Protein AF-0000000084954024 (afdb_homodimer)

Nearest PDB structures (foldseek):
  4m0h-assembly2_B  TM=8.464E-01  e=1.254E-21  Parabacteroides distasonis ATCC 8503
  4m0n-assembly1_A  TM=8.601E-01  e=7.388E-21  Parabacteroides distasonis ATCC 8503
  6ovm-assembly1_R  TM=8.857E-01  e=1.370E-15  Pseudomonas capeferrum
  7pmp-assembly1_A  TM=5.438E-01  e=3.751E-01  Legionella pneumophila
  4m0h-assembly2_B  TM=8.466E-01  e=2.065E-21  Parabacteroides distasonis ATCC 8503

Sequence (718 aa):
MINESYIKKYLTNELTAEECRELAAWVKADKQNSDFLFSLKDTYHRINYPRDKENADTEQEWQKLKEKIAQAAQNAPITCRRKIIPTAKRHLCMYAAALAVVCIVIGWHIRSFSTTEHSLHGAIKLKTGIGQQAQATLPDGSTVLLNACSELICRMNEWETVRNVQLNGEAIFHVTHDRHRPFHVHTRQYRIQVYGTKFNVIAYGEDTESVVTLEEGKVKVYSTNERDTVTLRPQESFVYNNLSHTYGIEQRSLNHLYALERREILLDGHTLEMKKEELSRHFGYTFTIAEELKNVTYRATLRDESLHEFLSVLSDITPQLTYRIDPSCRTVILQRNNGTGSDQTGKPVSRFARNGSGIMINESYIKKYLTNELTAEECRELAAWVKADKQNSDFLFSLKDTYHRINYPRDKENADTEQEWQKLKEKIAQAAQNAPITCRRKIIPTAKRHLCMYAAALAVVCIVIGWHIRSFSTTEHSLHGAIKLKTGIGQQAQATLPDGSTVLLNACSELICRMNEWETVRNVQLNGEAIFHVTHDRHRPFHVHTRQYRIQVYGTKFNVIAYGEDTESVVTLEEGKVKVYSTNERDTVTLRPQESFVYNNLSHTYGIEQRSLNHLYALERREILLDGHTLEMKKEELSRHFGYTFTIAEELKNVTYRATLRDESLHEFLSVLSDITPQLTYRIDPSCRTVILQRNNGTGSDQTGKPVSRFARNGSGI

Radius of gyration: 34.73 Å; Cα contacts (8 Å, |Δi|>4): 1113; chains: 2; bounding box: 72×67×134 Å

pLDDT: mean 76.27, std 24.47, range [17.89, 98.94]

Structure (mmCIF, N/CA/C/O backbone):
data_AF-0000000084954024-model_v1
#
loop_
_entity.id
_entity.type
_entity.pdbx_description
1 polymer 'Sigma factor regulatory protein, FecR/PupR family'
#
loop_
_atom_site.group_PDB
_atom_site.id
_atom_site.type_symbol
_atom_site.label_atom_id
_atom_site.label_alt_id
_atom_site.label_comp_id
_atom_site.label_asym_id
_atom_site.label_entity_id
_atom_site.label_seq_id
_atom_site.pdbx_PDB_ins_code
_atom_site.Cartn_x
_atom_site.Cartn_y
_atom_site.Cartn_z
_atom_site.occupancy
_atom_site.B_iso_or_equiv
_atom_site.auth_seq_id
_atom_site.auth_comp_id
_atom_site.auth_asym_id
_atom_site.auth_atom_id
_atom_site.pdbx_PDB_model_num
ATOM 1 N N . MET A 1 1 ? 3.521 -7.227 -56.312 1 44.78 1 MET A N 1
ATOM 2 C CA . MET A 1 1 ? 3.664 -5.773 -56.344 1 44.78 1 MET A CA 1
ATOM 3 C C . MET A 1 1 ? 2.785 -5.105 -55.312 1 44.78 1 MET A C 1
ATOM 5 O O . MET A 1 1 ? 1.566 -5.277 -55.312 1 44.78 1 MET A O 1
ATOM 9 N N . ILE A 1 2 ? 3.23 -4.871 -54 1 55.38 2 ILE A N 1
ATOM 10 C CA . ILE A 1 2 ? 2.398 -4.402 -52.906 1 55.38 2 ILE A CA 1
ATOM 11 C C . ILE A 1 2 ? 1.94 -2.971 -53.188 1 55.38 2 ILE A C 1
ATOM 13 O O . ILE A 1 2 ? 2.701 -2.16 -53.719 1 55.38 2 ILE A O 1
ATOM 17 N N . ASN A 1 3 ? 0.396 -2.82 -53.125 1 57.66 3 ASN A N 1
ATOM 18 C CA . ASN A 1 3 ? -0.171 -1.498 -53.375 1 57.66 3 ASN A CA 1
ATOM 19 C C . ASN A 1 3 ? 0.458 -0.442 -52.469 1 57.66 3 ASN A C 1
ATOM 21 O O . ASN A 1 3 ? 0.464 -0.588 -51.25 1 57.66 3 ASN A O 1
ATOM 25 N N . GLU A 1 4 ? 1.21 0.409 -53 1 63.28 4 GLU A N 1
ATOM 26 C CA . GLU A 1 4 ? 1.968 1.485 -52.375 1 63.28 4 GLU A CA 1
ATOM 27 C C . GLU A 1 4 ? 1.104 2.262 -51.375 1 63.28 4 GLU A C 1
ATOM 29 O O . GLU A 1 4 ? 1.606 2.771 -50.375 1 63.28 4 GLU A O 1
ATOM 34 N N . SER A 1 5 ? -0.231 2.211 -51.656 1 67.19 5 SER A N 1
ATOM 35 C CA . SER A 1 5 ? -1.188 2.924 -50.812 1 67.19 5 SER A CA 1
ATOM 36 C C . SER A 1 5 ? -1.332 2.258 -49.438 1 67.19 5 SER A C 1
ATOM 38 O O . SER A 1 5 ? -1.567 2.934 -48.438 1 67.19 5 SER A O 1
ATOM 40 N N . TYR A 1 6 ? -1.164 0.959 -49.438 1 68.81 6 TYR A N 1
ATOM 41 C CA . TYR A 1 6 ? -1.325 0.21 -48.188 1 68.81 6 TYR A CA 1
ATOM 42 C C . TYR A 1 6 ? -0.176 0.492 -47.219 1 68.81 6 TYR A C 1
ATOM 44 O O . TYR A 1 6 ? -0.379 0.579 -46.031 1 68.81 6 TYR A O 1
ATOM 52 N N . ILE A 1 7 ? 1.024 0.744 -47.75 1 68.5 7 ILE A N 1
ATOM 53 C CA . ILE A 1 7 ? 2.236 0.969 -46.969 1 68.5 7 ILE A CA 1
ATOM 54 C C . ILE A 1 7 ? 2.195 2.361 -46.344 1 68.5 7 ILE A C 1
ATOM 56 O O . ILE A 1 7 ? 2.518 2.529 -45.188 1 68.5 7 ILE A O 1
ATOM 60 N N . LYS A 1 8 ? 1.681 3.271 -47.125 1 65.12 8 LYS A N 1
ATOM 61 C CA . LYS A 1 8 ? 1.506 4.652 -46.688 1 65.12 8 LYS A CA 1
ATOM 62 C C . LYS A 1 8 ? 0.452 4.758 -45.594 1 65.12 8 LYS A C 1
ATOM 64 O O . LYS A 1 8 ? 0.655 5.449 -44.594 1 65.12 8 LYS A O 1
ATOM 69 N N . LYS A 1 9 ? -0.627 4.145 -45.531 1 71.44 9 LYS A N 1
ATOM 70 C CA . LYS A 1 9 ? -1.683 4.105 -44.531 1 71.44 9 LYS A CA 1
ATOM 71 C C . LYS A 1 9 ? -1.248 3.299 -43.312 1 71.44 9 LYS A C 1
ATOM 73 O O . LYS A 1 9 ? -1.679 3.578 -42.188 1 71.44 9 LYS A O 1
ATOM 78 N N . TYR A 1 10 ? -0.499 2.283 -43.625 1 65.44 10 TYR A N 1
ATOM 79 C CA . TYR A 1 10 ? 0.09 1.522 -42.531 1 65.44 10 TYR A CA 1
ATOM 80 C C . TYR A 1 10 ? 0.977 2.41 -41.656 1 65.44 10 TYR A C 1
ATOM 82 O O . TYR A 1 10 ? 0.91 2.354 -40.438 1 65.44 10 TYR A O 1
ATOM 90 N N . LEU A 1 11 ? 1.753 3.295 -42.25 1 67.5 11 LEU A N 1
ATOM 91 C CA . LEU A 1 11 ? 2.725 4.168 -41.594 1 67.5 11 LEU A CA 1
ATOM 92 C C . LEU A 1 11 ? 2.031 5.352 -40.938 1 67.5 11 LEU A C 1
ATOM 94 O O . LEU A 1 11 ? 2.51 5.863 -39.938 1 67.5 11 LEU A O 1
ATOM 98 N N . THR A 1 12 ? 0.836 5.699 -41.531 1 62.09 12 THR A N 1
ATOM 99 C CA . THR A 1 12 ? 0.045 6.836 -41.094 1 62.09 12 THR A CA 1
ATOM 100 C C . THR A 1 12 ? -1.074 6.379 -40.156 1 62.09 12 THR A C 1
ATOM 102 O O . THR A 1 12 ? -1.895 7.191 -39.719 1 62.09 12 THR A O 1
ATOM 105 N N . ASN A 1 13 ? -1.023 4.789 -39.688 1 65.56 13 ASN A N 1
ATOM 106 C CA . ASN A 1 13 ? -1.873 4 -38.812 1 65.56 13 ASN A CA 1
ATOM 107 C C . ASN A 1 13 ? -3.344 4.102 -39.219 1 65.56 13 ASN A C 1
ATOM 109 O O . ASN A 1 13 ? -4.223 4.16 -38.344 1 65.56 13 ASN A O 1
ATOM 113 N N . GLU A 1 14 ? -3.854 4.262 -40.5 1 66 14 GLU A N 1
ATOM 114 C CA . GLU A 1 14 ? -5.176 4.395 -41.094 1 66 14 GLU A CA 1
ATOM 115 C C . GLU A 1 14 ? -5.555 3.137 -41.875 1 66 14 GLU A C 1
ATOM 117 O O . GLU A 1 14 ? -6.363 3.193 -42.812 1 66 14 GLU A O 1
ATOM 122 N N . LEU A 1 15 ? -4.957 2.109 -41.656 1 61.81 15 LEU A N 1
ATOM 123 C CA . LEU A 1 15 ? -5.266 0.887 -42.406 1 61.81 15 LEU A CA 1
ATOM 124 C C . LEU A 1 15 ? -6.621 0.328 -41.969 1 61.81 15 LEU A C 1
ATOM 126 O O . LEU A 1 15 ? -6.945 0.304 -40.781 1 61.81 15 LEU A O 1
ATOM 130 N N . THR A 1 16 ? -7.5 0.053 -42.75 1 66.56 16 THR A N 1
ATOM 131 C CA . THR A 1 16 ? -8.703 -0.683 -42.375 1 66.56 16 THR A CA 1
ATOM 132 C C . THR A 1 16 ? -8.383 -2.148 -42.094 1 66.56 16 THR A C 1
ATOM 134 O O . THR A 1 16 ? -7.34 -2.65 -42.531 1 66.56 16 THR A O 1
ATOM 137 N N . ALA A 1 17 ? -9.086 -3.094 -41.406 1 68.06 17 ALA A N 1
ATOM 138 C CA . ALA A 1 17 ? -8.852 -4.457 -40.969 1 68.06 17 ALA A CA 1
ATOM 139 C C . ALA A 1 17 ? -8.516 -5.383 -42.125 1 68.06 17 ALA A C 1
ATOM 141 O O . ALA A 1 17 ? -7.668 -6.27 -42 1 68.06 17 ALA A O 1
ATOM 142 N N . GLU A 1 18 ? -9.148 -5.238 -43.25 1 67.62 18 GLU A N 1
ATOM 143 C CA . GLU A 1 18 ? -8.984 -6.059 -44.438 1 67.62 18 GLU A CA 1
ATOM 144 C C . GLU A 1 18 ? -7.629 -5.805 -45.094 1 67.62 18 GLU A C 1
ATOM 146 O O . GLU A 1 18 ? -6.957 -6.746 -45.531 1 67.62 18 GLU A O 1
ATOM 151 N N . GLU A 1 19 ? -7.32 -4.445 -45.188 1 71 19 GLU A N 1
ATOM 152 C CA . GLU A 1 19 ? -6.043 -4.074 -45.781 1 71 19 GLU A CA 1
ATOM 153 C C . GLU A 1 19 ? -4.871 -4.551 -44.938 1 71 19 GLU A C 1
ATOM 155 O O . GLU A 1 19 ? -3.816 -4.914 -45.469 1 71 19 GLU A O 1
ATOM 160 N N . CYS A 1 20 ? -4.938 -4.551 -43.781 1 67.94 20 CYS A N 1
ATOM 161 C CA . CYS A 1 20 ? -3.979 -5.027 -42.781 1 67.94 20 CYS A CA 1
ATOM 162 C C . CYS A 1 20 ? -3.688 -6.512 -42.969 1 67.94 20 CYS A C 1
ATOM 164 O O . CYS A 1 20 ? -2.537 -6.941 -42.875 1 67.94 20 CYS A O 1
ATOM 166 N N . ARG A 1 21 ? -4.637 -7.387 -43.125 1 70.94 21 ARG A N 1
ATOM 167 C CA . ARG A 1 21 ? -4.504 -8.82 -43.375 1 70.94 21 ARG A CA 1
ATOM 168 C C . ARG A 1 21 ? -3.682 -9.086 -44.625 1 70.94 21 ARG A C 1
ATOM 170 O O . ARG A 1 21 ? -2.848 -9.992 -44.656 1 70.94 21 ARG A O 1
ATOM 177 N N . GLU A 1 22 ? -3.973 -8.367 -45.719 1 71.69 22 GLU A N 1
ATOM 178 C CA . GLU A 1 22 ? -3.268 -8.516 -47 1 71.69 22 GLU A CA 1
ATOM 179 C C . GLU A 1 22 ? -1.797 -8.133 -46.844 1 71.69 22 GLU A C 1
ATOM 181 O O . GLU A 1 22 ? -0.922 -8.789 -47.406 1 71.69 22 GLU A O 1
ATOM 186 N N . LEU A 1 23 ? -1.591 -7.039 -46.094 1 69.94 23 LEU A N 1
ATOM 187 C CA . LEU A 1 23 ? -0.229 -6.578 -45.844 1 69.94 23 LEU A CA 1
ATOM 188 C C . LEU A 1 23 ? 0.537 -7.574 -44.969 1 69.94 23 LEU A C 1
ATOM 190 O O . LEU A 1 23 ? 1.709 -7.855 -45.25 1 69.94 23 LEU A O 1
ATOM 194 N N . ALA A 1 24 ? -0.046 -8.078 -44.031 1 72.5 24 ALA A N 1
ATOM 195 C CA . ALA A 1 24 ? 0.541 -9.086 -43.156 1 72.5 24 ALA A CA 1
ATOM 196 C C . ALA A 1 24 ? 0.893 -10.359 -43.938 1 72.5 24 ALA A C 1
ATOM 198 O O . ALA A 1 24 ? 1.943 -10.961 -43.688 1 72.5 24 ALA A O 1
ATOM 199 N N . ALA A 1 25 ? 0.169 -10.836 -44.844 1 72 25 ALA A N 1
ATOM 200 C CA . ALA A 1 25 ? 0.407 -11.984 -45.719 1 72 25 ALA A CA 1
ATOM 201 C C . ALA A 1 25 ? 1.605 -11.742 -46.625 1 72 25 ALA A C 1
ATOM 203 O O . ALA A 1 25 ? 2.4 -12.648 -46.875 1 72 25 ALA A O 1
ATOM 204 N N . TRP A 1 26 ? 1.637 -10.492 -47.125 1 72.31 26 TRP A N 1
ATOM 205 C CA . TRP A 1 26 ? 2.734 -10.07 -48 1 72.31 26 TRP A CA 1
ATOM 206 C C . TRP A 1 26 ? 4.055 -10.055 -47.219 1 72.31 26 TRP A C 1
ATOM 208 O O . TRP A 1 26 ? 5.082 -10.5 -47.75 1 72.31 26 TRP A O 1
ATOM 218 N N . VAL A 1 27 ? 4.066 -9.57 -45.969 1 67.69 27 VAL A N 1
ATOM 219 C CA . VAL A 1 27 ? 5.219 -9.477 -45.094 1 67.69 27 VAL A CA 1
ATOM 220 C C . VAL A 1 27 ? 5.664 -10.883 -44.656 1 67.69 27 VAL A C 1
ATOM 222 O O . VAL A 1 27 ? 6.859 -11.148 -44.531 1 67.69 27 VAL A O 1
ATOM 225 N N . LYS A 1 28 ? 4.809 -11.789 -44.531 1 72 28 LYS A N 1
ATOM 226 C CA . LYS A 1 28 ? 5.062 -13.18 -44.156 1 72 28 LYS A CA 1
ATOM 227 C C . LYS A 1 28 ? 5.609 -13.977 -45.344 1 72 28 LYS A C 1
ATOM 229 O O . LYS A 1 28 ? 6.344 -14.953 -45.125 1 72 28 LYS A O 1
ATOM 234 N N . ALA A 1 29 ? 5.52 -13.578 -46.594 1 69.69 29 ALA A N 1
ATOM 235 C CA . ALA A 1 29 ? 5.871 -14.289 -47.812 1 69.69 29 ALA A CA 1
ATOM 236 C C . ALA A 1 29 ? 7.371 -14.211 -48.094 1 69.69 29 ALA A C 1
ATOM 238 O O . ALA A 1 29 ? 7.961 -15.156 -48.625 1 69.69 29 ALA A O 1
ATOM 239 N N . ASP A 1 30 ? 8.008 -13.078 -47.844 1 71.56 30 ASP A N 1
ATOM 240 C CA . ASP A 1 30 ? 9.445 -12.945 -48.094 1 71.56 30 ASP A CA 1
ATOM 241 C C . ASP A 1 30 ? 10.117 -12.148 -46.969 1 71.56 30 ASP A C 1
ATOM 243 O O . ASP A 1 30 ? 9.625 -11.094 -46.594 1 71.56 30 ASP A O 1
ATOM 247 N N . LYS A 1 31 ? 11.242 -12.773 -46.406 1 67.44 31 LYS A N 1
ATOM 248 C CA . LYS A 1 31 ? 11.969 -12.203 -45.281 1 67.44 31 LYS A CA 1
ATOM 249 C C . LYS A 1 31 ? 12.492 -10.812 -45.625 1 67.44 31 LYS A C 1
ATOM 251 O O . LYS A 1 31 ? 12.547 -9.938 -44.75 1 67.44 31 LYS A O 1
ATOM 256 N N . GLN A 1 32 ? 12.812 -10.641 -46.812 1 68.19 32 GLN A N 1
ATOM 257 C CA . GLN A 1 32 ? 13.344 -9.367 -47.281 1 68.19 32 GLN A CA 1
ATOM 258 C C . GLN A 1 32 ? 12.297 -8.266 -47.188 1 68.19 32 GLN A C 1
ATOM 260 O O . GLN A 1 32 ? 12.633 -7.109 -46.906 1 68.19 32 GLN A O 1
ATOM 265 N N . ASN A 1 33 ? 10.984 -8.633 -47.25 1 66.81 33 ASN A N 1
ATOM 266 C CA . ASN A 1 33 ? 9.867 -7.699 -47.219 1 66.81 33 ASN A CA 1
ATOM 267 C C . ASN A 1 33 ? 9.602 -7.203 -45.812 1 66.81 33 ASN A C 1
ATOM 269 O O . ASN A 1 33 ? 9.266 -6.035 -45.594 1 66.81 33 ASN A O 1
ATOM 273 N N . SER A 1 34 ? 9.766 -8.133 -44.875 1 68.62 34 SER A N 1
ATOM 274 C CA . SER A 1 34 ? 9.609 -7.801 -43.469 1 68.62 34 SER A CA 1
ATOM 275 C C . SER A 1 34 ? 10.68 -6.824 -43 1 68.62 34 SER A C 1
ATOM 277 O O . SER A 1 34 ? 10.383 -5.836 -42.344 1 68.62 34 SER A O 1
ATOM 279 N N . ASP A 1 35 ? 11.883 -7.113 -43.406 1 71.19 35 ASP A N 1
ATOM 280 C CA . ASP A 1 35 ? 13.023 -6.262 -43.094 1 71.19 35 ASP A CA 1
ATOM 281 C C . ASP A 1 35 ? 12.867 -4.871 -43.719 1 71.19 35 ASP A C 1
ATOM 283 O O . ASP A 1 35 ? 13.203 -3.867 -43.062 1 71.19 35 ASP A O 1
ATOM 287 N N . PHE A 1 36 ? 12.266 -4.84 -44.875 1 70.12 36 PHE A N 1
ATOM 288 C CA . PHE A 1 36 ? 12.016 -3.617 -45.625 1 70.12 36 PHE A CA 1
ATOM 289 C C . PHE A 1 36 ? 10.969 -2.754 -44.906 1 70.12 36 PHE A C 1
ATOM 291 O O . PHE A 1 36 ? 11.164 -1.548 -44.75 1 70.12 36 PHE A O 1
ATOM 298 N N . LEU A 1 37 ? 9.93 -3.314 -44.469 1 66.31 37 LEU A N 1
ATOM 299 C CA . LEU A 1 37 ? 8.852 -2.596 -43.812 1 66.31 37 LEU A CA 1
ATOM 300 C C . LEU A 1 37 ? 9.289 -2.092 -42.438 1 66.31 37 LEU A C 1
ATOM 302 O O . LEU A 1 37 ? 8.953 -0.973 -42.062 1 66.31 37 LEU A O 1
ATOM 306 N N . PHE A 1 38 ? 9.938 -2.959 -41.688 1 69.44 38 PHE A N 1
ATOM 307 C CA . PHE A 1 38 ? 10.422 -2.547 -40.375 1 69.44 38 PHE A CA 1
ATOM 308 C C . PHE A 1 38 ? 11.438 -1.416 -40.5 1 69.44 38 PHE A C 1
ATOM 310 O O . PHE A 1 38 ? 11.414 -0.465 -39.719 1 69.44 38 PHE A O 1
ATOM 317 N N . SER A 1 39 ? 12.188 -1.412 -41.469 1 70.62 39 SER A N 1
ATOM 318 C CA . SER A 1 39 ? 13.188 -0.385 -41.781 1 70.62 39 SER A CA 1
ATOM 319 C C . SER A 1 39 ? 12.523 0.924 -42.188 1 70.62 39 SER A C 1
ATOM 321 O O . SER A 1 39 ? 12.992 2.006 -41.812 1 70.62 39 SER A O 1
ATOM 323 N N . LEU A 1 40 ? 11.312 0.806 -42.906 1 66.69 40 LEU A N 1
ATOM 324 C CA . LEU A 1 40 ? 10.531 1.94 -43.375 1 66.69 40 LEU A CA 1
ATOM 325 C C . LEU A 1 40 ? 9.828 2.635 -42.188 1 66.69 40 LEU A C 1
ATOM 327 O O . LEU A 1 40 ? 9.789 3.865 -42.156 1 66.69 40 LEU A O 1
ATOM 331 N N . LYS A 1 41 ? 9.195 1.85 -41.344 1 65.75 41 LYS A N 1
ATOM 332 C CA . LYS A 1 41 ? 8.5 2.34 -40.156 1 65.75 41 LYS A CA 1
ATOM 333 C C . LYS A 1 41 ? 9.469 3.025 -39.188 1 65.75 41 LYS A C 1
ATOM 335 O O . LYS A 1 41 ? 9.156 4.078 -38.625 1 65.75 41 LYS A O 1
ATOM 340 N N . ASP A 1 42 ? 10.602 2.434 -39 1 64.94 42 ASP A N 1
ATOM 341 C CA . ASP A 1 42 ? 11.656 3.02 -38.188 1 64.94 42 ASP A CA 1
ATOM 342 C C . ASP A 1 42 ? 12.109 4.363 -38.75 1 64.94 42 ASP A C 1
ATOM 344 O O . ASP A 1 42 ? 12.297 5.328 -38 1 64.94 42 ASP A O 1
ATOM 348 N N . THR A 1 43 ? 12.289 4.465 -40.062 1 64.25 43 THR A N 1
ATOM 349 C CA . THR A 1 43 ? 12.711 5.672 -40.75 1 64.25 43 THR A CA 1
ATOM 350 C C . THR A 1 43 ? 11.625 6.742 -40.688 1 64.25 43 THR A C 1
ATOM 352 O O . THR A 1 43 ? 11.922 7.922 -40.469 1 64.25 43 THR A O 1
ATOM 355 N N . TYR A 1 44 ? 10.336 6.422 -40.719 1 60.47 44 TYR A N 1
ATOM 356 C CA . TYR A 1 44 ? 9.172 7.297 -40.625 1 60.47 44 TYR A CA 1
ATOM 357 C C . TYR A 1 44 ? 9.062 7.918 -39.25 1 60.47 44 TYR A C 1
ATOM 359 O O . TYR A 1 44 ? 8.781 9.109 -39.094 1 60.47 44 TYR A O 1
ATOM 367 N N . HIS A 1 45 ? 9.125 7.125 -38.219 1 61.72 45 HIS A N 1
ATOM 368 C CA . HIS A 1 45 ? 9.062 7.609 -36.844 1 61.72 45 HIS A CA 1
ATOM 369 C C . HIS A 1 45 ? 10.219 8.562 -36.562 1 61.72 45 HIS A C 1
ATOM 371 O O . HIS A 1 45 ? 10.047 9.531 -35.812 1 61.72 45 HIS A O 1
ATOM 377 N N . ARG A 1 46 ? 11.297 8.336 -37.062 1 56.28 46 ARG A N 1
ATOM 378 C CA . ARG A 1 46 ? 12.484 9.164 -36.875 1 56.28 46 ARG A CA 1
ATOM 379 C C . ARG A 1 46 ? 12.312 10.531 -37.531 1 56.28 46 ARG A C 1
ATOM 381 O O . ARG A 1 46 ? 12.758 11.547 -36.969 1 56.28 46 ARG A O 1
ATOM 388 N N . ILE A 1 47 ? 11.664 10.492 -38.594 1 54.62 47 ILE A N 1
ATOM 389 C CA . ILE A 1 47 ? 11.484 11.742 -39.344 1 54.62 47 ILE A CA 1
ATOM 390 C C . ILE A 1 47 ? 10.391 12.578 -38.688 1 54.62 47 ILE A C 1
ATOM 392 O O . ILE A 1 47 ? 10.5 13.805 -38.625 1 54.62 47 ILE A O 1
ATOM 396 N N . ASN A 1 48 ? 9.266 12.055 -38.156 1 47.75 48 ASN A N 1
ATOM 397 C CA . ASN A 1 48 ? 8.102 12.789 -37.656 1 47.75 48 ASN A CA 1
ATOM 398 C C . ASN A 1 48 ? 8.203 13.016 -36.125 1 47.75 48 ASN A C 1
ATOM 400 O O . ASN A 1 48 ? 7.203 13.32 -35.5 1 47.75 48 ASN A O 1
ATOM 404 N N . TYR A 1 49 ? 9.133 12.836 -35.406 1 46.03 49 TYR A N 1
ATOM 405 C CA . TYR A 1 49 ? 9.367 13.188 -34.031 1 46.03 49 TYR A CA 1
ATOM 406 C C . TYR A 1 49 ? 9.469 14.703 -33.844 1 46.03 49 TYR A C 1
ATOM 408 O O . TYR A 1 49 ? 10.164 15.375 -34.625 1 46.03 49 TYR A O 1
ATOM 416 N N . PRO A 1 50 ? 8.516 15.359 -33.031 1 42.38 50 PRO A N 1
ATOM 417 C CA . PRO A 1 50 ? 8.273 16.797 -32.969 1 42.38 50 PRO A CA 1
ATOM 418 C C . PRO A 1 50 ? 9.555 17.609 -32.75 1 42.38 50 PRO A C 1
ATOM 420 O O . PRO A 1 50 ? 9.547 18.828 -32.906 1 42.38 50 PRO A O 1
ATOM 423 N N . ARG A 1 51 ? 10.508 16.984 -32.125 1 41.53 51 ARG A N 1
ATOM 424 C CA . ARG A 1 51 ? 11.555 17.891 -31.688 1 41.53 51 ARG A CA 1
ATOM 425 C C . ARG A 1 51 ? 12.156 18.641 -32.875 1 41.53 51 ARG A C 1
ATOM 427 O O . ARG A 1 51 ? 12.656 19.75 -32.719 1 41.53 51 ARG A O 1
ATOM 434 N N . ASP A 1 52 ? 12.398 17.875 -33.875 1 39.16 52 ASP A N 1
ATOM 435 C CA . ASP A 1 52 ? 13.273 18.438 -34.906 1 39.16 52 ASP A CA 1
ATOM 436 C C . ASP A 1 52 ? 12.484 19.25 -35.906 1 39.16 52 ASP A C 1
ATOM 438 O O . ASP A 1 52 ? 12.719 19.141 -37.125 1 39.16 52 ASP A O 1
ATOM 442 N N . LYS A 1 53 ? 11.297 19.703 -35.469 1 41.94 53 LYS A N 1
ATOM 443 C CA . LYS A 1 53 ? 10.547 20.469 -36.469 1 41.94 53 LYS A CA 1
ATOM 444 C C . LYS A 1 53 ? 11.227 21.797 -36.75 1 41.94 53 LYS A C 1
ATOM 446 O O . LYS A 1 53 ? 10.664 22.641 -37.469 1 41.94 53 LYS A O 1
ATOM 451 N N . GLU A 1 54 ? 12.273 22 -36.062 1 40.09 54 GLU A N 1
ATOM 452 C CA . GLU A 1 54 ? 12.625 23.375 -36.375 1 40.09 54 GLU A CA 1
ATOM 453 C C . GLU A 1 54 ? 12.867 23.531 -37.875 1 40.09 54 GLU A C 1
ATOM 455 O O . GLU A 1 54 ? 12.289 24.422 -38.531 1 40.09 54 GLU A O 1
ATOM 460 N N . ASN A 1 55 ? 14.031 23.578 -38.312 1 38.41 55 ASN A N 1
ATOM 461 C CA . ASN A 1 55 ? 14.508 24.203 -39.531 1 38.41 55 ASN A CA 1
ATOM 462 C C . ASN A 1 55 ? 14.414 23.266 -40.719 1 38.41 55 ASN A C 1
ATOM 464 O O . ASN A 1 55 ? 14.984 23.531 -41.781 1 38.41 55 ASN A O 1
ATOM 468 N N . ALA A 1 56 ? 14.297 21.891 -40.5 1 38.91 56 ALA A N 1
ATOM 469 C CA . ALA A 1 56 ? 14.695 21.078 -41.625 1 38.91 56 ALA A CA 1
ATOM 470 C C . ALA A 1 56 ? 13.648 21.141 -42.75 1 38.91 56 ALA A C 1
ATOM 472 O O . ALA A 1 56 ? 12.445 21.141 -42.469 1 38.91 56 ALA A O 1
ATOM 473 N N . ASP A 1 57 ? 14 21.562 -43.875 1 39.41 57 ASP A N 1
ATOM 474 C CA . ASP A 1 57 ? 13.25 21.625 -45.125 1 39.41 57 ASP A CA 1
ATOM 475 C C . ASP A 1 57 ? 12.57 20.297 -45.438 1 39.41 57 ASP A C 1
ATOM 477 O O . ASP A 1 57 ? 13.227 19.328 -45.812 1 39.41 57 ASP A O 1
ATOM 481 N N . THR A 1 58 ? 11.594 19.844 -44.594 1 44.41 58 THR A N 1
ATOM 482 C CA . THR A 1 58 ? 10.867 18.578 -44.531 1 44.41 58 THR A CA 1
ATOM 483 C C . THR A 1 58 ? 10.422 18.156 -45.938 1 44.41 58 THR A C 1
ATOM 485 O O . THR A 1 58 ? 10.156 16.984 -46.156 1 44.41 58 THR A O 1
ATOM 488 N N . GLU A 1 59 ? 10.422 19.156 -46.906 1 44.88 59 GLU A N 1
ATOM 489 C CA . GLU A 1 59 ? 9.812 18.875 -48.219 1 44.88 59 GLU A CA 1
ATOM 490 C C . GLU A 1 59 ? 10.695 17.953 -49.031 1 44.88 59 GLU A C 1
ATOM 492 O O . GLU A 1 59 ? 10.195 17.031 -49.688 1 44.88 59 GLU A O 1
ATOM 497 N N . GLN A 1 60 ? 11.969 18.234 -48.969 1 47.75 60 GLN A N 1
ATOM 498 C CA . GLN A 1 60 ? 12.867 17.562 -49.906 1 47.75 60 GLN A CA 1
ATOM 499 C C . GLN A 1 60 ? 13.008 16.078 -49.562 1 47.75 60 GLN A C 1
ATOM 501 O O . GLN A 1 60 ? 13.109 15.227 -50.438 1 47.75 60 GLN A O 1
ATOM 506 N N . GLU A 1 61 ? 13.008 15.938 -48.219 1 48.16 61 GLU A N 1
ATOM 507 C CA . GLU A 1 61 ? 13.266 14.562 -47.812 1 48.16 61 GLU A CA 1
ATOM 508 C C . GLU A 1 61 ? 12.086 13.648 -48.125 1 48.16 61 GLU A C 1
ATOM 510 O O . GLU A 1 61 ? 12.273 12.469 -48.438 1 48.16 61 GLU A O 1
ATOM 515 N N . TRP A 1 62 ? 10.914 14.367 -48.25 1 48.12 62 TRP A N 1
ATOM 516 C CA . TRP A 1 62 ? 9.688 13.672 -48.625 1 48.12 62 TRP A CA 1
ATOM 517 C C . TRP A 1 62 ? 9.766 13.18 -50.062 1 48.12 62 TRP A C 1
ATOM 519 O O . TRP A 1 62 ? 9.328 12.07 -50.375 1 48.12 62 TRP A O 1
ATOM 529 N N . GLN A 1 63 ? 10.266 13.969 -50.906 1 51.31 63 GLN A N 1
ATOM 530 C CA . GLN A 1 63 ? 10.352 13.648 -52.344 1 51.31 63 GLN A CA 1
ATOM 531 C C . GLN A 1 63 ? 11.227 12.422 -52.562 1 51.31 63 GLN A C 1
ATOM 533 O O . GLN A 1 63 ? 10.906 11.57 -53.406 1 51.31 63 GLN A O 1
ATOM 538 N N . LYS A 1 64 ? 12.352 12.367 -51.812 1 53.78 64 LYS A N 1
ATOM 539 C CA . LYS A 1 64 ? 13.312 11.289 -52 1 53.78 64 LYS A CA 1
ATOM 540 C C . LYS A 1 64 ? 12.703 9.938 -51.656 1 53.78 64 LYS A C 1
ATOM 542 O O . LYS A 1 64 ? 12.961 8.938 -52.344 1 53.78 64 LYS A O 1
ATOM 547 N N . LEU A 1 65 ? 11.875 10.062 -50.562 1 50.34 65 LEU A N 1
ATOM 548 C CA . LEU A 1 65 ? 11.211 8.836 -50.125 1 50.34 65 LEU A CA 1
ATOM 549 C C . LEU A 1 65 ? 10.227 8.344 -51.188 1 50.34 65 LEU A C 1
ATOM 551 O O . LEU A 1 65 ? 10.148 7.148 -51.469 1 50.34 65 LEU A O 1
ATOM 555 N N . LYS A 1 66 ? 9.469 9.32 -51.812 1 52.16 66 LYS A N 1
ATOM 556 C CA . LY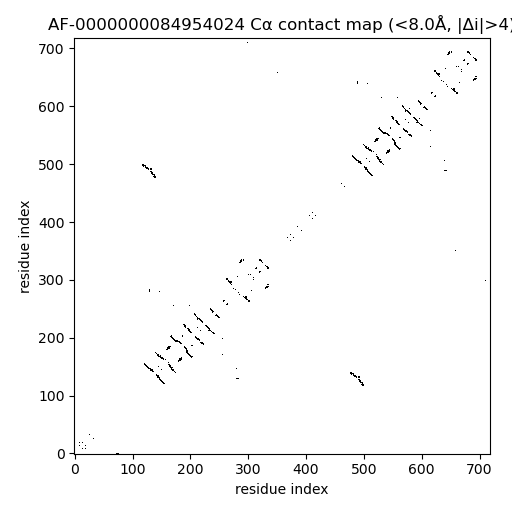S A 1 66 ? 8.523 9.008 -52.875 1 52.16 66 LYS A CA 1
ATOM 557 C C . LYS A 1 66 ? 9.219 8.281 -54.031 1 52.16 66 LYS A C 1
ATOM 559 O O . LYS A 1 66 ? 8.648 7.371 -54.625 1 52.16 66 LYS A O 1
ATOM 564 N N . GLU A 1 67 ? 10.383 8.734 -54.375 1 52.84 67 GLU A N 1
ATOM 565 C CA . GLU A 1 67 ? 11.117 8.188 -55.5 1 52.84 67 GLU A CA 1
ATOM 566 C C . GLU A 1 67 ? 11.516 6.734 -55.25 1 52.84 67 GLU A C 1
ATOM 568 O O . GLU A 1 67 ? 11.469 5.906 -56.188 1 52.84 67 GLU A O 1
ATOM 573 N N . LYS A 1 68 ? 12 6.488 -54 1 49.81 68 LYS A N 1
ATOM 574 C CA . LYS A 1 68 ? 12.445 5.129 -53.719 1 49.81 68 LYS A CA 1
ATOM 575 C C . LYS A 1 68 ? 11.281 4.145 -53.781 1 49.81 68 LYS A C 1
ATOM 577 O O . LYS A 1 68 ? 11.445 3.018 -54.25 1 49.81 68 LYS A O 1
ATOM 582 N N . ILE A 1 69 ? 10.109 4.676 -53.281 1 46.56 69 ILE A N 1
ATOM 583 C CA . ILE A 1 69 ? 8.93 3.814 -53.281 1 46.56 69 ILE A CA 1
ATOM 584 C C . ILE A 1 69 ? 8.484 3.545 -54.719 1 46.56 69 ILE A C 1
ATOM 586 O O . ILE A 1 69 ? 8.141 2.412 -55.062 1 46.56 69 ILE A O 1
ATOM 590 N N . ALA A 1 70 ? 8.453 4.648 -55.531 1 45.28 70 ALA A N 1
ATOM 591 C CA . ALA A 1 70 ? 8.023 4.535 -56.938 1 45.28 70 ALA A CA 1
ATOM 592 C C . ALA A 1 70 ? 8.844 3.49 -57.688 1 45.28 70 ALA A C 1
ATOM 594 O O . ALA A 1 70 ? 8.312 2.758 -58.531 1 45.28 70 ALA A O 1
ATOM 595 N N . GLN A 1 71 ? 10.141 3.6 -57.469 1 44.03 71 GLN A N 1
ATOM 596 C CA . GLN A 1 71 ? 11.016 2.719 -58.219 1 44.03 71 GLN A CA 1
ATOM 597 C C . GLN A 1 71 ? 10.719 1.253 -57.938 1 44.03 71 GLN A C 1
ATOM 599 O O . GLN A 1 71 ? 10.828 0.399 -58.812 1 44.03 71 GLN A O 1
ATOM 604 N N . ALA A 1 72 ? 10.477 0.931 -56.625 1 37.84 72 ALA A N 1
ATOM 605 C CA . ALA A 1 72 ? 10.297 -0.471 -56.281 1 37.84 72 ALA A CA 1
ATOM 606 C C . ALA A 1 72 ? 9.008 -1.032 -56.875 1 37.84 72 ALA A C 1
ATOM 608 O O . ALA A 1 72 ? 8.914 -2.23 -57.156 1 37.84 72 ALA A O 1
ATOM 609 N N . ALA A 1 73 ? 7.93 -0.03 -56.906 1 34.94 73 ALA A N 1
ATOM 610 C CA . ALA A 1 73 ? 6.637 -0.515 -57.375 1 34.94 73 ALA A CA 1
ATOM 611 C C . ALA A 1 73 ? 6.719 -0.989 -58.812 1 34.94 73 ALA A C 1
ATOM 613 O O . ALA A 1 73 ? 5.801 -1.646 -59.312 1 34.94 73 ALA A O 1
ATOM 614 N N . GLN A 1 74 ? 7.516 -0.311 -59.531 1 33 74 GLN A N 1
ATOM 615 C CA . GLN A 1 74 ? 7.355 -0.545 -60.969 1 33 74 GLN A CA 1
ATOM 616 C C . GLN A 1 74 ? 7.734 -1.978 -61.344 1 33 74 GLN A C 1
ATOM 618 O O . GLN A 1 74 ? 7.422 -2.445 -62.438 1 33 74 GLN A O 1
ATOM 623 N N . ASN A 1 75 ? 8.711 -2.518 -60.625 1 31.81 75 ASN A N 1
ATOM 624 C CA . ASN A 1 75 ? 9.258 -3.623 -61.406 1 31.81 75 ASN A CA 1
ATOM 625 C C . ASN A 1 75 ? 8.406 -4.879 -61.281 1 31.81 75 ASN A C 1
ATOM 627 O O . ASN A 1 75 ? 8.867 -5.984 -61.562 1 31.81 75 ASN A O 1
ATOM 631 N N . ALA A 1 76 ? 7.395 -4.816 -60.25 1 28.95 76 ALA A N 1
ATOM 632 C CA . ALA A 1 76 ? 7.02 -6.227 -60.188 1 28.95 76 ALA A CA 1
ATOM 633 C C . ALA A 1 76 ? 6.285 -6.668 -61.438 1 28.95 76 ALA A C 1
ATOM 635 O O . ALA A 1 76 ? 5.418 -5.949 -61.969 1 28.95 76 ALA A O 1
ATOM 636 N N . PRO A 1 77 ? 6.699 -7.645 -62.156 1 26.94 77 PRO A N 1
ATOM 637 C CA . PRO A 1 77 ? 6.176 -8.117 -63.438 1 26.94 77 PRO A CA 1
ATOM 638 C C . PRO A 1 77 ? 4.738 -8.625 -63.344 1 26.94 77 PRO A C 1
ATOM 640 O O . PRO A 1 77 ? 4.371 -9.25 -62.344 1 26.94 77 PRO A O 1
ATOM 643 N N . ILE A 1 78 ? 3.672 -7.863 -63.812 1 25.8 78 ILE A N 1
ATOM 644 C CA . ILE A 1 78 ? 2.256 -8.086 -64.062 1 25.8 78 ILE A CA 1
ATOM 645 C C . ILE A 1 78 ? 2.061 -9.477 -64.688 1 25.8 78 ILE A C 1
ATOM 647 O O . ILE A 1 78 ? 1.69 -9.609 -65.875 1 25.8 78 ILE A O 1
ATOM 651 N N . THR A 1 79 ? 2.611 -10.547 -64.125 1 24.39 79 THR A N 1
ATOM 652 C CA . THR A 1 79 ? 2.285 -11.625 -65.062 1 24.39 79 THR A CA 1
ATOM 653 C C . THR A 1 79 ? 0.777 -11.852 -65.125 1 24.39 79 THR A C 1
ATOM 655 O O . THR A 1 79 ? 0.076 -11.664 -64.125 1 24.39 79 THR A O 1
ATOM 658 N N . CYS A 1 80 ? 0.187 -12.086 -66.25 1 21.53 80 CYS A N 1
ATOM 659 C CA . CYS A 1 80 ? -1.015 -12.172 -67.125 1 21.53 80 CYS A CA 1
ATOM 660 C C . CYS A 1 80 ? -2.029 -13.133 -66.5 1 21.53 80 CYS A C 1
ATOM 662 O O . CYS A 1 80 ? -1.658 -14.047 -65.75 1 21.53 80 CYS A O 1
ATOM 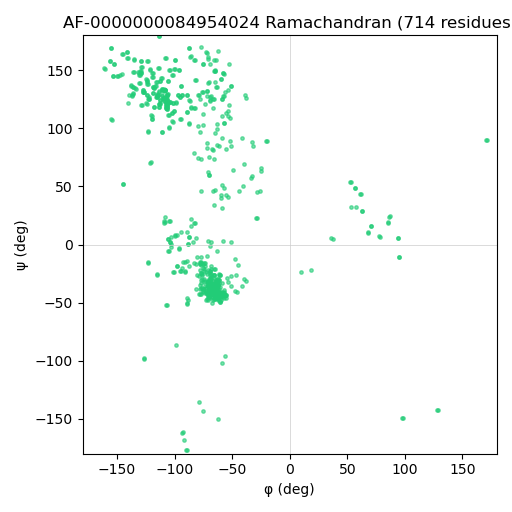664 N N . ARG A 1 81 ? -3.432 -12.867 -66.688 1 23.75 81 ARG A N 1
ATOM 665 C CA . ARG A 1 81 ? -4.879 -13.023 -66.562 1 23.75 81 ARG A CA 1
ATOM 666 C C . ARG A 1 81 ? -5.312 -14.414 -67.062 1 23.75 81 ARG A C 1
ATOM 668 O O . ARG A 1 81 ? -5.688 -14.609 -68.188 1 23.75 81 ARG A O 1
ATOM 675 N N . ARG A 1 82 ? -4.785 -15.539 -66.688 1 22.11 82 ARG A N 1
ATOM 676 C CA . ARG A 1 82 ? -5.508 -16.5 -67.5 1 22.11 82 ARG A CA 1
ATOM 677 C C . ARG A 1 82 ? -6.949 -16.656 -67.062 1 22.11 82 ARG A C 1
ATOM 679 O O . ARG A 1 82 ? -7.238 -16.5 -65.875 1 22.11 82 ARG A O 1
ATOM 686 N N . LYS A 1 83 ? -8.062 -17.188 -67.875 1 23.23 83 LYS A N 1
ATOM 687 C CA . LYS A 1 83 ? -9.453 -17.203 -68.312 1 23.23 83 LYS A CA 1
ATOM 688 C C . LYS A 1 83 ? -10.297 -18.125 -67.438 1 23.23 83 LYS A C 1
ATOM 690 O O . LYS A 1 83 ? -11.531 -18.016 -67.438 1 23.23 83 LYS A O 1
ATOM 695 N N . ILE A 1 84 ? -9.922 -19.062 -66.562 1 24.17 84 ILE A N 1
ATOM 696 C CA . ILE A 1 84 ? -10.805 -20.219 -66.688 1 24.17 84 ILE A CA 1
ATOM 697 C C . ILE A 1 84 ? -12.141 -19.938 -66 1 24.17 84 ILE A C 1
ATOM 699 O O . ILE A 1 84 ? -12.195 -19.219 -65 1 24.17 84 ILE A O 1
ATOM 703 N N . ILE A 1 85 ? -13.398 -20.938 -66.188 1 26.72 85 ILE A N 1
ATOM 704 C CA . ILE A 1 85 ? -14.789 -21.094 -66.562 1 26.72 85 ILE A CA 1
ATOM 705 C C . ILE A 1 85 ? -15.695 -21.125 -65.312 1 26.72 85 ILE A C 1
ATOM 707 O O . ILE A 1 85 ? -16.672 -20.391 -65.25 1 26.72 85 ILE A O 1
ATOM 711 N N . PRO A 1 86 ? -16.031 -22.344 -64.5 1 30.16 86 PRO A N 1
ATOM 712 C CA . PRO A 1 86 ? -17.344 -22.984 -64.5 1 30.16 86 PRO A CA 1
ATOM 713 C C . PRO A 1 86 ? -18.266 -22.469 -63.406 1 30.16 86 PRO A C 1
ATOM 715 O O . PRO A 1 86 ? -17.797 -21.797 -62.469 1 30.16 86 PRO A O 1
ATOM 718 N N . THR A 1 87 ? -19.625 -23.25 -63.094 1 30.62 87 THR A N 1
ATOM 719 C CA . THR A 1 87 ? -21.047 -23.266 -62.844 1 30.62 87 THR A CA 1
ATOM 720 C C . THR A 1 87 ? -21.312 -23.219 -61.312 1 30.62 87 THR A C 1
ATOM 722 O O . THR A 1 87 ? -22.469 -23.188 -60.906 1 30.62 87 THR A O 1
ATOM 725 N N . ALA A 1 88 ? -20.531 -23.516 -60.344 1 34.81 88 ALA A N 1
ATOM 726 C CA . ALA A 1 88 ? -20.953 -24.078 -59.062 1 34.81 88 ALA A CA 1
ATOM 727 C C . ALA A 1 88 ? -21.562 -23 -58.156 1 34.81 88 ALA A C 1
ATOM 729 O O . ALA A 1 88 ? -20.906 -22.531 -57.219 1 34.81 88 ALA A O 1
ATOM 730 N N . LYS A 1 89 ? -22.422 -22.172 -58.625 1 35.62 89 LYS A N 1
ATOM 731 C CA . LYS A 1 89 ? -22.734 -20.969 -57.844 1 35.62 89 LYS A CA 1
ATOM 732 C C . LYS A 1 89 ? -23.734 -21.281 -56.719 1 35.62 89 LYS A C 1
ATOM 734 O O . LYS A 1 89 ? -24.109 -20.391 -55.969 1 35.62 89 LYS A O 1
ATOM 739 N N . ARG A 1 90 ? -24.531 -22.312 -56.938 1 36.66 90 ARG A N 1
ATOM 740 C CA . ARG A 1 90 ? -25.797 -22.219 -56.219 1 36.66 90 ARG A CA 1
ATOM 741 C C . ARG A 1 90 ? -25.609 -22.438 -54.75 1 36.66 90 ARG A C 1
ATOM 743 O O . ARG A 1 90 ? -26.422 -21.984 -53.938 1 36.66 90 ARG A O 1
ATOM 750 N N . HIS A 1 91 ? -24.891 -23.422 -54.25 1 38.06 91 HIS A N 1
ATOM 751 C CA . HIS A 1 91 ? -24.906 -23.875 -52.875 1 38.06 91 HIS A CA 1
ATOM 752 C C . HIS A 1 91 ? -24.297 -22.828 -51.938 1 38.06 91 HIS A C 1
ATOM 754 O O . HIS A 1 91 ? -24.219 -23.047 -50.719 1 38.06 91 HIS A O 1
ATOM 760 N N . LEU A 1 92 ? -23.906 -21.719 -52.469 1 42.5 92 LEU A N 1
ATOM 761 C CA . LEU A 1 92 ? -23.156 -20.797 -51.625 1 42.5 92 LEU A CA 1
ATOM 762 C C . LEU A 1 92 ? -24.094 -19.969 -50.75 1 42.5 92 LEU A C 1
ATOM 764 O O . LEU A 1 92 ? -23.719 -19.547 -49.656 1 42.5 92 LEU A O 1
ATOM 768 N N . CYS A 1 93 ? -25.391 -19.984 -51.188 1 43.75 93 CYS A N 1
ATOM 769 C CA . CYS A 1 93 ? -26.266 -19.094 -50.406 1 43.75 93 CYS A CA 1
ATOM 770 C C . CYS A 1 93 ? -26.625 -19.719 -49.062 1 43.75 93 CYS A C 1
ATOM 772 O O . CYS A 1 93 ? -26.844 -19.016 -48.094 1 43.75 93 CYS A O 1
ATOM 774 N N . MET A 1 94 ? -26.969 -21.078 -48.969 1 46.38 94 MET A N 1
ATOM 775 C CA . MET A 1 94 ? -27.375 -21.688 -47.719 1 46.38 94 MET A CA 1
ATOM 776 C C . MET A 1 94 ? -26.266 -21.625 -46.688 1 46.38 94 MET A C 1
ATOM 778 O O . MET A 1 94 ? -26.531 -21.531 -45.5 1 46.38 94 MET A O 1
ATOM 782 N N . TYR A 1 95 ? -25.078 -21.75 -47.125 1 51.03 95 TYR A N 1
ATOM 783 C CA . TYR A 1 95 ? -23.984 -21.719 -46.156 1 51.03 95 TYR A CA 1
ATOM 784 C C . TYR A 1 95 ? -23.766 -20.297 -45.656 1 51.03 95 TYR A C 1
ATOM 786 O O . TYR A 1 95 ? -23.422 -20.109 -44.469 1 51.03 95 TYR A O 1
ATOM 794 N N . ALA A 1 96 ? -24.266 -19.281 -46.375 1 53.62 96 ALA A N 1
ATOM 795 C CA . ALA A 1 96 ? -24.094 -17.906 -45.906 1 53.62 96 ALA A CA 1
ATOM 796 C C . ALA A 1 96 ? -25.094 -17.578 -44.781 1 53.62 96 ALA A C 1
ATOM 798 O O . ALA A 1 96 ? -24.766 -16.875 -43.844 1 53.62 96 ALA A O 1
ATOM 799 N N . ALA A 1 97 ? -26.312 -18.156 -44.875 1 55.28 97 ALA A N 1
ATOM 800 C CA . ALA A 1 97 ? -27.328 -17.906 -43.812 1 55.28 97 ALA A CA 1
ATOM 801 C C . ALA A 1 97 ? -26.938 -18.609 -42.531 1 55.28 97 ALA A C 1
ATOM 803 O O . ALA A 1 97 ? -27.125 -18.062 -41.438 1 55.28 97 ALA A O 1
ATOM 804 N N . ALA A 1 98 ? -26.516 -19.859 -42.562 1 53.59 98 ALA A N 1
ATOM 805 C CA . ALA A 1 98 ? -26.078 -20.562 -41.344 1 53.59 98 ALA A CA 1
ATOM 806 C C . ALA A 1 98 ? -24.875 -19.859 -40.719 1 53.59 98 ALA A C 1
ATOM 808 O O . ALA A 1 98 ? -24.797 -19.75 -39.5 1 53.59 98 ALA A O 1
ATOM 809 N N . LEU A 1 99 ? -24.062 -19.234 -41.5 1 56.03 99 LEU A N 1
ATOM 810 C CA . LEU A 1 99 ? -22.922 -18.516 -40.969 1 56.03 99 LEU A CA 1
ATOM 811 C C . LEU A 1 99 ? -23.359 -17.188 -40.344 1 56.03 99 LEU A C 1
ATOM 813 O O . LEU A 1 99 ? -22.828 -16.781 -39.312 1 56.03 99 LEU A O 1
ATOM 817 N N . ALA A 1 100 ? -24.422 -16.609 -40.844 1 59.97 100 ALA A N 1
ATOM 818 C CA . ALA A 1 100 ? -24.938 -15.383 -40.25 1 59.97 100 ALA A CA 1
ATOM 819 C C . ALA A 1 100 ? -25.594 -15.664 -38.875 1 59.97 100 ALA A C 1
ATOM 821 O O . ALA A 1 100 ? -25.391 -14.914 -37.938 1 59.97 100 ALA A O 1
ATOM 822 N N . VAL A 1 101 ? -26.375 -16.75 -38.781 1 58.78 101 VAL A N 1
ATOM 823 C CA . VAL A 1 101 ? -26.984 -17.094 -37.5 1 58.78 101 VAL A CA 1
ATOM 824 C C . VAL A 1 101 ? -25.906 -17.5 -36.5 1 58.78 101 VAL A C 1
ATOM 826 O O . VAL A 1 101 ? -25.953 -17.094 -35.312 1 58.78 101 VAL A O 1
ATOM 829 N N . VAL A 1 102 ? -24.922 -18.203 -36.875 1 56.84 102 VAL A N 1
ATOM 830 C CA . VAL A 1 102 ? -23.812 -18.547 -36 1 56.84 102 VAL A CA 1
ATOM 831 C C . VAL A 1 102 ? -23.016 -17.297 -35.625 1 56.84 102 VAL A C 1
ATOM 833 O O . VAL A 1 102 ? -22.641 -17.109 -34.469 1 56.84 102 VAL A O 1
ATOM 836 N N . CYS A 1 103 ? -22.906 -16.328 -36.5 1 58.34 103 CYS A N 1
ATOM 837 C CA . CYS A 1 103 ? -22.25 -15.07 -36.188 1 58.34 103 CYS A CA 1
ATOM 838 C C . CYS A 1 103 ? -23.094 -14.234 -35.25 1 58.34 103 CYS A C 1
ATOM 840 O O . CYS A 1 103 ? -22.578 -13.609 -34.312 1 58.34 103 CYS A O 1
ATOM 842 N N . ILE A 1 104 ? -24.391 -14.266 -35.375 1 56.44 104 ILE A N 1
ATOM 843 C CA . ILE A 1 104 ? -25.281 -13.562 -34.438 1 56.44 104 ILE A CA 1
ATOM 844 C C . ILE A 1 104 ? -25.266 -14.258 -33.094 1 56.44 104 ILE A C 1
ATOM 846 O O . ILE A 1 104 ? -25.188 -13.609 -32.062 1 56.44 104 ILE A O 1
ATOM 850 N N . VAL A 1 105 ? -25.406 -15.602 -33.062 1 54.16 105 VAL A N 1
ATOM 851 C CA . VAL A 1 105 ? -25.359 -16.344 -31.797 1 54.16 105 VAL A CA 1
ATOM 852 C C . VAL A 1 105 ? -23.969 -16.25 -31.188 1 54.16 105 VAL A C 1
ATOM 854 O O . VAL A 1 105 ? -23.828 -16.031 -29.984 1 54.16 105 VAL A O 1
ATOM 857 N N . ILE A 1 106 ? -22.938 -16.344 -32 1 53.84 106 ILE A N 1
ATOM 858 C CA . ILE A 1 106 ? -21.578 -16.156 -31.484 1 53.84 106 ILE A CA 1
ATOM 859 C C . ILE A 1 106 ? -21.359 -14.695 -31.125 1 53.84 106 ILE A C 1
ATOM 861 O O . ILE A 1 106 ? -20.781 -14.391 -30.078 1 53.84 106 ILE A O 1
ATOM 865 N N . GLY A 1 107 ? -21.859 -13.773 -31.891 1 53.56 107 GLY A N 1
ATOM 866 C CA . GLY A 1 107 ? -21.781 -12.359 -31.547 1 53.56 107 GLY A CA 1
ATOM 867 C C . GLY A 1 107 ? -22.578 -12.008 -30.297 1 53.56 107 GLY A C 1
ATOM 868 O O . GLY A 1 107 ? -22.141 -11.211 -29.469 1 53.56 107 GLY A O 1
ATOM 869 N N . TRP A 1 108 ? -23.797 -12.586 -30.172 1 48.31 108 TRP A N 1
ATOM 870 C CA . TRP A 1 108 ? -24.578 -12.422 -28.953 1 48.31 108 TRP A CA 1
ATOM 871 C C . TRP A 1 108 ? -23.906 -13.109 -27.766 1 48.31 108 TRP A C 1
ATOM 873 O O . TRP A 1 108 ? -23.875 -12.57 -26.672 1 48.31 108 TRP A O 1
ATOM 883 N N . HIS A 1 109 ? -23.344 -14.312 -27.922 1 45.78 109 HIS A N 1
ATOM 884 C CA . HIS A 1 109 ? -22.609 -14.984 -26.859 1 45.78 109 HIS A CA 1
ATOM 885 C C . HIS A 1 109 ? -21.297 -14.281 -26.562 1 45.78 109 HIS A C 1
ATOM 887 O O . HIS A 1 109 ? -20.844 -14.227 -25.422 1 45.78 109 HIS A O 1
ATOM 893 N N . ILE A 1 110 ? -20.656 -13.812 -27.609 1 45.75 110 ILE A N 1
ATOM 894 C CA . ILE A 1 110 ? -19.438 -13.062 -27.359 1 45.75 110 ILE A CA 1
ATOM 895 C C . ILE A 1 110 ? -19.766 -11.719 -26.719 1 45.75 110 ILE A C 1
ATOM 897 O O . ILE A 1 110 ? -19.016 -11.227 -25.875 1 45.75 110 ILE A O 1
ATOM 901 N N . ARG A 1 111 ? -20.922 -11.125 -27.047 1 40.56 111 ARG A N 1
ATOM 902 C CA . ARG A 1 111 ? -21.344 -9.93 -26.328 1 40.56 111 ARG A CA 1
ATOM 903 C C . ARG A 1 111 ? -21.719 -10.258 -24.891 1 40.56 111 ARG A C 1
ATOM 905 O O . ARG A 1 111 ? -21.719 -9.375 -24.031 1 40.56 111 ARG A O 1
ATOM 912 N N . SER A 1 112 ? -22.109 -11.523 -24.578 1 39.25 112 SER A N 1
ATOM 913 C CA . SER A 1 112 ? -22.344 -11.891 -23.188 1 39.25 112 SER A CA 1
ATOM 914 C C . SER A 1 112 ? -21.016 -12.039 -22.422 1 39.25 112 SER A C 1
ATOM 916 O O . SER A 1 112 ? -21.016 -12.156 -21.188 1 39.25 112 SER A O 1
ATOM 918 N N . PHE A 1 113 ? -19.953 -12.453 -23.062 1 37.53 113 PHE A N 1
ATOM 919 C CA . PHE A 1 113 ? -18.641 -12.344 -22.422 1 37.53 113 PHE A CA 1
ATOM 920 C C . PHE A 1 113 ? -18.078 -10.938 -22.578 1 37.53 113 PHE A C 1
ATOM 922 O O . PHE A 1 113 ? -16.875 -10.773 -22.828 1 37.53 113 PHE A O 1
ATOM 929 N N . SER A 1 114 ? -18.797 -9.93 -23.141 1 36.41 114 SER A N 1
ATOM 930 C CA . SER A 1 114 ? -18.312 -8.562 -22.969 1 36.41 114 SER A CA 1
ATOM 931 C C . SER A 1 114 ? -17.734 -8.352 -21.578 1 36.41 114 SER A C 1
ATOM 933 O O . SER A 1 114 ? -18.172 -8.977 -20.609 1 36.41 114 SER A O 1
ATOM 935 N N . THR A 1 115 ? -16.578 -7.902 -21.516 1 39.06 115 THR A N 1
ATOM 936 C CA . THR A 1 115 ? -16.109 -7.219 -20.312 1 39.06 115 THR A CA 1
ATOM 937 C C . THR A 1 115 ? -17.25 -6.441 -19.656 1 39.06 115 THR A C 1
ATOM 939 O O . THR A 1 115 ? -17.656 -5.383 -20.141 1 39.06 115 THR A O 1
ATOM 942 N N . THR A 1 116 ? -18.359 -7.07 -19.297 1 36.12 116 THR A N 1
ATOM 943 C CA . THR A 1 116 ? -19.266 -6.352 -18.406 1 36.12 116 THR A CA 1
ATOM 944 C C . THR A 1 116 ? -18.5 -5.305 -17.594 1 36.12 116 THR A C 1
ATOM 946 O O . THR A 1 116 ? -17.688 -5.648 -16.734 1 36.12 116 THR A O 1
ATOM 949 N N . GLU A 1 117 ? -18.016 -4.371 -18.234 1 41.47 117 GLU A N 1
ATOM 950 C CA . GLU A 1 117 ? -17.922 -3.264 -17.281 1 41.47 117 GLU A CA 1
ATOM 951 C C . GLU A 1 117 ? -19 -3.383 -16.203 1 41.47 117 GLU A C 1
ATOM 953 O O . GLU A 1 117 ? -20.125 -2.896 -16.375 1 41.47 117 GLU A O 1
ATOM 958 N N . HIS A 1 118 ? -19.219 -4.582 -15.617 1 41.69 118 HIS A N 1
ATOM 959 C CA . HIS A 1 118 ? -20.094 -4.738 -14.461 1 41.69 118 HIS A CA 1
ATOM 960 C C . HIS A 1 118 ? -20.047 -3.494 -13.578 1 41.69 118 HIS A C 1
ATOM 962 O O . HIS A 1 118 ? -18.984 -3.113 -13.07 1 41.69 118 HIS A O 1
ATOM 968 N N . SER A 1 119 ? -20.844 -2.58 -13.859 1 49.09 119 SER A N 1
ATOM 969 C CA . SER A 1 119 ? -21.141 -1.571 -12.852 1 49.09 119 SER A CA 1
ATOM 970 C C . SER A 1 119 ? -20.812 -2.082 -11.453 1 49.09 119 SER A C 1
ATOM 972 O O . SER A 1 119 ? -21.234 -3.182 -11.07 1 49.09 119 SER A O 1
ATOM 974 N N . LEU A 1 120 ? -19.578 -1.878 -11 1 60.94 120 LEU A N 1
ATOM 975 C CA . LEU A 1 120 ? -19.234 -2.119 -9.602 1 60.94 120 LEU A CA 1
ATOM 976 C C . LEU A 1 120 ? -20.438 -1.896 -8.695 1 60.94 120 LEU A C 1
ATOM 978 O O . LEU A 1 120 ? -20.281 -1.663 -7.496 1 60.94 120 LEU A O 1
ATOM 982 N N . HIS A 1 121 ? -21.625 -2.029 -9.375 1 67.94 121 HIS A N 1
ATOM 983 C CA . HIS A 1 121 ? -22.766 -1.756 -8.516 1 67.94 121 HIS A CA 1
ATOM 984 C C . HIS A 1 121 ? -22.781 -2.666 -7.289 1 67.94 121 HIS A C 1
ATOM 986 O O . HIS A 1 121 ? -22.875 -3.887 -7.422 1 67.94 121 HIS A O 1
ATOM 992 N N . GLY A 1 122 ? -22.406 -2.047 -6.211 1 80.88 122 GLY A N 1
ATOM 993 C CA . GLY A 1 122 ? -22.469 -2.672 -4.898 1 80.88 122 GLY A CA 1
ATOM 994 C C . GLY A 1 122 ? -21.156 -3.33 -4.488 1 80.88 122 GLY A C 1
ATOM 995 O O . GLY A 1 122 ? -21.125 -4.117 -3.543 1 80.88 122 GLY A O 1
ATOM 996 N N . ALA A 1 123 ? -20.156 -3.109 -5.367 1 90.94 123 ALA A N 1
ATOM 997 C CA . ALA A 1 123 ? -18.891 -3.736 -5.023 1 90.94 123 ALA A CA 1
ATOM 998 C C . ALA A 1 123 ? -17.828 -2.684 -4.719 1 90.94 123 ALA A C 1
ATOM 1000 O O . ALA A 1 123 ? -17.906 -1.548 -5.191 1 90.94 123 ALA A O 1
ATOM 1001 N N . ILE A 1 124 ? -16.922 -3.086 -3.893 1 94.56 124 ILE A N 1
ATOM 1002 C CA . ILE A 1 124 ? -15.734 -2.277 -3.635 1 94.56 124 ILE A CA 1
ATOM 1003 C C . ILE A 1 124 ? -14.492 -3.002 -4.156 1 94.56 124 ILE A C 1
ATOM 1005 O O . ILE A 1 124 ? -14.344 -4.211 -3.965 1 94.56 124 ILE A O 1
ATOM 1009 N N . LYS A 1 125 ? -13.68 -2.254 -4.898 1 97.81 125 LYS A N 1
ATOM 1010 C CA . LYS A 1 125 ? -12.438 -2.793 -5.43 1 97.81 125 LYS A CA 1
ATOM 1011 C C . LYS A 1 125 ? -11.227 -2.184 -4.723 1 97.81 125 LYS A C 1
ATOM 1013 O O . LYS A 1 125 ? -11.133 -0.961 -4.59 1 97.81 125 LYS A O 1
ATOM 1018 N N . LEU A 1 126 ? -10.383 -3.012 -4.215 1 98.5 126 LEU A N 1
ATOM 1019 C CA . LEU A 1 126 ? -9.109 -2.6 -3.627 1 98.5 126 LEU A CA 1
ATOM 1020 C C . LEU A 1 126 ? -7.941 -3.023 -4.508 1 98.5 126 LEU A C 1
ATOM 1022 O O . LEU A 1 126 ? -7.879 -4.172 -4.957 1 98.5 126 LEU A O 1
ATOM 1026 N N . LYS A 1 127 ? -7.027 -2.123 -4.727 1 98.81 127 LYS A N 1
ATOM 1027 C CA . LYS A 1 127 ? -5.879 -2.395 -5.586 1 98.81 127 LYS A CA 1
ATOM 1028 C C . LYS A 1 127 ? -4.586 -1.899 -4.941 1 98.81 127 LYS A C 1
ATOM 1030 O O . LYS A 1 127 ? -4.551 -0.812 -4.363 1 98.81 127 LYS A O 1
ATOM 1035 N N . THR A 1 128 ? -3.58 -2.715 -4.98 1 98.81 128 THR A N 1
ATOM 1036 C CA . THR A 1 128 ? -2.23 -2.326 -4.586 1 98.81 128 THR A CA 1
ATOM 1037 C C . THR A 1 128 ? -1.301 -2.297 -5.797 1 98.81 128 THR A C 1
ATOM 1039 O O . THR A 1 128 ? -1.474 -3.072 -6.738 1 98.81 128 THR A O 1
ATOM 1042 N N . GLY A 1 129 ? -0.384 -1.303 -5.785 1 98.12 129 GLY A N 1
ATOM 1043 C CA . GLY A 1 129 ? 0.598 -1.201 -6.852 1 98.12 129 GLY A CA 1
ATOM 1044 C C . GLY A 1 129 ? 1.897 -1.919 -6.539 1 98.12 129 GLY A C 1
ATOM 1045 O O . GLY A 1 129 ? 1.934 -2.801 -5.676 1 98.12 129 GLY A O 1
ATOM 1046 N N . ILE A 1 130 ? 2.941 -1.564 -7.266 1 97.38 130 ILE A N 1
ATOM 1047 C CA . ILE A 1 130 ? 4.277 -2.137 -7.133 1 97.38 130 ILE A CA 1
ATOM 1048 C C . ILE A 1 130 ? 4.789 -1.919 -5.711 1 97.38 130 ILE A C 1
ATOM 1050 O O . ILE A 1 130 ? 4.734 -0.803 -5.188 1 97.38 130 ILE A O 1
ATOM 1054 N N . GLY A 1 131 ? 5.164 -2.977 -5.078 1 97.06 131 GLY A N 1
ATOM 1055 C CA . GLY A 1 131 ? 5.789 -2.932 -3.766 1 97.06 131 GLY A CA 1
ATOM 1056 C C . GLY A 1 131 ? 4.848 -2.475 -2.67 1 97.06 131 GLY A C 1
ATOM 1057 O O . GLY A 1 131 ? 5.285 -2.145 -1.565 1 97.06 131 GLY A O 1
ATOM 1058 N N . GLN A 1 132 ? 3.557 -2.387 -2.971 1 98 132 GLN A N 1
ATOM 1059 C CA . GLN A 1 132 ? 2.59 -1.845 -2.021 1 98 132 GLN A CA 1
ATOM 1060 C C . GLN A 1 132 ? 1.739 -2.953 -1.41 1 98 132 GLN A C 1
ATOM 1062 O O . GLN A 1 132 ? 1.343 -3.893 -2.104 1 98 132 GLN A O 1
ATOM 1067 N N . GLN A 1 133 ? 1.457 -2.812 -0.102 1 98.56 133 GLN A N 1
ATOM 1068 C CA . GLN A 1 133 ? 0.515 -3.682 0.595 1 98.56 133 GLN A CA 1
ATOM 1069 C C . GLN A 1 133 ? -0.595 -2.871 1.259 1 98.56 133 GLN A C 1
ATOM 1071 O O . GLN A 1 133 ? -0.433 -1.674 1.505 1 98.56 133 GLN A O 1
ATOM 1076 N N . ALA A 1 134 ? -1.687 -3.533 1.499 1 98.81 134 ALA A N 1
ATOM 1077 C CA . ALA A 1 134 ? -2.793 -2.91 2.219 1 98.81 134 ALA A CA 1
ATOM 1078 C C . ALA A 1 134 ? -3.629 -3.955 2.953 1 98.81 134 ALA A C 1
ATOM 1080 O O . ALA A 1 134 ? -3.664 -5.121 2.555 1 98.81 134 ALA A O 1
ATOM 1081 N N . GLN A 1 135 ? -4.277 -3.498 3.969 1 98.81 135 GLN A N 1
ATOM 1082 C CA . GLN A 1 135 ? -5.137 -4.383 4.75 1 98.81 135 GLN A CA 1
ATOM 1083 C C . GLN A 1 135 ? -6.598 -3.945 4.668 1 98.81 135 GLN A C 1
ATOM 1085 O O . GLN A 1 135 ? -6.898 -2.752 4.734 1 98.81 135 GLN A O 1
ATOM 1090 N N . ALA A 1 136 ? -7.418 -4.895 4.496 1 98.44 136 ALA A N 1
ATOM 1091 C CA . ALA A 1 136 ? -8.859 -4.656 4.531 1 98.44 136 ALA A CA 1
ATOM 1092 C C . ALA A 1 136 ? -9.516 -5.438 5.668 1 98.44 136 ALA A C 1
ATOM 1094 O O . ALA A 1 136 ? -9.172 -6.598 5.91 1 98.44 136 ALA A O 1
ATOM 1095 N N . THR A 1 137 ? -10.367 -4.781 6.379 1 98.06 137 THR A N 1
ATOM 1096 C CA . THR A 1 137 ? -11.297 -5.441 7.285 1 98.06 137 THR A CA 1
ATOM 1097 C C . THR A 1 137 ? -12.711 -5.441 6.707 1 98.06 137 THR A C 1
ATOM 1099 O O . THR A 1 137 ? -13.266 -4.383 6.418 1 98.06 137 THR A O 1
ATOM 1102 N N . LEU A 1 138 ? -13.195 -6.59 6.57 1 96 138 LEU A N 1
ATOM 1103 C CA . LEU A 1 138 ? -14.5 -6.762 5.93 1 96 138 LEU A CA 1
ATOM 1104 C C . LEU A 1 138 ? -15.625 -6.648 6.945 1 96 138 LEU A C 1
ATOM 1106 O O . LEU A 1 138 ? -15.375 -6.609 8.156 1 96 138 LEU A O 1
ATOM 1110 N N . PRO A 1 139 ? -16.906 -6.562 6.5 1 92.88 139 PRO A N 1
ATOM 1111 C CA . PRO A 1 139 ? -18.031 -6.293 7.402 1 92.88 139 PRO A CA 1
ATOM 1112 C C . PRO A 1 139 ? -18.188 -7.359 8.484 1 92.88 139 PRO A C 1
ATOM 1114 O O . PRO A 1 139 ? -18.703 -7.074 9.57 1 92.88 139 PRO A O 1
ATOM 1117 N N . ASP A 1 140 ? -17.75 -8.547 8.227 1 93 140 ASP A N 1
ATOM 1118 C CA . ASP A 1 140 ? -17.891 -9.641 9.195 1 93 140 ASP A CA 1
ATOM 1119 C C . ASP A 1 140 ? -16.703 -9.688 10.148 1 93 140 ASP A C 1
ATOM 1121 O O . ASP A 1 140 ? -16.625 -10.57 11.008 1 93 140 ASP A O 1
ATOM 1125 N N . GLY A 1 141 ? -15.781 -8.773 9.961 1 95.12 141 GLY A N 1
ATOM 1126 C CA . GLY A 1 141 ? -14.602 -8.742 10.805 1 95.12 141 GLY A CA 1
ATOM 1127 C C . GLY A 1 141 ? -13.422 -9.477 10.211 1 95.12 141 GLY A C 1
ATOM 1128 O O . GLY A 1 141 ? -12.305 -9.391 10.727 1 95.12 141 GLY A O 1
ATOM 1129 N N . SER A 1 142 ? -13.648 -10.25 9.117 1 97.5 142 SER A N 1
ATOM 1130 C CA . SER A 1 142 ? -12.531 -10.891 8.438 1 97.5 142 SER A CA 1
ATOM 1131 C C . SER A 1 142 ? -11.508 -9.867 7.965 1 97.5 142 SER A C 1
ATOM 1133 O O . SER A 1 142 ? -11.867 -8.734 7.617 1 97.5 142 SER A O 1
ATOM 1135 N N . THR A 1 143 ? -10.258 -10.273 7.965 1 98.38 143 THR A N 1
ATOM 1136 C CA . THR A 1 143 ? -9.211 -9.375 7.496 1 98.38 143 THR A CA 1
ATOM 1137 C C . THR A 1 143 ? -8.484 -9.969 6.293 1 98.38 143 THR A C 1
ATOM 1139 O O . THR A 1 143 ? -8.328 -11.188 6.195 1 98.38 143 THR A O 1
ATOM 1142 N N . VAL A 1 144 ? -8.109 -9.133 5.398 1 98.88 144 VAL A N 1
ATOM 1143 C CA . VAL A 1 144 ? -7.371 -9.508 4.195 1 98.88 144 VAL A CA 1
ATOM 1144 C C . VAL A 1 144 ? -6.121 -8.633 4.062 1 98.88 144 VAL A C 1
ATOM 1146 O O . VAL A 1 144 ? -6.215 -7.406 4.039 1 98.88 144 VAL A O 1
ATOM 1149 N N . LEU A 1 145 ? -4.957 -9.203 4.043 1 98.94 145 LEU A N 1
ATOM 1150 C CA . LEU A 1 145 ? -3.729 -8.5 3.689 1 98.94 145 LEU A CA 1
ATOM 1151 C C . LEU A 1 145 ? -3.398 -8.695 2.213 1 98.94 145 LEU A C 1
ATOM 1153 O O . LEU A 1 145 ? -3.014 -9.789 1.792 1 98.94 145 LEU A O 1
ATOM 1157 N N . LEU A 1 146 ? -3.57 -7.66 1.481 1 98.88 146 LEU A N 1
ATOM 1158 C CA . LEU A 1 146 ? -3.35 -7.668 0.04 1 98.88 146 LEU A CA 1
ATOM 1159 C C . LEU A 1 146 ? -1.9 -7.324 -0.291 1 98.88 146 LEU A C 1
ATOM 1161 O O . LEU A 1 146 ? -1.366 -6.332 0.208 1 98.88 146 LEU A O 1
ATOM 1165 N N . ASN A 1 147 ? -1.243 -8.141 -1.098 1 98.75 147 ASN A N 1
ATOM 1166 C CA . ASN A 1 147 ? 0.158 -7.934 -1.445 1 98.75 147 ASN A CA 1
ATOM 1167 C C . ASN A 1 147 ? 0.302 -7.07 -2.695 1 98.75 147 ASN A C 1
ATOM 1169 O O . ASN A 1 147 ? -0.684 -6.527 -3.199 1 98.75 147 ASN A O 1
ATOM 1173 N N . ALA A 1 148 ? 1.552 -6.902 -3.094 1 98.56 148 ALA A N 1
ATOM 1174 C CA . ALA A 1 148 ? 1.874 -6.031 -4.219 1 98.56 148 ALA A CA 1
ATOM 1175 C C . ALA A 1 148 ? 1.179 -6.5 -5.496 1 98.56 148 ALA A C 1
ATOM 1177 O O . ALA A 1 148 ? 1.055 -7.703 -5.734 1 98.56 148 ALA A O 1
ATOM 1178 N N . CYS A 1 149 ? 0.734 -5.477 -6.285 1 98.56 149 CYS A N 1
ATOM 1179 C CA . CYS A 1 149 ? 0.16 -5.691 -7.609 1 98.56 149 CYS A CA 1
ATOM 1180 C C . CYS A 1 149 ? -1.035 -6.637 -7.535 1 98.56 149 CYS A C 1
ATOM 1182 O O . CYS A 1 149 ? -1.123 -7.594 -8.305 1 98.56 149 CYS A O 1
ATOM 1184 N N . SER A 1 150 ? -1.918 -6.359 -6.629 1 98.88 150 SER A N 1
ATOM 1185 C CA . SER A 1 150 ? -3.062 -7.23 -6.391 1 98.88 150 SER A CA 1
ATOM 1186 C C . SER A 1 150 ? -4.371 -6.445 -6.406 1 98.88 150 SER A C 1
ATOM 1188 O O . SER A 1 150 ? -4.371 -5.227 -6.227 1 98.88 150 SER A O 1
ATOM 1190 N N . GLU A 1 151 ? -5.441 -7.137 -6.656 1 98.75 151 GLU A N 1
ATOM 1191 C CA . GLU A 1 151 ? -6.785 -6.566 -6.695 1 98.75 151 GLU A CA 1
ATOM 1192 C C . GLU A 1 151 ? -7.789 -7.461 -5.969 1 98.75 151 GLU A C 1
ATOM 1194 O O . GLU A 1 151 ? -7.812 -8.672 -6.184 1 98.75 151 GLU A O 1
ATOM 1199 N N . LEU A 1 152 ? -8.508 -6.855 -5.133 1 98.62 152 LEU A N 1
ATOM 1200 C CA . LEU A 1 152 ? -9.578 -7.516 -4.395 1 98.62 152 LEU A CA 1
ATOM 1201 C C . LEU A 1 152 ? -10.914 -6.828 -4.637 1 98.62 152 LEU A C 1
ATOM 1203 O O . LEU A 1 152 ? -11.047 -5.621 -4.43 1 98.62 152 LEU A O 1
ATOM 1207 N N . ILE A 1 153 ? -11.891 -7.586 -5.066 1 97.5 153 ILE A N 1
ATOM 1208 C CA . ILE A 1 153 ? -13.242 -7.074 -5.25 1 97.5 153 ILE A CA 1
ATOM 1209 C C . ILE A 1 153 ? -14.18 -7.723 -4.238 1 97.5 153 ILE A C 1
ATOM 1211 O O . ILE A 1 153 ? -14.281 -8.953 -4.172 1 97.5 153 ILE A O 1
ATOM 1215 N N . CYS A 1 154 ? -14.758 -6.938 -3.494 1 95.25 154 CYS A N 1
ATOM 1216 C CA . CYS A 1 154 ? -15.727 -7.402 -2.508 1 95.25 154 CYS A CA 1
ATOM 1217 C C . CYS A 1 154 ? -17.141 -7.043 -2.926 1 95.25 154 CYS A C 1
ATOM 1219 O O . CYS A 1 154 ? -17.484 -5.863 -3.041 1 95.25 154 CYS A O 1
ATOM 1221 N N . ARG A 1 155 ? -17.906 -8.016 -3.035 1 89.69 155 ARG A N 1
ATOM 1222 C CA . ARG A 1 155 ? -19.312 -7.789 -3.354 1 89.69 155 ARG A CA 1
ATOM 1223 C C . ARG A 1 155 ? -20.141 -7.594 -2.086 1 89.69 155 ARG A C 1
ATOM 1225 O O . ARG A 1 155 ? -20.391 -8.547 -1.351 1 89.69 155 ARG A O 1
ATOM 1232 N N . MET A 1 156 ? -20.625 -6.449 -1.96 1 84.06 156 MET A N 1
ATOM 1233 C CA . MET A 1 156 ? -21.219 -6.086 -0.673 1 84.06 156 MET A CA 1
ATOM 1234 C C . MET A 1 156 ? -22.719 -6.324 -0.676 1 84.06 156 MET A C 1
ATOM 1236 O O . MET A 1 156 ? -23.328 -6.477 0.383 1 84.06 156 MET A O 1
ATOM 1240 N N . ASN A 1 157 ? -23.391 -6.359 -1.771 1 78.88 157 ASN A N 1
ATOM 1241 C CA . ASN A 1 157 ? -24.828 -6.508 -1.861 1 78.88 157 ASN A CA 1
ATOM 1242 C C . ASN A 1 157 ? -25.297 -7.844 -1.292 1 78.88 157 ASN A C 1
ATOM 1244 O O . ASN A 1 157 ? -26.391 -7.938 -0.73 1 78.88 157 ASN A O 1
ATOM 1248 N N . GLU A 1 158 ? -24.531 -8.859 -1.414 1 78.62 158 GLU A N 1
ATOM 1249 C CA . GLU A 1 158 ? -24.953 -10.188 -0.969 1 78.62 158 GLU A CA 1
ATOM 1250 C C . GLU A 1 158 ? -24.172 -10.609 0.277 1 78.62 158 GLU A C 1
ATOM 1252 O O . GLU A 1 158 ? -24.172 -11.789 0.64 1 78.62 158 GLU A O 1
ATOM 1257 N N . TRP A 1 159 ? -23.625 -9.703 0.942 1 84 159 TRP A N 1
ATOM 1258 C CA . TRP A 1 159 ? -22.672 -10.047 1.998 1 84 159 TRP A CA 1
ATOM 1259 C C . TRP A 1 159 ? -23.375 -10.719 3.17 1 84 159 TRP A C 1
ATOM 1261 O O . TRP A 1 159 ? -22.781 -11.523 3.885 1 84 159 TRP A O 1
ATOM 1271 N N . GLU A 1 160 ? -24.656 -10.422 3.334 1 82.62 160 GLU A N 1
ATOM 1272 C CA . GLU A 1 160 ? -25.391 -10.977 4.465 1 82.62 160 GLU A CA 1
ATOM 1273 C C . GLU A 1 160 ? -25.766 -12.43 4.219 1 82.62 160 GLU A C 1
ATOM 1275 O O . GLU A 1 160 ? -26.109 -13.156 5.156 1 82.62 160 GLU A O 1
ATOM 1280 N N . THR A 1 161 ? -25.719 -12.875 2.979 1 84.81 161 THR A N 1
ATOM 1281 C CA . THR A 1 161 ? -26.062 -14.258 2.652 1 84.81 161 THR A CA 1
ATOM 1282 C C . THR A 1 161 ? -24.812 -15.062 2.324 1 84.81 161 THR A C 1
ATOM 1284 O O . THR A 1 161 ? -24.609 -16.156 2.863 1 84.81 161 THR A O 1
ATOM 1287 N N . VAL A 1 162 ? -24.078 -14.57 1.486 1 86.56 162 VAL A N 1
ATOM 1288 C CA . VAL A 1 162 ? -22.828 -15.219 1.069 1 86.56 162 VAL A CA 1
ATOM 1289 C C . VAL A 1 162 ? -21.719 -14.18 0.964 1 86.56 162 VAL A C 1
ATOM 1291 O O . VAL A 1 162 ? -21.922 -13.102 0.386 1 86.56 162 VAL A O 1
ATOM 1294 N N . ARG A 1 163 ? -20.656 -14.5 1.615 1 92.31 163 ARG A N 1
ATOM 1295 C CA . ARG A 1 163 ? -19.5 -13.617 1.586 1 92.31 163 ARG A CA 1
ATOM 1296 C C . ARG A 1 163 ? -18.594 -13.938 0.394 1 92.31 163 ARG A C 1
ATOM 1298 O O . ARG A 1 163 ? -17.891 -14.953 0.391 1 92.31 163 ARG A O 1
ATOM 1305 N N . ASN A 1 164 ? -18.672 -13.086 -0.625 1 94 164 ASN A N 1
ATOM 1306 C CA . ASN A 1 164 ? -17.953 -13.344 -1.866 1 94 164 ASN A CA 1
ATOM 1307 C C . ASN A 1 164 ? -16.891 -12.273 -2.123 1 94 164 ASN A C 1
ATOM 1309 O O . ASN A 1 164 ? -17.188 -11.078 -2.123 1 94 164 ASN A O 1
ATOM 1313 N N . VAL A 1 165 ? -15.672 -12.758 -2.344 1 97.19 165 VAL A N 1
ATOM 1314 C CA . VAL A 1 165 ? -14.617 -11.859 -2.801 1 97.19 165 VAL A CA 1
ATOM 1315 C C . VAL A 1 165 ? -13.938 -12.445 -4.031 1 97.19 165 VAL A C 1
ATOM 1317 O O . VAL A 1 165 ? -13.914 -13.672 -4.215 1 97.19 165 VAL A O 1
ATOM 1320 N N . GLN A 1 166 ? -13.492 -11.57 -4.906 1 97.75 166 GLN A N 1
ATOM 1321 C CA . GLN A 1 166 ? -12.688 -11.945 -6.062 1 97.75 166 GLN A CA 1
ATOM 1322 C C . GLN A 1 166 ? -11.258 -11.438 -5.926 1 97.75 166 GLN A C 1
ATOM 1324 O O . GLN A 1 166 ? -11.039 -10.273 -5.582 1 97.75 166 GLN A O 1
ATOM 1329 N N . LEU A 1 167 ? -10.305 -12.336 -6.211 1 98.56 167 LEU A N 1
ATOM 1330 C CA . LEU A 1 167 ? -8.906 -11.969 -6.039 1 98.56 167 LEU A CA 1
ATOM 1331 C C . LEU A 1 167 ? -8.125 -12.172 -7.336 1 98.56 167 LEU A C 1
ATOM 1333 O O . LEU A 1 167 ? -8.258 -13.203 -7.988 1 98.56 167 LEU A O 1
ATOM 1337 N N . ASN A 1 168 ? -7.41 -11.203 -7.77 1 98.69 168 ASN A N 1
ATOM 1338 C CA . ASN A 1 168 ? -6.297 -11.266 -8.703 1 98.69 168 ASN A CA 1
ATOM 1339 C C . ASN A 1 168 ? -5.004 -10.758 -8.07 1 98.69 168 ASN A C 1
ATOM 1341 O O . ASN A 1 168 ? -4.855 -9.562 -7.828 1 98.69 168 ASN A O 1
ATOM 1345 N N . GLY A 1 169 ? -4.129 -11.656 -7.793 1 98.75 169 GLY A N 1
ATOM 1346 C CA . GLY A 1 169 ? -2.926 -11.336 -7.047 1 98.75 169 GLY A CA 1
ATOM 1347 C C . GLY A 1 169 ? -2.697 -12.25 -5.855 1 98.75 169 GLY A C 1
ATOM 1348 O O . GLY A 1 169 ? -2.867 -13.469 -5.961 1 98.75 169 GLY A O 1
ATOM 1349 N N . GLU A 1 170 ? -2.211 -11.648 -4.793 1 98.88 170 GLU A N 1
ATOM 1350 C CA . GLU A 1 170 ? -1.922 -12.422 -3.588 1 98.88 170 GLU A CA 1
ATOM 1351 C C . GLU A 1 170 ? -2.52 -11.758 -2.352 1 98.88 170 GLU A C 1
ATOM 1353 O O . GLU A 1 170 ? -2.482 -10.531 -2.221 1 98.88 170 GLU A O 1
ATOM 1358 N N . ALA A 1 171 ? -3.068 -12.594 -1.484 1 98.94 171 ALA A N 1
ATOM 1359 C CA . ALA A 1 171 ? -3.611 -12.078 -0.233 1 98.94 171 ALA A CA 1
ATOM 1360 C C . ALA A 1 171 ? -3.598 -13.141 0.858 1 98.94 171 ALA A C 1
ATOM 1362 O O . ALA A 1 171 ? -3.801 -14.328 0.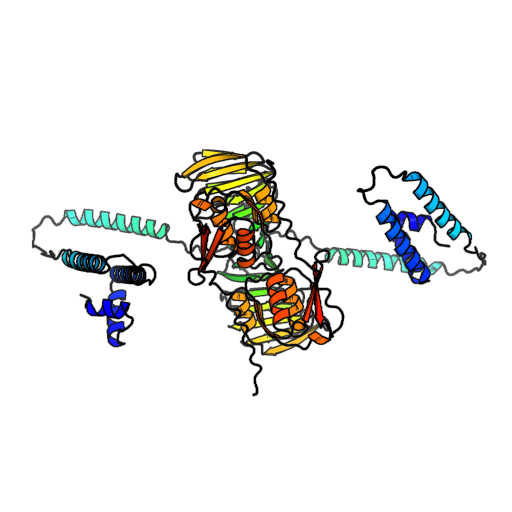58 1 98.94 171 ALA A O 1
ATOM 1363 N N . ILE A 1 172 ? -3.365 -12.727 2.059 1 98.88 172 ILE A N 1
ATOM 1364 C CA . ILE A 1 172 ? -3.602 -13.547 3.244 1 98.88 172 ILE A CA 1
ATOM 1365 C C . ILE A 1 172 ? -4.992 -13.25 3.803 1 98.88 172 ILE A C 1
ATOM 1367 O O . ILE A 1 172 ? -5.344 -12.094 4.043 1 98.88 172 ILE A O 1
ATOM 1371 N N . PHE A 1 173 ? -5.727 -14.305 4.012 1 98.81 173 PHE A N 1
ATOM 1372 C CA . PHE A 1 173 ? -7.078 -14.188 4.551 1 98.81 173 PHE A CA 1
ATOM 1373 C C . PHE A 1 173 ? -7.141 -14.719 5.977 1 98.81 173 PHE A C 1
ATOM 1375 O O . PHE A 1 173 ? -6.664 -15.82 6.258 1 98.81 173 PHE A O 1
ATOM 1382 N N . HIS A 1 174 ? -7.598 -13.938 6.836 1 98.69 174 HIS A N 1
ATOM 1383 C CA . HIS A 1 174 ? -8.07 -14.352 8.148 1 98.69 174 HIS A CA 1
ATOM 1384 C C . HIS A 1 174 ? -9.586 -14.203 8.266 1 98.69 174 HIS A C 1
ATOM 1386 O O . HIS A 1 174 ? -10.078 -13.141 8.664 1 98.69 174 HIS A O 1
ATOM 1392 N N . VAL A 1 175 ? -10.266 -15.258 8.055 1 98.25 175 VAL A N 1
ATOM 1393 C CA . VAL A 1 175 ? -11.719 -15.211 7.906 1 98.25 175 VAL A CA 1
ATOM 1394 C C . VAL A 1 175 ? -12.383 -15.508 9.25 1 98.25 175 VAL A C 1
ATOM 1396 O O . VAL A 1 175 ? -12.07 -16.516 9.891 1 98.25 175 VAL A O 1
ATOM 1399 N N . THR A 1 176 ? -13.266 -14.609 9.641 1 96.81 176 THR A N 1
ATOM 1400 C CA . THR A 1 176 ? -14.047 -14.805 10.859 1 96.81 176 THR A CA 1
ATOM 1401 C C . THR A 1 176 ? -14.945 -16.031 10.727 1 96.81 176 THR A C 1
ATOM 1403 O O . THR A 1 176 ? -15.602 -16.219 9.703 1 96.81 176 THR A O 1
ATOM 1406 N N . HIS A 1 177 ? -14.984 -16.828 11.758 1 96.38 177 HIS A N 1
ATOM 1407 C CA . HIS A 1 177 ? -15.727 -18.078 11.711 1 96.38 177 HIS A CA 1
ATOM 1408 C C . HIS A 1 177 ? -17.234 -17.828 11.664 1 96.38 177 HIS A C 1
ATOM 1410 O O . HIS A 1 177 ? -17.766 -17.062 12.477 1 96.38 177 HIS A O 1
ATOM 1416 N N . ASP A 1 178 ? -17.891 -18.375 10.734 1 94.44 178 ASP A N 1
ATOM 1417 C CA . ASP A 1 178 ? -19.344 -18.359 10.578 1 94.44 178 ASP A CA 1
ATOM 1418 C C . ASP A 1 178 ? -19.828 -19.562 9.781 1 94.44 178 ASP A C 1
ATOM 1420 O O . ASP A 1 178 ? -19.688 -19.609 8.562 1 94.44 178 ASP A O 1
ATOM 1424 N N . ARG A 1 179 ? -20.438 -20.484 10.398 1 90.88 179 ARG A N 1
ATOM 1425 C CA . ARG A 1 179 ? -20.844 -21.734 9.758 1 90.88 179 ARG A CA 1
ATOM 1426 C C . ARG A 1 179 ? -22.047 -21.531 8.852 1 90.88 179 ARG A C 1
ATOM 1428 O O . ARG A 1 179 ? -22.328 -22.344 7.977 1 90.88 179 ARG A O 1
ATOM 1435 N N . HIS A 1 180 ? -22.766 -20.469 9.094 1 91.88 180 HIS A N 1
ATOM 1436 C CA . HIS A 1 180 ? -24 -20.25 8.352 1 91.88 180 HIS A CA 1
ATOM 1437 C C . HIS A 1 180 ? -23.75 -19.422 7.09 1 91.88 180 HIS A C 1
ATOM 1439 O O . HIS A 1 180 ? -24.578 -19.391 6.188 1 91.88 180 HIS A O 1
ATOM 1445 N N . ARG A 1 181 ? -22.75 -18.734 7.094 1 92.69 181 ARG A N 1
ATOM 1446 C CA . ARG A 1 181 ? -22.406 -17.922 5.934 1 92.69 181 ARG A CA 1
ATOM 1447 C C . ARG A 1 181 ? -21.016 -18.266 5.41 1 92.69 181 ARG A C 1
ATOM 1449 O O . ARG A 1 181 ? -20.016 -17.688 5.84 1 92.69 181 ARG A O 1
ATOM 1456 N N . PRO A 1 182 ? -20.938 -19.094 4.41 1 94.44 182 PRO A N 1
ATOM 1457 C CA . PRO A 1 182 ? -19.625 -19.453 3.861 1 94.44 182 PRO A CA 1
ATOM 1458 C C . PRO A 1 182 ? -18.906 -18.266 3.221 1 94.44 182 PRO A C 1
ATOM 1460 O O . PRO A 1 182 ? -19.562 -17.312 2.764 1 94.44 182 PRO A O 1
ATOM 1463 N N . PHE A 1 183 ? -17.609 -18.297 3.287 1 97.12 183 PHE A N 1
ATOM 1464 C CA . PHE A 1 183 ? -16.75 -17.312 2.65 1 97.12 183 PHE A CA 1
ATOM 1465 C C . PHE A 1 183 ? -16.109 -17.875 1.394 1 97.12 183 PHE A C 1
ATOM 1467 O O . PHE A 1 183 ? -15.445 -18.922 1.447 1 97.12 183 PHE A O 1
ATOM 1474 N N . HIS A 1 184 ? -16.344 -17.203 0.271 1 96.69 184 HIS A N 1
ATOM 1475 C CA . HIS A 1 184 ? -15.812 -17.672 -1 1 96.69 184 HIS A CA 1
ATOM 1476 C C . HIS A 1 184 ? -14.781 -16.703 -1.569 1 96.69 184 HIS A C 1
ATOM 1478 O O . HIS A 1 184 ? -15.039 -15.5 -1.646 1 96.69 184 HIS A O 1
ATOM 1484 N N . VAL A 1 185 ? -13.641 -17.219 -1.911 1 98 185 VAL A N 1
ATOM 1485 C CA . VAL A 1 185 ? -12.656 -16.484 -2.688 1 98 185 VAL A CA 1
ATOM 1486 C C . VAL A 1 185 ? -12.617 -17.016 -4.121 1 98 185 VAL A C 1
ATOM 1488 O O . VAL A 1 185 ? -12.281 -18.172 -4.352 1 98 185 VAL A O 1
ATOM 1491 N N . HIS A 1 186 ? -12.961 -16.156 -5.012 1 96.44 186 HIS A N 1
ATOM 1492 C CA . HIS A 1 186 ? -12.93 -16.516 -6.426 1 96.44 186 HIS A CA 1
ATOM 1493 C C . HIS A 1 186 ? -11.633 -16.047 -7.082 1 96.44 186 HIS A C 1
ATOM 1495 O O . HIS A 1 186 ? -11.227 -14.898 -6.914 1 96.44 186 HIS A O 1
ATOM 1501 N N . THR A 1 187 ? -10.992 -16.906 -7.73 1 96.44 187 THR A N 1
ATOM 1502 C CA . THR A 1 187 ? -9.883 -16.578 -8.617 1 96.44 187 THR A CA 1
ATOM 1503 C C . THR A 1 187 ? -10.242 -16.891 -10.07 1 96.44 187 THR A C 1
ATOM 1505 O O . THR A 1 187 ? -11.359 -17.312 -10.359 1 96.44 187 THR A O 1
ATOM 1508 N N . ARG A 1 188 ? -9.32 -16.625 -11 1 92.06 188 ARG A N 1
ATOM 1509 C CA . ARG A 1 188 ? -9.57 -16.891 -12.406 1 92.06 188 ARG A CA 1
ATOM 1510 C C . ARG A 1 188 ? -9.719 -18.391 -12.664 1 92.06 188 ARG A C 1
ATOM 1512 O O . ARG A 1 188 ? -10.5 -18.797 -13.523 1 92.06 188 ARG A O 1
ATOM 1519 N N . GLN A 1 189 ? -9.109 -19.266 -11.812 1 90.19 189 GLN A N 1
ATOM 1520 C CA . GLN A 1 189 ? -8.984 -20.672 -12.156 1 90.19 189 GLN A CA 1
ATOM 1521 C C . GLN A 1 189 ? -9.773 -21.547 -11.195 1 90.19 189 GLN A C 1
ATOM 1523 O O . GLN A 1 189 ? -10.133 -22.688 -11.531 1 90.19 189 GLN A O 1
ATOM 1528 N N . TYR A 1 190 ? -9.984 -21.078 -10.031 1 93.38 190 TYR A N 1
ATOM 1529 C CA . TYR A 1 190 ? -10.625 -21.922 -9.023 1 93.38 190 TYR A CA 1
ATOM 1530 C C . TYR A 1 190 ? -11.32 -21.078 -7.965 1 93.38 190 TYR A C 1
ATOM 1532 O O . TYR A 1 190 ? -11.148 -19.859 -7.926 1 93.38 190 TYR A O 1
ATOM 1540 N N . ARG A 1 191 ? -12.117 -21.734 -7.133 1 95.69 191 ARG A N 1
ATOM 1541 C CA . ARG A 1 191 ? -12.844 -21.109 -6.027 1 95.69 191 ARG A CA 1
ATOM 1542 C C . ARG A 1 191 ? -12.5 -21.781 -4.703 1 95.69 191 ARG A C 1
ATOM 1544 O O . ARG A 1 191 ? -12.367 -23 -4.633 1 95.69 191 ARG A O 1
ATOM 1551 N N . ILE A 1 192 ? -12.336 -20.953 -3.744 1 97.19 192 ILE A N 1
ATOM 1552 C CA . ILE A 1 192 ? -12.016 -21.422 -2.4 1 97.19 192 ILE A CA 1
ATOM 1553 C C . ILE A 1 192 ? -13.211 -21.172 -1.474 1 97.19 192 ILE A C 1
ATOM 1555 O O . ILE A 1 192 ? -13.781 -20.078 -1.469 1 97.19 192 ILE A O 1
ATOM 1559 N N . GLN A 1 193 ? -13.578 -22.125 -0.73 1 96.25 193 GLN A N 1
ATOM 1560 C CA . GLN A 1 193 ? -14.633 -21.984 0.27 1 96.25 193 GLN A CA 1
ATOM 1561 C C . GLN A 1 193 ? -14.094 -22.25 1.674 1 96.25 193 GLN A C 1
ATOM 1563 O O . GLN A 1 193 ? -13.43 -23.25 1.909 1 96.25 193 GLN A O 1
ATOM 1568 N N . VAL A 1 194 ? -14.414 -21.297 2.584 1 96.75 194 VAL A N 1
ATOM 1569 C CA . VAL A 1 194 ? -13.992 -21.453 3.971 1 96.75 194 VAL A CA 1
ATOM 1570 C C . VAL A 1 194 ? -15.102 -20.969 4.906 1 96.75 194 VAL A C 1
ATOM 1572 O O . VAL A 1 194 ? -16.031 -20.297 4.473 1 96.75 194 VAL A O 1
ATOM 1575 N N . TYR A 1 195 ? -14.953 -21.344 6.211 1 93.81 195 TYR A N 1
ATOM 1576 C CA . TYR A 1 195 ? -15.93 -20.938 7.215 1 93.81 195 TYR A CA 1
ATOM 1577 C C . TYR A 1 195 ? -15.266 -20.172 8.352 1 93.81 195 TYR A C 1
ATOM 1579 O O . TYR A 1 195 ? -15.938 -19.531 9.156 1 93.81 195 TYR A O 1
ATOM 1587 N N . GLY A 1 196 ? -14.086 -20.141 8.57 1 95.62 196 GLY A N 1
ATOM 1588 C CA . GLY A 1 196 ? -13.203 -19.562 9.57 1 95.62 196 GLY A CA 1
ATOM 1589 C C . GLY A 1 196 ? -11.773 -20.062 9.461 1 95.62 196 GLY A C 1
ATOM 1590 O O . GLY A 1 196 ? -11.391 -21.031 10.125 1 95.62 196 GLY A O 1
ATOM 1591 N N . THR A 1 197 ? -11.016 -19.422 8.742 1 96.56 197 THR A N 1
ATOM 1592 C CA . THR A 1 197 ? -9.758 -20 8.281 1 96.56 197 THR A CA 1
ATOM 1593 C C . THR A 1 197 ? -8.703 -18.906 8.078 1 96.56 197 THR A C 1
ATOM 1595 O O . THR A 1 197 ? -9.031 -17.781 7.727 1 96.56 197 THR A O 1
ATOM 1598 N N . LYS A 1 198 ? -7.492 -19.234 8.367 1 98.44 198 LYS A N 1
ATOM 1599 C CA . LYS A 1 198 ? -6.352 -18.406 7.98 1 98.44 198 LYS A CA 1
ATOM 1600 C C . LYS A 1 198 ? -5.562 -19.047 6.844 1 98.44 198 LYS A C 1
ATOM 1602 O O . LYS A 1 198 ? -5.031 -20.156 7 1 98.44 198 LYS A O 1
ATOM 1607 N N . PHE A 1 199 ? -5.441 -18.438 5.664 1 98.5 199 PHE A N 1
ATOM 1608 C CA . PHE A 1 199 ? -4.82 -19.031 4.488 1 98.5 199 PHE A CA 1
ATOM 1609 C C . PHE A 1 199 ? -4.309 -17.969 3.537 1 98.5 199 PHE A C 1
ATOM 1611 O O . PHE A 1 199 ? -4.703 -16.797 3.639 1 98.5 199 PHE A O 1
ATOM 1618 N N . ASN A 1 200 ? -3.406 -18.328 2.738 1 98.62 200 ASN A N 1
ATOM 1619 C CA . ASN A 1 200 ? -2.834 -17.469 1.713 1 98.62 200 ASN A CA 1
ATOM 1620 C C . ASN A 1 200 ? -3.199 -17.938 0.31 1 98.62 200 ASN A C 1
ATOM 1622 O O . ASN A 1 200 ? -3.23 -19.141 0.046 1 98.62 200 ASN A O 1
ATOM 1626 N N . VAL A 1 201 ? -3.482 -16.984 -0.558 1 98.75 201 VAL A N 1
ATOM 1627 C CA . VAL A 1 201 ? -3.787 -17.281 -1.954 1 98.75 201 VAL A CA 1
ATOM 1628 C C . VAL A 1 201 ? -2.848 -16.5 -2.865 1 98.75 201 VAL A C 1
ATOM 1630 O O . VAL A 1 201 ? -2.748 -15.281 -2.76 1 98.75 201 VAL A O 1
ATOM 1633 N N . ILE A 1 202 ? -2.117 -17.141 -3.678 1 98.25 202 ILE A N 1
ATOM 1634 C CA . ILE A 1 202 ? -1.354 -16.562 -4.777 1 98.25 202 ILE A CA 1
ATOM 1635 C C . ILE A 1 202 ? -2.037 -16.875 -6.105 1 98.25 202 ILE A C 1
ATOM 1637 O O . ILE A 1 202 ? -2.082 -18.031 -6.531 1 98.25 202 ILE A O 1
ATOM 1641 N N . ALA A 1 203 ? -2.586 -15.891 -6.773 1 98.12 203 ALA A N 1
ATOM 1642 C CA . ALA A 1 203 ? -3.357 -16.109 -7.992 1 98.12 203 ALA A CA 1
ATOM 1643 C C . ALA A 1 203 ? -3.145 -14.961 -8.984 1 98.12 203 ALA A C 1
ATOM 1645 O O . ALA A 1 203 ? -4.109 -14.398 -9.508 1 98.12 203 ALA A O 1
ATOM 1646 N N . TYR A 1 204 ? -1.881 -14.68 -9.242 1 97.88 204 TYR A N 1
ATOM 1647 C CA . TYR A 1 204 ? -1.565 -13.711 -10.281 1 97.88 204 TYR A CA 1
ATOM 1648 C C . TYR A 1 204 ? -1.851 -14.281 -11.672 1 97.88 204 TYR A C 1
ATOM 1650 O O . TYR A 1 204 ? -1.39 -15.375 -12 1 97.88 204 TYR A O 1
ATOM 1658 N N . GLY A 1 205 ? -2.521 -13.531 -12.492 1 92.44 205 GLY A N 1
ATOM 1659 C CA . GLY A 1 205 ? -2.977 -14.008 -13.789 1 92.44 205 GLY A CA 1
ATOM 1660 C C . GLY A 1 205 ? -1.841 -14.414 -14.703 1 92.44 205 GLY A C 1
ATOM 1661 O O . GLY A 1 205 ? -2 -15.312 -15.539 1 92.44 205 GLY A O 1
ATOM 1662 N N . GLU A 1 206 ? -0.728 -13.805 -14.578 1 90.38 206 GLU A N 1
ATOM 1663 C CA . GLU A 1 206 ? 0.359 -14.008 -15.531 1 90.38 206 GLU A CA 1
ATOM 1664 C C . GLU A 1 206 ? 1.345 -15.055 -15.031 1 90.38 206 GLU A C 1
ATOM 1666 O O . GLU A 1 206 ? 2.254 -15.469 -15.758 1 90.38 206 GLU A O 1
ATOM 1671 N N . ASP A 1 207 ? 1.129 -15.547 -13.844 1 95.31 207 ASP A N 1
ATOM 1672 C CA . ASP A 1 207 ? 2.072 -16.5 -13.281 1 95.31 207 ASP A CA 1
ATOM 1673 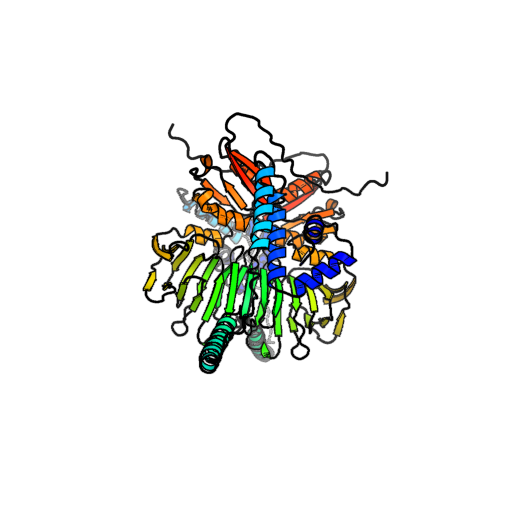C C . ASP A 1 207 ? 1.796 -17.922 -13.789 1 95.31 207 ASP A C 1
ATOM 1675 O O . ASP A 1 207 ? 0.67 -18.234 -14.18 1 95.31 207 ASP A O 1
ATOM 1679 N N . THR A 1 208 ? 2.816 -18.766 -13.703 1 94.25 208 THR A N 1
ATOM 1680 C CA . THR A 1 208 ? 2.693 -20.156 -14.148 1 94.25 208 THR A CA 1
ATOM 1681 C C . THR A 1 208 ? 1.915 -20.984 -13.133 1 94.25 208 THR A C 1
ATOM 1683 O O . THR A 1 208 ? 1.304 -21.984 -13.484 1 94.25 208 THR A O 1
ATOM 1686 N N . GLU A 1 209 ? 1.983 -20.516 -11.945 1 95.38 209 GLU A N 1
ATOM 1687 C CA . GLU A 1 209 ? 1.305 -21.297 -10.906 1 95.38 209 GLU A CA 1
ATOM 1688 C C . GLU A 1 209 ? 0.437 -20.391 -10.031 1 95.38 209 GLU A C 1
ATOM 1690 O O . GLU A 1 209 ? 0.748 -19.219 -9.836 1 95.38 209 GLU A O 1
ATOM 1695 N N . SER A 1 210 ? -0.621 -20.922 -9.555 1 96.75 210 SER A N 1
ATOM 1696 C CA . SER A 1 210 ? -1.444 -20.391 -8.484 1 96.75 210 SER A CA 1
ATOM 1697 C C . SER A 1 210 ? -1.445 -21.297 -7.266 1 96.75 210 SER A C 1
ATOM 1699 O O . SER A 1 210 ? -1.471 -22.531 -7.406 1 96.75 210 SER A O 1
ATOM 1701 N N . VAL A 1 211 ? -1.4 -20.719 -6.102 1 97.06 211 VAL A N 1
ATOM 1702 C CA . VAL A 1 211 ? -1.169 -21.531 -4.918 1 97.06 211 VAL A CA 1
ATOM 1703 C C . VAL A 1 211 ? -2.113 -21.109 -3.799 1 97.06 211 VAL A C 1
ATOM 1705 O O . VAL A 1 211 ? -2.336 -19.906 -3.59 1 97.06 211 VAL A O 1
ATOM 1708 N N . VAL A 1 212 ? -2.717 -22.016 -3.115 1 98.12 212 VAL A N 1
ATOM 1709 C CA . VAL A 1 212 ? -3.428 -21.812 -1.857 1 98.12 212 VAL A CA 1
ATOM 1710 C C . VAL A 1 212 ? -2.697 -22.531 -0.726 1 98.12 212 VAL A C 1
ATOM 1712 O O . VAL A 1 212 ? -2.459 -23.734 -0.804 1 98.12 212 VAL A O 1
ATOM 1715 N N . THR A 1 213 ? -2.281 -21.812 0.26 1 98.19 213 THR A N 1
ATOM 1716 C CA . THR A 1 213 ? -1.607 -22.406 1.41 1 98.19 213 THR A CA 1
ATOM 1717 C C . THR A 1 213 ? -2.434 -22.219 2.68 1 98.19 213 THR A C 1
ATOM 1719 O O . THR A 1 213 ? -2.822 -21.094 3.01 1 98.19 213 THR A O 1
ATOM 1722 N N . LEU A 1 214 ? -2.678 -23.344 3.43 1 98.38 214 LEU A N 1
ATOM 1723 C CA . LEU A 1 214 ? -3.512 -23.297 4.625 1 98.38 214 LEU A CA 1
ATOM 1724 C C . LEU A 1 214 ? -2.656 -23.219 5.883 1 98.38 214 LEU A C 1
ATOM 1726 O O . LEU A 1 214 ? -1.775 -24.047 6.102 1 98.38 214 LEU A O 1
ATOM 1730 N N . GLU A 1 215 ? -2.848 -22.188 6.68 1 97.88 215 GLU A N 1
ATOM 1731 C CA . GLU A 1 215 ? -2.184 -22.078 7.977 1 97.88 215 GLU A CA 1
ATOM 1732 C C . GLU A 1 215 ? -3.014 -22.734 9.078 1 97.88 215 GLU A C 1
ATOM 1734 O O . GLU A 1 215 ? -2.51 -23.578 9.828 1 97.88 215 GLU A O 1
ATOM 1739 N N . GLU A 1 216 ? -4.293 -22.359 9.148 1 96.69 216 GLU A N 1
ATOM 1740 C CA . GLU A 1 216 ? -5.195 -22.875 10.172 1 96.69 216 GLU A CA 1
ATOM 1741 C C . GLU A 1 216 ? -6.617 -23.016 9.633 1 96.69 216 GLU A C 1
ATOM 1743 O O . GLU A 1 216 ? -7.074 -22.172 8.859 1 96.69 216 GLU A O 1
ATOM 1748 N N . GLY A 1 217 ? -7.332 -24.047 10.141 1 95.75 217 GLY A N 1
ATOM 1749 C CA . GLY A 1 217 ? -8.711 -24.266 9.734 1 95.75 217 GLY A CA 1
ATOM 1750 C C . GLY A 1 217 ? -8.859 -25.297 8.641 1 95.75 217 GLY A C 1
ATOM 1751 O O . GLY A 1 217 ? -8.18 -26.328 8.648 1 95.75 217 GLY A O 1
ATOM 1752 N N . LYS A 1 218 ? -9.875 -25.094 7.828 1 93.88 218 LYS A N 1
ATOM 1753 C CA . LYS A 1 218 ? -10.18 -26 6.723 1 93.88 218 LYS A CA 1
ATOM 1754 C C . LYS A 1 218 ? -10.555 -25.219 5.461 1 93.88 218 LYS A C 1
ATOM 1756 O O . LYS A 1 218 ? -11.266 -24.219 5.531 1 93.88 218 LYS A O 1
ATOM 1761 N N . VAL A 1 219 ? -10.008 -25.703 4.398 1 95.56 219 VAL A N 1
ATOM 1762 C CA . VAL A 1 219 ? -10.25 -25.047 3.119 1 95.56 219 VAL A CA 1
ATOM 1763 C C . VAL A 1 219 ? -10.734 -26.062 2.098 1 95.56 219 VAL A C 1
ATOM 1765 O O . VAL A 1 219 ? -10.195 -27.172 2.016 1 95.56 219 VAL A O 1
ATOM 1768 N N . LYS A 1 220 ? -11.758 -25.75 1.435 1 94.94 220 LYS A N 1
ATOM 1769 C CA . LYS A 1 220 ? -12.195 -26.5 0.264 1 94.94 220 LYS A CA 1
ATOM 1770 C C . LYS A 1 220 ? -11.914 -25.734 -1.022 1 94.94 220 LYS A C 1
ATOM 1772 O O . LYS A 1 220 ? -12.234 -24.547 -1.125 1 94.94 220 LYS A O 1
ATOM 1777 N N . VAL A 1 221 ? -11.297 -26.391 -1.961 1 96.12 221 VAL A N 1
ATOM 1778 C CA . VAL A 1 221 ? -10.984 -25.766 -3.242 1 96.12 221 VAL A CA 1
ATOM 1779 C C . VAL A 1 221 ? -11.75 -26.469 -4.359 1 96.12 221 VAL A C 1
ATOM 1781 O O . VAL A 1 221 ? -11.711 -27.688 -4.477 1 96.12 221 VAL A O 1
ATOM 1784 N N . TYR A 1 222 ? -12.43 -25.656 -5.102 1 92.5 222 TYR A N 1
ATOM 1785 C CA . TYR A 1 222 ? -13.172 -26.141 -6.258 1 92.5 222 TYR A CA 1
ATOM 1786 C C . TYR A 1 222 ? -12.484 -25.734 -7.559 1 92.5 222 TYR A C 1
ATOM 1788 O O . TYR A 1 222 ? -12.258 -24.547 -7.793 1 92.5 222 TYR A O 1
ATOM 1796 N N . SER A 1 223 ? -12.078 -26.734 -8.281 1 79.31 223 SER A N 1
ATOM 1797 C CA . SER A 1 223 ? -11.484 -26.391 -9.57 1 79.31 223 SER A CA 1
ATOM 1798 C C . SER A 1 223 ? -12.555 -25.984 -10.586 1 79.31 223 SER A C 1
ATOM 1800 O O . SER A 1 223 ? -13.742 -26.219 -10.359 1 79.31 223 SER A O 1
ATOM 1802 N N . THR A 1 224 ? -12.281 -25.219 -11.578 1 67.69 224 THR A N 1
ATOM 1803 C CA . THR A 1 224 ? -13.211 -24.625 -12.531 1 67.69 224 THR A CA 1
ATOM 1804 C C . THR A 1 224 ? -14.219 -25.656 -13.031 1 67.69 224 THR A C 1
ATOM 1806 O O . THR A 1 224 ? -15.391 -25.328 -13.234 1 67.69 224 THR A O 1
ATOM 1809 N N . ASN A 1 225 ? -13.75 -26.781 -13.266 1 63.56 225 ASN A N 1
ATOM 1810 C CA . ASN A 1 225 ? -14.766 -27.719 -13.758 1 63.56 225 ASN A CA 1
ATOM 1811 C C . ASN A 1 225 ? -15.57 -28.328 -12.617 1 63.56 225 ASN A C 1
ATOM 1813 O O . ASN A 1 225 ? -16.359 -29.25 -12.828 1 63.56 225 ASN A O 1
ATOM 1817 N N . GLU A 1 226 ? -15.492 -27.656 -11.477 1 62.59 226 GLU A N 1
ATOM 1818 C CA . GLU A 1 226 ? -16.203 -27.938 -10.234 1 62.59 226 GLU A CA 1
ATOM 1819 C C . GLU A 1 226 ? -16.359 -29.438 -10.008 1 62.59 226 GLU A C 1
ATOM 1821 O O . GLU A 1 226 ? -17.156 -29.859 -9.18 1 62.59 226 GLU A O 1
ATOM 1826 N N . ARG A 1 227 ? -15.758 -30.188 -10.859 1 64.81 227 ARG A N 1
ATOM 1827 C CA . ARG A 1 227 ? -15.969 -31.625 -10.75 1 64.81 227 ARG A CA 1
ATOM 1828 C C . ARG A 1 227 ? -15.148 -32.219 -9.594 1 64.81 227 ARG A C 1
ATOM 1830 O O . ARG A 1 227 ? -15.586 -33.156 -8.938 1 64.81 227 ARG A O 1
ATOM 1837 N N . ASP A 1 228 ? -14.078 -31.5 -9.289 1 75.69 228 ASP A N 1
ATOM 1838 C CA . ASP A 1 228 ? -13.211 -32.031 -8.25 1 75.69 228 ASP A CA 1
ATOM 1839 C C . ASP A 1 228 ? -13.047 -31.062 -7.102 1 75.69 228 ASP A C 1
ATOM 1841 O O . ASP A 1 228 ? -13 -29.844 -7.316 1 75.69 228 ASP A O 1
ATOM 1845 N N . THR A 1 229 ? -13.312 -31.531 -5.918 1 88.19 229 THR A N 1
ATOM 1846 C CA . THR A 1 229 ? -13.109 -30.766 -4.699 1 88.19 229 THR A CA 1
ATOM 1847 C C . THR A 1 229 ? -11.93 -31.312 -3.9 1 88.19 229 THR A C 1
ATOM 1849 O O . THR A 1 229 ? -11.742 -32.531 -3.812 1 88.19 229 THR A O 1
ATOM 1852 N N . VAL A 1 230 ? -11.109 -30.391 -3.512 1 92.06 230 VAL A N 1
ATOM 1853 C CA . VAL A 1 230 ? -9.953 -30.766 -2.705 1 92.06 230 VAL A CA 1
ATOM 1854 C C . VAL A 1 230 ? -10.031 -30.078 -1.341 1 92.06 230 VAL A C 1
ATOM 1856 O O . VAL A 1 230 ? -10.406 -28.906 -1.245 1 92.06 230 VAL A O 1
ATOM 1859 N N . THR A 1 231 ? -9.742 -30.859 -0.333 1 94.62 231 THR A N 1
ATOM 1860 C CA . THR A 1 231 ? -9.656 -30.312 1.014 1 94.62 231 THR A CA 1
ATOM 1861 C C . THR A 1 231 ? -8.211 -30.266 1.488 1 94.62 231 THR A C 1
ATOM 1863 O O . THR A 1 231 ? -7.465 -31.234 1.331 1 94.62 231 THR A O 1
ATOM 1866 N N . LEU A 1 232 ? -7.871 -29.156 2.018 1 96.12 232 LEU A N 1
ATOM 1867 C CA . LEU A 1 232 ? -6.504 -29 2.506 1 96.12 232 LEU A CA 1
ATOM 1868 C C . LEU A 1 232 ? -6.449 -29.141 4.023 1 96.12 232 LEU A C 1
ATOM 1870 O O . LEU A 1 232 ? -7.391 -28.766 4.723 1 96.12 232 LEU A O 1
ATOM 1874 N N . ARG A 1 233 ? -5.316 -29.719 4.52 1 91.94 233 ARG A N 1
ATOM 1875 C CA . ARG A 1 233 ? -4.938 -29.688 5.93 1 91.94 233 ARG A CA 1
ATOM 1876 C C . ARG A 1 233 ? -3.896 -28.609 6.195 1 91.94 233 ARG A C 1
ATOM 1878 O O . ARG A 1 233 ? -3.25 -28.109 5.266 1 91.94 233 ARG A O 1
ATOM 1885 N N . PRO A 1 234 ? -3.805 -28.188 7.48 1 93.56 234 PRO A N 1
ATOM 1886 C CA . PRO A 1 234 ? -2.805 -27.156 7.785 1 93.56 234 PRO A CA 1
ATOM 1887 C C . PRO A 1 234 ? -1.414 -27.516 7.262 1 93.56 234 PRO A C 1
ATOM 1889 O O . PRO A 1 234 ? -1.005 -28.688 7.332 1 93.56 234 PRO A O 1
ATOM 1892 N N . GLN A 1 235 ? -0.708 -26.531 6.648 1 93.19 235 GLN A N 1
ATOM 1893 C CA . GLN A 1 235 ? 0.636 -26.625 6.086 1 93.19 235 GLN A CA 1
ATOM 1894 C C . GLN A 1 235 ? 0.623 -27.328 4.73 1 93.19 235 GLN A C 1
ATOM 1896 O O . GLN A 1 235 ? 1.678 -27.656 4.191 1 93.19 235 GLN A O 1
ATOM 1901 N N . GLU A 1 236 ? -0.555 -27.594 4.238 1 96.62 236 GLU A N 1
ATOM 1902 C CA . GLU A 1 236 ? -0.675 -28.078 2.869 1 96.62 236 GLU A CA 1
ATOM 1903 C C . GLU A 1 236 ? -0.988 -26.953 1.903 1 96.62 236 GLU A C 1
ATOM 1905 O O . GLU A 1 236 ? -1.605 -25.953 2.287 1 96.62 236 GLU A O 1
ATOM 1910 N N . SER A 1 237 ? -0.524 -27.156 0.709 1 97.25 237 SER A N 1
ATOM 1911 C CA . SER A 1 237 ? -0.779 -26.172 -0.341 1 97.25 237 SER A CA 1
ATOM 1912 C C . SER A 1 237 ? -1.4 -26.828 -1.569 1 97.25 237 SER A C 1
ATOM 1914 O O . SER A 1 237 ? -0.983 -27.906 -1.979 1 97.25 237 SER A O 1
ATOM 1916 N N . PHE A 1 238 ? -2.469 -26.234 -2.053 1 96.75 238 PHE A N 1
ATOM 1917 C CA . PHE A 1 238 ? -3.01 -26.531 -3.373 1 96.75 238 PHE A CA 1
ATOM 1918 C C . PHE A 1 238 ? -2.271 -25.75 -4.449 1 96.75 238 PHE A C 1
ATOM 1920 O O . PHE A 1 238 ? -2.283 -24.516 -4.449 1 96.75 238 PHE A O 1
ATOM 1927 N N . VAL A 1 239 ? -1.609 -26.484 -5.348 1 96.31 239 VAL A N 1
ATOM 1928 C CA . VAL A 1 239 ? -0.825 -25.844 -6.398 1 96.31 239 VAL A CA 1
ATOM 1929 C C . VAL A 1 239 ? -1.462 -26.125 -7.758 1 96.31 239 VAL A C 1
ATOM 1931 O O . VAL A 1 239 ? -1.549 -27.281 -8.188 1 96.31 239 VAL A O 1
ATOM 1934 N N . TYR A 1 240 ? -1.87 -25.094 -8.406 1 94.88 240 TYR A N 1
ATOM 1935 C CA . TYR A 1 240 ? -2.496 -25.172 -9.719 1 94.88 240 TYR A CA 1
ATOM 1936 C C . TYR A 1 240 ? -1.541 -24.703 -10.812 1 94.88 240 TYR A C 1
ATOM 1938 O O . TYR A 1 240 ? -1.018 -23.594 -10.742 1 94.88 240 TYR A O 1
ATOM 1946 N N . ASN A 1 241 ? -1.307 -25.547 -11.773 1 94.69 241 ASN A N 1
ATOM 1947 C CA . ASN A 1 241 ? -0.51 -25.156 -12.93 1 94.69 241 ASN A CA 1
ATOM 1948 C C . ASN A 1 241 ? -1.363 -24.469 -14 1 94.69 241 ASN A C 1
ATOM 1950 O O . ASN A 1 241 ? -2.221 -25.109 -14.617 1 94.69 241 ASN A O 1
ATOM 1954 N N . ASN A 1 242 ? -1.096 -23.297 -14.273 1 93.31 242 ASN A N 1
ATOM 1955 C CA . ASN A 1 242 ? -1.933 -22.484 -15.156 1 93.31 242 ASN A CA 1
ATOM 1956 C C . ASN A 1 242 ? -1.713 -22.844 -16.625 1 93.31 242 ASN A C 1
ATOM 1958 O O . ASN A 1 242 ? -2.518 -22.484 -17.484 1 93.31 242 ASN A O 1
ATOM 1962 N N . LEU A 1 243 ? -0.699 -23.516 -16.906 1 92.38 243 LEU A N 1
ATOM 1963 C CA . LEU A 1 243 ? -0.409 -23.906 -18.281 1 92.38 243 LEU A CA 1
ATOM 1964 C C . LEU A 1 243 ? -1.069 -25.25 -18.609 1 92.38 243 LEU A C 1
ATOM 1966 O O . LEU A 1 243 ? -1.791 -25.359 -19.609 1 92.38 243 LEU A O 1
ATOM 1970 N N . SER A 1 244 ? -0.93 -26.234 -17.688 1 91.88 244 SER A N 1
ATOM 1971 C CA . SER A 1 244 ? -1.458 -27.578 -17.938 1 91.88 244 SER A CA 1
ATOM 1972 C C . SER A 1 244 ? -2.869 -27.719 -17.375 1 91.88 244 SER A C 1
ATOM 1974 O O . SER A 1 244 ? -3.557 -28.703 -17.672 1 91.88 244 SER A O 1
ATOM 1976 N N . HIS A 1 245 ? -3.271 -26.766 -16.5 1 90.38 245 HIS A N 1
ATOM 1977 C CA . HIS A 1 245 ? -4.586 -26.781 -15.867 1 90.38 245 HIS A CA 1
ATOM 1978 C C . HIS A 1 245 ? -4.758 -28.016 -14.984 1 90.38 245 HIS A C 1
ATOM 1980 O O . HIS A 1 245 ? -5.836 -28.609 -14.953 1 90.38 245 HIS A O 1
ATOM 1986 N N . THR A 1 246 ? -3.691 -28.453 -14.508 1 91.5 246 THR A N 1
ATOM 1987 C CA . THR A 1 246 ? -3.688 -29.531 -13.516 1 91.5 246 THR A CA 1
ATOM 1988 C C . THR A 1 246 ? -3.318 -29 -12.141 1 91.5 246 THR A C 1
ATOM 1990 O O . THR A 1 246 ? -2.865 -27.859 -12.008 1 91.5 246 THR A O 1
ATOM 1993 N N . TYR A 1 247 ? -3.66 -29.766 -11.125 1 92.44 247 TYR A N 1
ATOM 1994 C CA . TYR A 1 247 ? -3.324 -29.328 -9.781 1 92.44 247 TYR A CA 1
ATOM 1995 C C . TYR A 1 247 ? -2.736 -30.469 -8.961 1 92.44 247 TYR A C 1
ATOM 1997 O O . TYR A 1 247 ? -2.822 -31.625 -9.359 1 92.44 247 TYR A O 1
ATOM 2005 N N . GLY A 1 248 ? -2.02 -30.188 -7.922 1 93.88 248 GLY A N 1
ATOM 2006 C CA . GLY A 1 248 ? -1.479 -31.094 -6.926 1 93.88 248 GLY A CA 1
ATOM 2007 C C . GLY A 1 248 ? -1.446 -30.5 -5.531 1 93.88 248 GLY A C 1
ATOM 2008 O O . GLY A 1 248 ? -1.697 -29.312 -5.352 1 93.88 248 GLY A O 1
ATOM 2009 N N . ILE A 1 249 ? -1.283 -31.375 -4.535 1 95.5 249 ILE A N 1
ATOM 2010 C CA . ILE A 1 249 ? -1.152 -30.953 -3.145 1 95.5 249 ILE A CA 1
ATOM 2011 C C . ILE A 1 249 ? 0.294 -31.125 -2.688 1 95.5 249 ILE A C 1
ATOM 2013 O O . ILE A 1 249 ? 0.907 -32.188 -2.924 1 95.5 249 ILE A O 1
ATOM 2017 N N . GLU A 1 250 ? 0.795 -30.062 -2.133 1 95.94 250 GLU A N 1
ATOM 2018 C CA . GLU A 1 250 ? 2.166 -30.078 -1.63 1 95.94 250 GLU A CA 1
ATOM 2019 C C . GLU A 1 250 ? 2.234 -29.578 -0.193 1 95.94 250 GLU A C 1
ATOM 2021 O O . GLU A 1 250 ? 1.355 -28.828 0.252 1 95.94 250 GLU A O 1
ATOM 2026 N N . GLN A 1 251 ? 3.289 -30.109 0.494 1 94.44 251 GLN A N 1
ATOM 2027 C CA . GLN A 1 251 ? 3.621 -29.516 1.784 1 94.44 251 GLN A CA 1
ATOM 2028 C C . GLN A 1 251 ? 4.566 -28.328 1.615 1 94.44 251 GLN A C 1
ATOM 2030 O O . GLN A 1 251 ? 5.617 -28.453 0.984 1 94.44 251 GLN A O 1
ATOM 2035 N N . ARG A 1 252 ? 4.141 -27.219 2.115 1 89.44 252 ARG A N 1
ATOM 2036 C CA . ARG A 1 252 ? 4.977 -26.031 2.014 1 89.44 252 ARG A CA 1
ATOM 2037 C C . ARG A 1 252 ? 5.117 -25.344 3.367 1 89.44 252 ARG A C 1
ATOM 2039 O O . ARG A 1 252 ? 4.184 -25.359 4.176 1 89.44 252 ARG A O 1
ATOM 2046 N N . SER A 1 253 ? 6.305 -24.781 3.537 1 91.25 253 SER A N 1
ATOM 2047 C CA . SER A 1 253 ? 6.547 -24 4.746 1 91.25 253 SER A CA 1
ATOM 2048 C C . SER A 1 253 ? 5.66 -22.766 4.789 1 91.25 253 SER A C 1
ATOM 2050 O O . SER A 1 253 ? 5.352 -22.172 3.75 1 91.25 253 SER A O 1
ATOM 2052 N N . LEU A 1 254 ? 5.352 -22.391 6.016 1 96.44 254 LEU A N 1
ATOM 2053 C CA . LEU A 1 254 ? 4.531 -21.203 6.207 1 96.44 254 LEU A CA 1
ATOM 2054 C C . LEU A 1 254 ? 5.395 -19.938 6.277 1 96.44 254 LEU A C 1
ATOM 2056 O O . LEU A 1 254 ? 4.883 -18.844 6.457 1 96.44 254 LEU A O 1
ATOM 2060 N N . ASN A 1 255 ? 6.629 -20.078 6.043 1 95.38 255 ASN A N 1
ATOM 2061 C CA . ASN A 1 255 ? 7.562 -18.969 6.199 1 95.38 255 ASN A CA 1
ATOM 2062 C C . ASN A 1 255 ? 7.246 -17.828 5.238 1 95.38 255 ASN A C 1
ATOM 2064 O O . ASN A 1 255 ? 7.418 -16.656 5.578 1 95.38 255 ASN A O 1
ATOM 2068 N N . HIS A 1 256 ? 6.828 -18.188 4.066 1 94.69 256 HIS A N 1
ATOM 2069 C CA . HIS A 1 256 ? 6.438 -17.156 3.111 1 94.69 256 HIS A CA 1
ATOM 2070 C C . HIS A 1 256 ? 5.297 -16.312 3.658 1 94.69 256 HIS A C 1
ATOM 2072 O O . HIS A 1 256 ? 5.328 -15.086 3.551 1 94.69 256 HIS A O 1
ATOM 2078 N N . LEU A 1 257 ? 4.309 -16.938 4.234 1 96.19 257 LEU A N 1
ATOM 2079 C CA . LEU A 1 257 ? 3.16 -16.25 4.805 1 96.19 257 LEU A CA 1
ATOM 2080 C C . LEU A 1 257 ? 3.598 -15.305 5.926 1 96.19 257 LEU A C 1
ATOM 2082 O O . LEU A 1 257 ? 3.178 -14.148 5.969 1 96.19 257 LEU A O 1
ATOM 2086 N N . TYR A 1 258 ? 4.43 -15.773 6.734 1 96.75 258 TYR A N 1
ATOM 2087 C CA . TYR A 1 258 ? 4.898 -14.984 7.863 1 96.75 258 TYR A CA 1
ATOM 2088 C C . TYR A 1 258 ? 5.742 -13.805 7.387 1 96.75 258 TYR A C 1
ATOM 2090 O O . TYR A 1 258 ? 5.656 -12.703 7.945 1 96.75 258 TYR A O 1
ATOM 2098 N N . ALA A 1 259 ? 6.547 -14.07 6.41 1 97.31 259 ALA A N 1
ATOM 2099 C CA . ALA A 1 259 ? 7.352 -12.992 5.844 1 97.31 259 ALA A CA 1
ATOM 2100 C C . ALA A 1 259 ? 6.461 -11.898 5.25 1 97.31 259 ALA A C 1
ATOM 2102 O O . ALA A 1 259 ? 6.734 -10.711 5.418 1 97.31 259 ALA A O 1
ATOM 2103 N N . LEU A 1 260 ? 5.465 -12.336 4.551 1 96.62 260 LEU A N 1
ATOM 2104 C CA . LEU A 1 260 ? 4.535 -11.391 3.943 1 96.62 260 LEU A CA 1
ATOM 2105 C C . LEU A 1 260 ? 3.891 -10.508 5.004 1 96.62 260 LEU A C 1
ATOM 2107 O O . LEU A 1 260 ? 3.738 -9.297 4.801 1 96.62 260 LEU A O 1
ATOM 2111 N N . GLU A 1 261 ? 3.486 -11.031 6.109 1 96.94 261 GLU A N 1
ATOM 2112 C CA . GLU A 1 261 ? 2.854 -10.289 7.191 1 96.94 261 GLU A CA 1
ATOM 2113 C C . GLU A 1 261 ? 3.793 -9.219 7.75 1 96.94 261 GLU A C 1
ATOM 2115 O O . GLU A 1 261 ? 3.34 -8.203 8.273 1 96.94 261 GLU A O 1
ATOM 2120 N N . ARG A 1 262 ? 5.059 -9.477 7.594 1 95.88 262 ARG A N 1
ATOM 2121 C CA . ARG A 1 262 ? 6.055 -8.531 8.078 1 95.88 262 ARG A CA 1
ATOM 2122 C C . ARG A 1 262 ? 6.582 -7.656 6.949 1 95.88 262 ARG A C 1
ATOM 2124 O O . ARG A 1 262 ? 7.594 -6.969 7.102 1 95.88 262 ARG A O 1
ATOM 2131 N N . ARG A 1 263 ? 5.969 -7.77 5.797 1 95.94 263 ARG A N 1
ATOM 2132 C CA . ARG A 1 263 ? 6.352 -7.016 4.609 1 95.94 263 ARG A CA 1
ATOM 2133 C C . ARG A 1 263 ? 7.777 -7.348 4.184 1 95.94 263 ARG A C 1
ATOM 2135 O O . ARG A 1 263 ? 8.57 -6.453 3.885 1 95.94 263 ARG A O 1
ATOM 2142 N N . GLU A 1 264 ? 8.055 -8.578 4.223 1 97.06 264 GLU A N 1
ATOM 2143 C CA . GLU A 1 264 ? 9.383 -9.062 3.848 1 97.06 264 GLU A CA 1
ATOM 2144 C C . GLU A 1 264 ? 9.305 -10.023 2.658 1 97.06 264 GLU A C 1
ATOM 2146 O O . GLU A 1 264 ? 8.297 -10.703 2.467 1 97.06 264 GLU A O 1
ATOM 2151 N N . ILE A 1 265 ? 10.289 -10.008 1.876 1 97.12 265 ILE A N 1
ATOM 2152 C CA . ILE A 1 265 ? 10.508 -11.062 0.887 1 97.12 265 ILE A CA 1
ATOM 2153 C C . ILE A 1 265 ? 11.57 -12.031 1.39 1 97.12 265 ILE A C 1
ATOM 2155 O O . ILE A 1 265 ? 12.703 -11.633 1.669 1 97.12 265 ILE A O 1
ATOM 2159 N N . LEU A 1 266 ? 11.219 -13.227 1.481 1 96.69 266 LEU A N 1
ATOM 2160 C CA . LEU A 1 266 ? 12.094 -14.234 2.064 1 96.69 266 LEU A CA 1
ATOM 2161 C C . LEU A 1 266 ? 12.664 -15.148 0.983 1 96.69 266 LEU A C 1
ATOM 2163 O O . LEU A 1 266 ? 11.914 -15.727 0.196 1 96.69 266 LEU A O 1
ATOM 2167 N N . LEU A 1 267 ? 13.977 -15.164 0.876 1 95.12 267 LEU A N 1
ATOM 2168 C CA . LEU A 1 267 ? 14.695 -16.219 0.162 1 95.12 267 LEU A CA 1
ATOM 2169 C C . LEU A 1 267 ? 15.305 -17.219 1.136 1 95.12 267 LEU A C 1
ATOM 2171 O O . LEU A 1 267 ? 16.203 -16.875 1.902 1 95.12 267 LEU A O 1
ATOM 2175 N N . ASP A 1 268 ? 14.766 -18.344 1.23 1 93.88 268 ASP A N 1
ATOM 2176 C CA . ASP A 1 268 ? 15.203 -19.406 2.123 1 93.88 268 ASP A CA 1
ATOM 2177 C C . ASP A 1 268 ? 15.562 -20.672 1.339 1 93.88 268 ASP A C 1
ATOM 2179 O O . ASP A 1 268 ? 14.898 -21.703 1.473 1 93.88 268 ASP A O 1
ATOM 2183 N N . GLY A 1 269 ? 16.688 -20.578 0.608 1 93.56 269 GLY A N 1
ATOM 2184 C CA . GLY A 1 269 ? 17.109 -21.656 -0.286 1 93.56 269 GLY A CA 1
ATOM 2185 C C . GLY A 1 269 ? 16.484 -21.547 -1.666 1 93.56 269 GLY A C 1
ATOM 2186 O O . GLY A 1 269 ? 16.359 -22.547 -2.373 1 93.56 269 GLY A O 1
ATOM 2187 N N . HIS A 1 270 ? 16.125 -20.406 -2.033 1 94.94 270 HIS A N 1
ATOM 2188 C CA . HIS A 1 270 ? 15.492 -20.172 -3.326 1 94.94 270 HIS A CA 1
ATOM 2189 C C . HIS A 1 270 ? 16.5 -19.625 -4.34 1 94.94 270 HIS A C 1
ATOM 2191 O O . HIS A 1 270 ? 17.469 -18.969 -3.965 1 94.94 270 HIS A O 1
ATOM 2197 N N . THR A 1 271 ? 16.219 -19.953 -5.559 1 96.06 271 THR A N 1
ATOM 2198 C CA . THR A 1 271 ? 16.969 -19.312 -6.633 1 96.06 271 THR A CA 1
ATOM 2199 C C . THR A 1 271 ? 16.312 -17.984 -7.016 1 96.06 271 THR A C 1
ATOM 2201 O O . THR A 1 271 ? 15.172 -17.719 -6.656 1 96.06 271 THR A O 1
ATOM 2204 N N . LEU A 1 272 ? 17.062 -17.156 -7.672 1 96.12 272 LEU A N 1
ATOM 2205 C CA . LEU A 1 272 ? 16.5 -15.898 -8.156 1 96.12 272 LEU A CA 1
ATOM 2206 C C . LEU A 1 272 ? 15.391 -16.156 -9.172 1 96.12 272 LEU A C 1
ATOM 2208 O O . LEU A 1 272 ? 14.43 -15.391 -9.25 1 96.12 272 LEU A O 1
ATOM 2212 N N . GLU A 1 273 ? 15.562 -17.188 -9.922 1 95.31 273 GLU A N 1
ATOM 2213 C CA . GLU A 1 273 ? 14.555 -17.547 -10.914 1 95.31 273 GLU A CA 1
ATOM 2214 C C . GLU A 1 273 ? 13.219 -17.875 -10.25 1 95.31 273 GLU A C 1
ATOM 2216 O O . GLU A 1 273 ? 12.164 -17.438 -10.727 1 95.31 273 GLU A O 1
ATOM 2221 N N . MET A 1 274 ? 13.297 -18.562 -9.195 1 93.69 274 MET A N 1
ATOM 2222 C CA . MET A 1 274 ? 12.094 -18.953 -8.469 1 93.69 274 MET A CA 1
ATOM 2223 C C . MET A 1 274 ? 11.383 -17.719 -7.906 1 93.69 274 MET A C 1
ATOM 2225 O O . MET A 1 274 ? 10.156 -17.703 -7.785 1 93.69 274 MET A O 1
ATOM 2229 N N . LYS A 1 275 ? 12.148 -16.656 -7.586 1 96.06 275 LYS A N 1
ATOM 2230 C CA . LYS A 1 275 ? 11.609 -15.492 -6.898 1 96.06 275 LYS A CA 1
ATOM 2231 C C . LYS A 1 275 ? 11.461 -14.312 -7.852 1 96.06 275 LYS A C 1
ATOM 2233 O O . LYS A 1 275 ? 11.055 -13.227 -7.441 1 96.06 275 LYS A O 1
ATOM 2238 N N . LYS A 1 276 ? 11.719 -14.5 -9.078 1 96 276 LYS A N 1
ATOM 2239 C CA . LYS A 1 276 ? 11.844 -13.406 -10.039 1 96 276 LYS A CA 1
ATOM 2240 C C . LYS A 1 276 ? 10.547 -12.617 -10.141 1 96 276 LYS A C 1
ATOM 2242 O O . LYS A 1 276 ? 10.562 -11.383 -10.203 1 96 276 LYS A O 1
ATOM 2247 N N . GLU A 1 277 ? 9.367 -13.305 -10.164 1 97 277 GLU A N 1
ATOM 2248 C CA . GLU A 1 277 ? 8.094 -12.609 -10.289 1 97 277 GLU A CA 1
ATOM 2249 C C . GLU A 1 277 ? 7.793 -11.789 -9.039 1 97 277 GLU A C 1
ATOM 2251 O O . GLU A 1 277 ? 7.309 -10.656 -9.133 1 97 277 GLU A O 1
ATOM 2256 N N . GLU A 1 278 ? 8.055 -12.383 -7.891 1 97.12 278 GLU A N 1
ATOM 2257 C CA . GLU A 1 278 ? 7.852 -11.664 -6.637 1 97.12 278 GLU A CA 1
ATOM 2258 C C . GLU A 1 278 ? 8.742 -10.422 -6.562 1 97.12 278 GLU A C 1
ATOM 2260 O O . GLU A 1 278 ? 8.281 -9.344 -6.172 1 97.12 278 GLU A O 1
ATOM 2265 N N . LEU A 1 279 ? 9.984 -10.586 -6.961 1 97.69 279 LEU A N 1
ATOM 2266 C CA . LEU A 1 279 ? 10.914 -9.461 -6.98 1 97.69 279 LEU A CA 1
ATOM 2267 C C . LEU A 1 279 ? 10.453 -8.391 -7.965 1 97.69 279 LEU A C 1
ATOM 2269 O O . LEU A 1 279 ? 10.562 -7.191 -7.684 1 97.69 279 LEU A O 1
ATOM 2273 N N . SER A 1 280 ? 9.969 -8.828 -9.07 1 97.88 280 SER A N 1
ATOM 2274 C CA . SER A 1 280 ? 9.484 -7.895 -10.078 1 97.88 280 SER A CA 1
ATOM 2275 C C . SER A 1 280 ? 8.32 -7.059 -9.547 1 97.88 280 SER A C 1
ATOM 2277 O O . SER A 1 280 ? 8.281 -5.844 -9.758 1 97.88 280 SER A O 1
ATOM 2279 N N . ARG A 1 281 ? 7.422 -7.688 -8.844 1 98 281 ARG A N 1
ATOM 2280 C CA . ARG A 1 281 ? 6.266 -6.98 -8.312 1 98 281 ARG A CA 1
ATOM 2281 C C . ARG A 1 281 ? 6.664 -6.07 -7.152 1 98 281 ARG A C 1
ATOM 2283 O O . ARG A 1 281 ? 5.977 -5.09 -6.863 1 98 281 ARG A O 1
ATOM 2290 N N . HIS A 1 282 ? 7.738 -6.414 -6.543 1 97.19 282 HIS A N 1
ATOM 2291 C CA . HIS A 1 282 ? 8.219 -5.621 -5.418 1 97.19 282 HIS A CA 1
ATOM 2292 C C . HIS A 1 282 ? 8.938 -4.363 -5.898 1 97.19 282 HIS A C 1
ATOM 2294 O O . HIS A 1 282 ? 8.695 -3.27 -5.383 1 97.19 282 HIS A O 1
ATOM 2300 N N . PHE A 1 283 ? 9.766 -4.512 -6.941 1 96.62 283 PHE A N 1
ATOM 2301 C CA . PHE A 1 283 ? 10.641 -3.414 -7.344 1 96.62 283 PHE A CA 1
ATOM 2302 C C . PHE A 1 283 ? 10.07 -2.686 -8.555 1 96.62 283 PHE A C 1
ATOM 2304 O O . PHE A 1 283 ? 10.461 -1.552 -8.844 1 96.62 283 PHE A O 1
ATOM 2311 N N . GLY A 1 284 ? 9.242 -3.363 -9.32 1 96.75 284 GLY A N 1
ATOM 2312 C CA . GLY A 1 284 ? 8.703 -2.756 -10.531 1 96.75 284 GLY A CA 1
ATOM 2313 C C . GLY A 1 284 ? 9.617 -2.908 -11.734 1 96.75 284 GLY A C 1
ATOM 2314 O O . GLY A 1 284 ? 9.57 -2.094 -12.656 1 96.75 284 GLY A O 1
ATOM 2315 N N . TYR A 1 285 ? 10.531 -3.836 -11.664 1 97.25 285 TYR A N 1
ATOM 2316 C CA . TYR A 1 285 ? 11.445 -4.164 -12.75 1 97.25 285 TYR A CA 1
ATOM 2317 C C . TYR A 1 285 ? 11.352 -5.641 -13.117 1 97.25 285 TYR A C 1
ATOM 2319 O O . TYR A 1 285 ? 11.195 -6.492 -12.242 1 97.25 285 TYR A O 1
ATOM 2327 N N . THR A 1 286 ? 11.438 -5.926 -14.359 1 97.38 286 THR A N 1
ATOM 2328 C CA . THR A 1 286 ? 11.539 -7.316 -14.781 1 97.38 286 THR A CA 1
ATOM 2329 C C . THR A 1 286 ? 12.969 -7.824 -14.664 1 97.38 286 THR A C 1
ATOM 2331 O O . THR A 1 286 ? 13.922 -7.109 -14.992 1 97.38 286 THR A O 1
ATOM 2334 N N . PHE A 1 287 ? 13.102 -9.039 -14.258 1 97.25 287 PHE A N 1
ATOM 2335 C CA . PHE A 1 287 ? 14.43 -9.609 -14.047 1 97.25 287 PHE A CA 1
ATOM 2336 C C . PHE A 1 287 ? 14.75 -10.648 -15.117 1 97.25 287 PHE A C 1
ATOM 2338 O O . PHE A 1 287 ? 13.969 -11.578 -15.336 1 97.25 287 PHE A O 1
ATOM 2345 N N . THR A 1 288 ? 15.781 -10.453 -15.766 1 96.5 288 THR A N 1
ATOM 2346 C CA . THR A 1 288 ? 16.344 -11.453 -16.672 1 96.5 288 THR A CA 1
ATOM 2347 C C . THR A 1 288 ? 17.609 -12.07 -16.078 1 96.5 288 THR A C 1
ATOM 2349 O O . THR A 1 288 ? 18.594 -11.375 -15.867 1 96.5 288 THR A O 1
ATOM 2352 N N . ILE A 1 289 ? 17.562 -13.281 -15.859 1 96.5 289 ILE A N 1
ATOM 2353 C CA . ILE A 1 289 ? 18.641 -13.977 -15.164 1 96.5 289 ILE A CA 1
ATOM 2354 C C . ILE A 1 289 ? 19.359 -14.898 -16.141 1 96.5 289 ILE A C 1
ATOM 2356 O O . ILE A 1 289 ? 18.75 -15.75 -16.781 1 96.5 289 ILE A O 1
ATOM 2360 N N . ALA A 1 290 ? 20.688 -14.773 -16.203 1 94.81 290 ALA A N 1
ATOM 2361 C CA . ALA A 1 290 ? 21.5 -15.625 -17.078 1 94.81 290 ALA A CA 1
ATOM 2362 C C . ALA A 1 290 ? 21.422 -17.078 -16.656 1 94.81 290 ALA A C 1
ATOM 2364 O O . ALA A 1 290 ? 21.234 -17.375 -15.461 1 94.81 290 ALA A O 1
ATOM 2365 N N . GLU A 1 291 ? 21.734 -18.016 -17.562 1 93.81 291 GLU A N 1
ATOM 2366 C CA . GLU A 1 291 ? 21.641 -19.453 -17.328 1 93.81 291 GLU A CA 1
ATOM 2367 C C . GLU A 1 291 ? 22.594 -19.891 -16.219 1 93.81 291 GLU A C 1
ATOM 2369 O O . GLU A 1 291 ? 22.266 -20.75 -15.414 1 93.81 291 GLU A O 1
ATOM 2374 N N . GLU A 1 292 ? 23.672 -19.203 -16.141 1 91 292 GLU A N 1
ATOM 2375 C CA . GLU A 1 292 ? 24.719 -19.594 -15.195 1 91 292 GLU A CA 1
ATOM 2376 C C . GLU A 1 292 ? 24.328 -19.266 -13.758 1 91 292 GLU A C 1
ATOM 2378 O O . GLU A 1 292 ? 24.906 -19.797 -12.812 1 91 292 GLU A O 1
ATOM 2383 N N . LEU A 1 293 ? 23.328 -18.422 -13.656 1 93.25 293 LEU A N 1
ATOM 2384 C CA . LEU A 1 293 ? 22.969 -17.953 -12.32 1 93.25 293 LEU A CA 1
ATOM 2385 C C . LEU A 1 293 ? 21.672 -18.625 -11.844 1 93.25 293 LEU A C 1
ATOM 2387 O O . LEU A 1 293 ? 21.297 -18.5 -10.68 1 93.25 293 LEU A O 1
ATOM 2391 N N . LYS A 1 294 ? 21.062 -19.375 -12.68 1 91.62 294 LYS A N 1
ATOM 2392 C CA . LYS A 1 294 ? 19.703 -19.875 -12.414 1 91.62 294 LYS A CA 1
ATOM 2393 C C . LYS A 1 294 ? 19.719 -20.891 -11.281 1 91.62 294 LYS A C 1
ATOM 2395 O O . LYS A 1 294 ? 18.703 -21.078 -10.602 1 91.62 294 LYS A O 1
ATOM 2400 N N . ASN A 1 295 ? 20.844 -21.516 -11.031 1 91.38 295 ASN A N 1
ATOM 2401 C CA . ASN A 1 295 ? 20.875 -22.609 -10.055 1 91.38 295 ASN A CA 1
ATOM 2402 C C . ASN A 1 295 ? 21.484 -22.141 -8.734 1 91.38 295 ASN A C 1
ATOM 2404 O O . ASN A 1 295 ? 21.594 -22.938 -7.789 1 91.38 295 ASN A O 1
ATOM 2408 N N . VAL A 1 296 ? 21.891 -20.922 -8.695 1 93.62 296 VAL A N 1
ATOM 2409 C CA . VAL A 1 296 ? 22.453 -20.406 -7.449 1 93.62 296 VAL A CA 1
ATOM 2410 C C . VAL A 1 296 ? 21.328 -20.141 -6.445 1 93.62 296 VAL A C 1
ATOM 2412 O O . VAL A 1 296 ? 20.328 -19.5 -6.77 1 93.62 296 VAL A O 1
ATOM 2415 N N . THR A 1 297 ? 21.516 -20.641 -5.207 1 95.25 297 THR A N 1
ATOM 2416 C CA . THR A 1 297 ? 20.5 -20.469 -4.172 1 95.25 297 THR A CA 1
ATOM 2417 C C . THR A 1 297 ? 20.938 -19.391 -3.174 1 95.25 297 THR A C 1
ATOM 2419 O O . THR A 1 297 ? 22.125 -19.188 -2.949 1 95.25 297 THR A O 1
ATOM 2422 N N . TYR A 1 298 ? 19.938 -18.734 -2.631 1 95.38 298 TYR A N 1
ATOM 2423 C CA . TYR A 1 298 ? 20.203 -17.656 -1.684 1 95.38 298 TYR A CA 1
ATOM 2424 C C . TYR A 1 298 ? 19.375 -17.844 -0.412 1 95.38 298 TYR A C 1
ATOM 2426 O O . TYR A 1 298 ? 18.312 -18.453 -0.438 1 95.38 298 TYR A O 1
ATOM 2434 N N . ARG A 1 299 ? 19.969 -17.359 0.674 1 94.19 299 ARG A N 1
ATOM 2435 C CA . ARG A 1 299 ? 19.25 -17.125 1.924 1 94.19 299 ARG A CA 1
ATOM 2436 C C . ARG A 1 299 ? 19.312 -15.656 2.328 1 94.19 299 ARG A C 1
ATOM 2438 O O . ARG A 1 299 ? 20.406 -15.141 2.621 1 94.19 299 ARG A O 1
ATOM 2445 N N . ALA A 1 300 ? 18.203 -15.039 2.24 1 94.19 300 ALA A N 1
ATOM 2446 C CA . ALA A 1 300 ? 18.172 -13.602 2.527 1 94.19 300 ALA A CA 1
ATOM 2447 C C . ALA A 1 300 ? 16.75 -13.133 2.836 1 94.19 300 ALA A C 1
ATOM 2449 O O . ALA A 1 300 ? 15.773 -13.781 2.447 1 94.19 300 ALA A O 1
ATOM 2450 N N . THR A 1 301 ? 16.672 -12.125 3.619 1 95.94 301 THR A N 1
ATOM 2451 C CA . THR A 1 301 ? 15.406 -11.445 3.889 1 95.94 301 THR A CA 1
ATOM 2452 C C . THR A 1 301 ? 15.461 -9.992 3.412 1 95.94 301 THR A C 1
ATOM 2454 O O . THR A 1 301 ? 16.312 -9.219 3.859 1 95.94 301 THR A O 1
ATOM 2457 N N . LEU A 1 302 ? 14.578 -9.719 2.473 1 95.5 302 LEU A N 1
ATOM 2458 C CA . LEU A 1 302 ? 14.477 -8.352 1.975 1 95.5 302 LEU A CA 1
ATOM 2459 C C . LEU A 1 302 ? 13.391 -7.582 2.715 1 95.5 302 LEU A C 1
ATOM 2461 O O . LEU A 1 302 ? 12.305 -8.117 2.957 1 95.5 302 LEU A O 1
ATOM 2465 N N . ARG A 1 303 ? 13.656 -6.391 3.072 1 90.44 303 ARG A N 1
ATOM 2466 C CA . ARG A 1 303 ? 12.711 -5.527 3.781 1 90.44 303 ARG A CA 1
ATOM 2467 C C . ARG A 1 303 ? 12.539 -4.195 3.061 1 90.44 303 ARG A C 1
ATOM 2469 O O . ARG A 1 303 ? 11.977 -4.145 1.968 1 90.44 303 ARG A O 1
ATOM 2476 N N . ASP A 1 304 ? 13.195 -3.164 3.479 1 87.56 304 ASP A N 1
ATOM 2477 C CA . ASP A 1 304 ? 13 -1.818 2.947 1 87.56 304 ASP A CA 1
ATOM 2478 C C . ASP A 1 304 ? 14.148 -1.433 2.01 1 87.56 304 ASP A C 1
ATOM 2480 O O . ASP A 1 304 ? 14.328 -0.255 1.692 1 87.56 304 ASP A O 1
ATOM 2484 N N . GLU A 1 305 ? 14.891 -2.404 1.478 1 91.56 305 GLU A N 1
ATOM 2485 C CA . GLU A 1 305 ? 16 -2.117 0.575 1 91.56 305 GLU A CA 1
ATOM 2486 C C . GLU A 1 305 ? 15.5 -1.619 -0.777 1 91.56 305 GLU A C 1
ATOM 2488 O O . GLU A 1 305 ? 14.492 -2.109 -1.289 1 91.56 305 GLU A O 1
ATOM 2493 N N . SER A 1 306 ? 16.188 -0.641 -1.289 1 93.19 306 SER A N 1
ATOM 2494 C CA . SER A 1 306 ? 15.938 -0.23 -2.666 1 93.19 306 SER A CA 1
ATOM 2495 C C . SER A 1 306 ? 16.469 -1.258 -3.656 1 93.19 306 SER A C 1
ATOM 2497 O O . SER A 1 306 ? 17.25 -2.141 -3.285 1 93.19 306 SER A O 1
ATOM 2499 N N . LEU A 1 307 ? 16.031 -1.145 -4.906 1 95.06 307 LEU A N 1
ATOM 2500 C CA . LEU A 1 307 ? 16.547 -2.029 -5.945 1 95.06 307 LEU A CA 1
ATOM 2501 C C . LEU A 1 307 ? 18.078 -1.961 -6.012 1 95.06 307 LEU A C 1
ATOM 2503 O O . LEU A 1 307 ? 18.75 -2.992 -6.094 1 95.06 307 LEU A O 1
ATOM 2507 N N . HIS A 1 308 ? 18.625 -0.735 -5.934 1 92.12 308 HIS A N 1
ATOM 2508 C CA . HIS A 1 308 ? 20.062 -0.545 -6.023 1 92.12 308 HIS A CA 1
ATOM 2509 C C . HIS A 1 308 ? 20.781 -1.229 -4.863 1 92.12 308 HIS A C 1
ATOM 2511 O O . HIS A 1 308 ? 21.797 -1.894 -5.062 1 92.12 308 HIS A O 1
ATOM 2517 N N . GLU A 1 309 ? 20.266 -1.034 -3.703 1 92 309 GLU A N 1
ATOM 2518 C CA . GLU A 1 309 ? 20.859 -1.673 -2.533 1 92 309 GLU A CA 1
ATOM 2519 C C . GLU A 1 309 ? 20.812 -3.193 -2.654 1 92 309 GLU A C 1
ATOM 2521 O O . GLU A 1 309 ? 21.812 -3.871 -2.371 1 92 309 GLU A O 1
ATOM 2526 N N . PHE A 1 310 ? 19.703 -3.719 -3.102 1 95.56 310 PHE A N 1
ATOM 2527 C CA . PHE A 1 310 ? 19.531 -5.156 -3.275 1 95.56 310 PHE A CA 1
ATOM 2528 C C . PHE A 1 310 ? 20.547 -5.711 -4.266 1 95.56 310 PHE A C 1
ATOM 2530 O O . PHE A 1 310 ? 21.25 -6.684 -3.971 1 95.56 310 PHE A O 1
ATOM 2537 N N . LEU A 1 311 ? 20.656 -5.082 -5.383 1 94.81 311 LEU A N 1
ATOM 2538 C CA . LEU A 1 311 ? 21.547 -5.555 -6.438 1 94.81 311 LEU A CA 1
ATOM 2539 C C . LEU A 1 311 ? 23 -5.422 -6.012 1 94.81 311 LEU A C 1
ATOM 2541 O O . LEU A 1 311 ? 23.828 -6.27 -6.348 1 94.81 311 LEU A O 1
ATOM 2545 N N . SER A 1 312 ? 23.297 -4.332 -5.316 1 91.88 312 SER A N 1
ATOM 2546 C CA . SER A 1 312 ? 24.656 -4.152 -4.824 1 91.88 312 SER A CA 1
ATOM 2547 C C . SER A 1 312 ? 25.047 -5.277 -3.877 1 91.88 312 SER A C 1
ATOM 2549 O O . SER A 1 312 ? 26.141 -5.855 -4.012 1 91.88 312 SER A O 1
ATOM 2551 N N . VAL A 1 313 ? 24.188 -5.621 -2.988 1 91.56 313 VAL A N 1
ATOM 2552 C CA . VAL A 1 313 ? 24.453 -6.699 -2.041 1 91.56 313 VAL A CA 1
ATOM 2553 C C . VAL A 1 313 ? 24.562 -8.031 -2.785 1 91.56 313 VAL A C 1
ATOM 2555 O O . VAL A 1 313 ? 25.453 -8.836 -2.516 1 91.56 313 VAL A O 1
ATOM 2558 N N . LEU A 1 314 ? 23.641 -8.258 -3.689 1 93.94 314 LEU A N 1
ATOM 2559 C CA . LEU A 1 314 ? 23.656 -9.484 -4.48 1 93.94 314 LEU A CA 1
ATOM 2560 C C . LEU A 1 314 ? 24.984 -9.641 -5.219 1 93.94 314 LEU A C 1
ATOM 2562 O O . LEU A 1 314 ? 25.547 -10.734 -5.25 1 93.94 314 LEU A O 1
ATOM 2566 N N . SER A 1 315 ? 25.438 -8.578 -5.781 1 91.94 315 SER A N 1
ATOM 2567 C CA . SER A 1 315 ? 26.703 -8.609 -6.516 1 91.94 315 SER A CA 1
ATOM 2568 C C . SER A 1 315 ? 27.875 -8.859 -5.582 1 91.94 315 SER A C 1
ATOM 2570 O O . SER A 1 315 ? 28.875 -9.477 -5.977 1 91.94 315 SER A O 1
ATOM 2572 N N . ASP A 1 316 ? 27.812 -8.375 -4.402 1 90.31 316 ASP A N 1
ATOM 2573 C CA . ASP A 1 316 ? 28.891 -8.531 -3.434 1 90.31 316 ASP A CA 1
ATOM 2574 C C . ASP A 1 316 ? 28.984 -9.977 -2.951 1 90.31 316 ASP A C 1
ATOM 2576 O O . ASP A 1 316 ? 30.094 -10.492 -2.74 1 90.31 316 ASP A O 1
ATOM 2580 N N . ILE A 1 317 ? 27.875 -10.617 -2.881 1 90.19 317 ILE A N 1
ATOM 2581 C CA . ILE A 1 317 ? 27.891 -11.93 -2.238 1 90.19 317 ILE A CA 1
ATOM 2582 C C . ILE A 1 317 ? 27.969 -13.023 -3.301 1 90.19 317 ILE A C 1
ATOM 2584 O O . ILE A 1 317 ? 28.25 -14.18 -2.986 1 90.19 317 ILE A O 1
ATOM 2588 N N . THR A 1 318 ? 27.641 -12.688 -4.473 1 90.69 318 THR A N 1
ATOM 2589 C CA . THR A 1 318 ? 27.688 -13.664 -5.555 1 90.69 318 THR A CA 1
ATOM 2590 C C . THR A 1 318 ? 28.938 -13.453 -6.422 1 90.69 318 THR A C 1
ATOM 2592 O O . THR A 1 318 ? 29.016 -12.461 -7.152 1 90.69 318 THR A O 1
ATOM 2595 N N . PRO A 1 319 ? 29.797 -14.375 -6.383 1 87.19 319 PRO A N 1
ATOM 2596 C CA . PRO A 1 319 ? 31.031 -14.211 -7.16 1 87.19 319 PRO A CA 1
ATOM 2597 C C . PRO A 1 319 ? 30.766 -13.984 -8.648 1 87.19 319 PRO A C 1
ATOM 2599 O O . PRO A 1 319 ? 29.984 -14.727 -9.258 1 87.19 319 PRO A O 1
ATOM 2602 N N . GLN A 1 320 ? 31.297 -12.984 -9.211 1 87.19 320 GLN A N 1
ATOM 2603 C CA . GLN A 1 320 ? 31.328 -12.68 -10.641 1 87.19 320 GLN A CA 1
ATOM 2604 C C . GLN A 1 320 ? 29.938 -12.289 -11.148 1 87.19 320 GLN A C 1
ATOM 2606 O O . GLN A 1 320 ? 29.656 -12.414 -12.344 1 87.19 320 GLN A O 1
ATOM 2611 N N . LEU A 1 321 ? 29.078 -11.984 -10.219 1 92.69 321 LEU A N 1
ATOM 2612 C CA . LEU A 1 321 ? 27.781 -11.492 -10.656 1 92.69 321 LEU A CA 1
ATOM 2613 C C . LEU A 1 321 ? 27.859 -10.023 -11.062 1 92.69 321 LEU A C 1
ATOM 2615 O O . LEU A 1 321 ? 28.453 -9.211 -10.336 1 92.69 321 LEU A O 1
ATOM 2619 N N . THR A 1 322 ? 27.359 -9.719 -12.258 1 92.25 322 THR A N 1
ATOM 2620 C CA . THR A 1 322 ? 27.203 -8.352 -12.719 1 92.25 322 THR A CA 1
ATOM 2621 C C . THR A 1 322 ? 25.75 -8.062 -13.055 1 92.25 322 THR A C 1
ATOM 2623 O O . THR A 1 322 ? 24.984 -8.977 -13.383 1 92.25 322 THR A O 1
ATOM 2626 N N . TYR A 1 323 ? 25.406 -6.844 -12.891 1 94.88 323 TYR A N 1
ATOM 2627 C CA . TYR A 1 323 ? 24.031 -6.484 -13.219 1 94.88 323 TYR A CA 1
ATOM 2628 C C . TYR A 1 323 ? 23.984 -5.184 -14.008 1 94.88 323 TYR A C 1
ATOM 2630 O O . TYR A 1 323 ? 24.922 -4.371 -13.938 1 94.88 323 TYR A O 1
ATOM 2638 N N . ARG A 1 324 ? 22.984 -5.078 -14.898 1 93.94 324 ARG A N 1
ATOM 2639 C CA . ARG A 1 324 ? 22.656 -3.865 -15.641 1 93.94 324 ARG A CA 1
ATOM 2640 C C . ARG A 1 324 ? 21.188 -3.506 -15.484 1 93.94 324 ARG A C 1
ATOM 2642 O O . ARG A 1 324 ? 20.328 -4.383 -15.523 1 93.94 324 ARG A O 1
ATOM 2649 N N . ILE A 1 325 ? 21 -2.271 -15.211 1 94.75 325 ILE A N 1
ATOM 2650 C CA . ILE A 1 325 ? 19.625 -1.787 -15.078 1 94.75 325 ILE A CA 1
ATOM 2651 C C . ILE A 1 325 ? 19.266 -0.941 -16.297 1 94.75 325 ILE A C 1
ATOM 2653 O O . ILE A 1 325 ? 19.984 -0.002 -16.641 1 94.75 325 ILE A O 1
ATOM 2657 N N . ASP A 1 326 ? 18.25 -1.247 -16.953 1 93.06 326 ASP A N 1
ATOM 2658 C CA . ASP A 1 326 ? 17.688 -0.44 -18.031 1 93.06 326 ASP A CA 1
ATOM 2659 C C . ASP A 1 326 ? 16.422 0.286 -17.578 1 93.06 326 ASP A C 1
ATOM 2661 O O . ASP A 1 326 ? 15.344 -0.303 -17.547 1 93.06 326 ASP A O 1
ATOM 2665 N N . PRO A 1 327 ? 16.547 1.452 -17.281 1 87.25 327 PRO A N 1
ATOM 2666 C CA . PRO A 1 327 ? 15.406 2.188 -16.734 1 87.25 327 PRO A CA 1
ATOM 2667 C C . PRO A 1 327 ? 14.305 2.408 -17.766 1 87.25 327 PRO A C 1
ATOM 2669 O O . PRO A 1 327 ? 13.133 2.564 -17.406 1 87.25 327 PRO A O 1
ATOM 2672 N N . SER A 1 328 ? 14.648 2.492 -19.016 1 89.62 328 SER A N 1
ATOM 2673 C CA . SER A 1 328 ? 13.672 2.756 -20.062 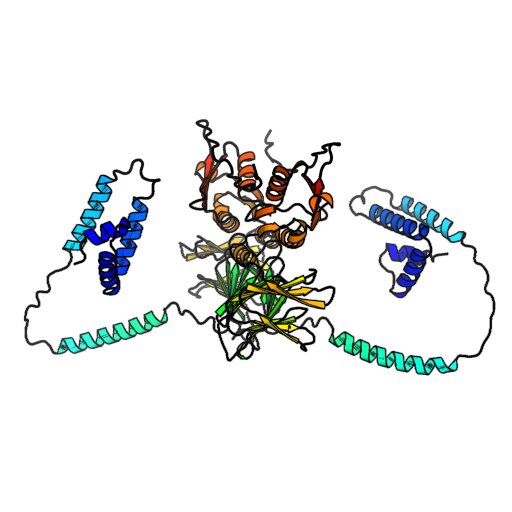1 89.62 328 SER A CA 1
ATOM 2674 C C . SER A 1 328 ? 12.633 1.646 -20.141 1 89.62 328 SER A C 1
ATOM 2676 O O . SER A 1 328 ? 11.438 1.918 -20.234 1 89.62 328 SER A O 1
ATOM 2678 N N . CYS A 1 329 ? 13.109 0.482 -20.062 1 92.12 329 CYS A N 1
ATOM 2679 C CA . CYS A 1 329 ? 12.195 -0.648 -20.125 1 92.12 329 CYS A CA 1
ATOM 2680 C C . CYS A 1 329 ? 11.977 -1.26 -18.75 1 92.12 329 CYS A C 1
ATOM 2682 O O . CYS A 1 329 ? 11.25 -2.244 -18.609 1 92.12 329 CYS A O 1
ATOM 2684 N N . ARG A 1 330 ? 12.562 -0.717 -17.734 1 94.38 330 ARG A N 1
ATOM 2685 C CA . ARG A 1 330 ? 12.477 -1.195 -16.359 1 94.38 330 ARG A CA 1
ATOM 2686 C C . ARG A 1 330 ? 12.844 -2.672 -16.266 1 94.38 330 ARG A C 1
ATOM 2688 O O . ARG A 1 330 ? 12.07 -3.482 -15.758 1 94.38 330 ARG A O 1
ATOM 2695 N N . THR A 1 331 ? 13.969 -2.963 -16.766 1 96.75 331 THR A N 1
ATOM 2696 C CA . THR A 1 331 ? 14.477 -4.328 -16.766 1 96.75 331 THR A CA 1
ATOM 2697 C C . THR A 1 331 ? 15.844 -4.398 -16.078 1 96.75 331 THR A C 1
ATOM 2699 O O . THR A 1 331 ? 16.672 -3.49 -16.234 1 96.75 331 THR A O 1
ATOM 2702 N N . VAL A 1 332 ? 16.031 -5.438 -15.328 1 97.25 332 VAL A N 1
ATOM 2703 C CA . VAL A 1 332 ? 17.312 -5.746 -14.703 1 97.25 332 VAL A CA 1
ATOM 2704 C C . VAL A 1 332 ? 17.906 -7.012 -15.32 1 97.25 332 VAL A C 1
ATOM 2706 O O . VAL A 1 332 ? 17.234 -8.055 -15.359 1 97.25 332 VAL A O 1
ATOM 2709 N N . ILE A 1 333 ? 19.094 -6.91 -15.812 1 96.06 333 ILE A N 1
ATOM 2710 C CA . ILE A 1 333 ? 19.781 -8.055 -16.391 1 96.06 333 ILE A CA 1
ATOM 2711 C C . ILE A 1 333 ? 20.906 -8.516 -15.469 1 96.06 333 ILE A C 1
ATOM 2713 O O . ILE A 1 333 ? 21.781 -7.723 -15.102 1 96.06 333 ILE A O 1
ATOM 2717 N N . LEU A 1 334 ? 20.797 -9.734 -15.055 1 96 334 LEU A N 1
ATOM 2718 C CA . LEU A 1 334 ? 21.828 -10.344 -14.203 1 96 334 LEU A CA 1
ATOM 2719 C C . LEU A 1 334 ? 22.641 -11.359 -14.984 1 96 334 LEU A C 1
ATOM 2721 O O . LEU A 1 334 ? 22.094 -12.281 -15.586 1 96 334 LEU A O 1
ATOM 2725 N N . GLN A 1 335 ? 23.938 -11.133 -14.906 1 93.62 335 GLN A N 1
ATOM 2726 C CA . GLN A 1 335 ? 24.859 -12.008 -15.633 1 93.62 335 GLN A CA 1
ATOM 2727 C C . GLN A 1 335 ? 26.109 -12.297 -14.82 1 93.62 335 GLN A C 1
ATOM 2729 O O . GLN A 1 335 ? 26.344 -11.672 -13.781 1 93.62 335 GLN A O 1
ATOM 2734 N N . ARG A 1 336 ? 26.781 -13.328 -15.172 1 88 336 ARG A N 1
ATOM 2735 C CA . ARG A 1 336 ? 28.078 -13.641 -14.578 1 88 336 ARG A CA 1
ATOM 2736 C C . ARG A 1 336 ? 29.219 -13.219 -15.5 1 88 336 ARG A C 1
ATOM 2738 O O . ARG A 1 336 ? 29.156 -13.422 -16.719 1 88 336 ARG A O 1
ATOM 2745 N N . ASN A 1 337 ? 30.062 -12.148 -14.977 1 73.69 337 ASN A N 1
ATOM 2746 C CA . ASN A 1 337 ? 31.234 -11.719 -15.75 1 73.69 337 ASN A CA 1
ATOM 2747 C C . ASN A 1 337 ? 32.25 -12.844 -15.93 1 73.69 337 ASN A C 1
ATOM 2749 O O . ASN A 1 337 ? 32.719 -13.422 -14.945 1 73.69 337 ASN A O 1
ATOM 2753 N N . ASN A 1 338 ? 32.156 -13.633 -16.797 1 60.69 338 ASN A N 1
ATOM 2754 C CA . ASN A 1 338 ? 33.312 -14.453 -17.062 1 60.69 338 ASN A CA 1
ATOM 2755 C C . ASN A 1 338 ? 34.562 -13.586 -17.266 1 60.69 338 ASN A C 1
ATOM 2757 O O . ASN A 1 338 ? 34.469 -12.43 -17.672 1 60.69 338 ASN A O 1
ATOM 2761 N N . GLY A 1 339 ? 35.75 -13.375 -16.766 1 50.38 339 GLY A N 1
ATOM 2762 C CA . GLY A 1 339 ? 37.031 -12.703 -16.875 1 50.38 339 GLY A CA 1
ATOM 2763 C C . GLY A 1 339 ? 37.062 -11.633 -17.953 1 50.38 339 GLY A C 1
ATOM 2764 O O . GLY A 1 339 ? 38.094 -11.055 -18.234 1 50.38 339 GLY A O 1
ATOM 2765 N N . THR A 1 340 ? 36.344 -11.516 -18.984 1 42.72 340 THR A N 1
ATOM 2766 C CA . THR A 1 340 ? 36.844 -10.453 -19.844 1 42.72 340 THR A CA 1
ATOM 2767 C C . THR A 1 340 ? 36.5 -9.078 -19.266 1 42.72 340 THR A C 1
ATOM 2769 O O . THR A 1 340 ? 35.75 -8.969 -18.312 1 42.72 340 THR A O 1
ATOM 2772 N N . GLY A 1 341 ? 36.094 -7.797 -20.047 1 38.34 341 GLY A N 1
ATOM 2773 C CA . GLY A 1 341 ? 36.094 -6.344 -19.969 1 38.34 341 GLY A CA 1
ATOM 2774 C C . GLY A 1 341 ? 35.031 -5.793 -19.047 1 38.34 341 GLY A C 1
ATOM 2775 O O . GLY A 1 341 ? 33.844 -6.164 -19.156 1 38.34 341 GLY A O 1
ATOM 2776 N N . SER A 1 342 ? 35.344 -5.348 -17.812 1 37.78 342 SER A N 1
ATOM 2777 C CA . SER A 1 342 ? 34.688 -4.746 -16.656 1 37.78 342 SER A CA 1
ATOM 2778 C C . SER A 1 342 ? 33.938 -3.473 -17.031 1 37.78 342 SER A C 1
ATOM 2780 O O . SER A 1 342 ? 34.5 -2.381 -17 1 37.78 342 SER A O 1
ATOM 2782 N N . ASP A 1 343 ? 33.188 -3.268 -18.078 1 34.34 343 ASP A N 1
ATOM 2783 C CA . ASP A 1 343 ? 32.625 -1.921 -18.234 1 34.34 343 ASP A CA 1
ATOM 2784 C C . ASP A 1 343 ? 31.625 -1.608 -17.125 1 34.34 343 ASP A C 1
ATOM 2786 O O . ASP A 1 343 ? 30.547 -2.193 -17.078 1 34.34 343 ASP A O 1
ATOM 2790 N N . GLN A 1 344 ? 32.062 -1.351 -15.914 1 33.62 344 GLN A N 1
ATOM 2791 C CA . GLN A 1 344 ? 31.297 -0.837 -14.789 1 33.62 344 GLN A CA 1
ATOM 2792 C C . GLN A 1 344 ? 30.688 0.523 -15.117 1 33.62 344 GLN A C 1
ATOM 2794 O O . GLN A 1 344 ? 31.172 1.556 -14.656 1 33.62 344 GLN A O 1
ATOM 2799 N N . THR A 1 345 ? 30.141 0.882 -16.281 1 33.47 345 THR A N 1
ATOM 2800 C CA . THR A 1 345 ? 29.812 2.264 -16.609 1 33.47 345 THR A CA 1
ATOM 2801 C C . THR A 1 345 ? 28.578 2.719 -15.852 1 33.47 345 THR A C 1
ATOM 2803 O O . THR A 1 345 ? 28.141 3.861 -16 1 33.47 345 THR A O 1
ATOM 2806 N N . GLY A 1 346 ? 27.781 1.956 -15.297 1 30.81 346 GLY A N 1
ATOM 2807 C CA . GLY A 1 346 ? 26.547 2.662 -15.023 1 30.81 346 GLY A CA 1
ATOM 2808 C C . GLY A 1 346 ? 26.609 3.537 -13.789 1 30.81 346 GLY A C 1
ATOM 2809 O O . GLY A 1 346 ? 26.703 3.029 -12.672 1 30.81 346 GLY A O 1
ATOM 2810 N N . LYS A 1 347 ? 27.344 4.766 -13.867 1 32.53 347 LYS A N 1
ATOM 2811 C CA . LYS A 1 347 ? 27.25 5.754 -12.797 1 32.53 347 LYS A CA 1
ATOM 2812 C C . LYS A 1 347 ? 25.797 6.121 -12.5 1 32.53 347 LYS A C 1
ATOM 2814 O O . LYS A 1 347 ? 24.984 6.25 -13.422 1 32.53 347 LYS A O 1
ATOM 2819 N N . PRO A 1 348 ? 25.438 6.145 -11.32 1 28.97 348 PRO A N 1
ATOM 2820 C CA . PRO A 1 348 ? 24.141 6.715 -10.945 1 28.97 348 PRO A CA 1
ATOM 2821 C C . PRO A 1 348 ? 24.047 8.211 -11.227 1 28.97 348 PRO A C 1
ATOM 2823 O O . PRO A 1 348 ? 25.016 8.953 -10.977 1 28.97 348 PRO A O 1
ATOM 2826 N N . VAL A 1 349 ? 23.516 8.742 -12.305 1 25.91 349 VAL A N 1
ATOM 2827 C CA . VAL A 1 349 ? 23.328 10.164 -12.594 1 25.91 349 VAL A CA 1
ATOM 2828 C C . VAL A 1 349 ? 22.625 10.844 -11.414 1 25.91 349 VAL A C 1
ATOM 2830 O O . VAL A 1 349 ? 21.484 10.523 -11.102 1 25.91 349 VAL A O 1
ATOM 2833 N N . SER A 1 350 ? 23.359 11.273 -10.398 1 24.23 350 SER A N 1
ATOM 2834 C CA . SER A 1 350 ? 22.828 12.117 -9.336 1 24.23 350 SER A CA 1
ATOM 2835 C C . SER A 1 350 ? 22.547 13.539 -9.828 1 24.23 350 SER A C 1
ATOM 2837 O O . SER A 1 350 ? 23.484 14.266 -10.164 1 24.23 350 SER A O 1
ATOM 2839 N N . ARG A 1 351 ? 21.672 13.898 -10.789 1 24.09 351 ARG A N 1
ATOM 2840 C CA . ARG A 1 351 ? 21.625 15.297 -11.211 1 24.09 351 ARG A CA 1
ATOM 2841 C C . ARG A 1 351 ? 21.156 16.203 -10.078 1 24.09 351 ARG A C 1
ATOM 2843 O O . ARG A 1 351 ? 19.953 16.328 -9.844 1 24.09 351 ARG A O 1
ATOM 2850 N N . PHE A 1 352 ? 21.516 16.266 -8.852 1 20.8 352 PHE A N 1
ATOM 2851 C CA . PHE A 1 352 ? 21.016 17.375 -8.039 1 20.8 352 PHE A CA 1
ATOM 2852 C C . PHE A 1 352 ? 21.672 18.688 -8.445 1 20.8 352 PHE A C 1
ATOM 2854 O O . PHE A 1 352 ? 22.891 18.828 -8.359 1 20.8 352 PHE A O 1
ATOM 2861 N N . ALA A 1 353 ? 21.141 19.438 -9.594 1 21.11 353 ALA A N 1
ATOM 2862 C CA . ALA A 1 353 ? 21.641 20.75 -9.992 1 21.11 353 ALA A CA 1
ATOM 2863 C C . ALA A 1 353 ? 21.562 21.734 -8.836 1 21.11 353 ALA A C 1
ATOM 2865 O O . ALA A 1 353 ? 20.531 21.844 -8.172 1 21.11 353 ALA A O 1
ATOM 2866 N N . ARG A 1 354 ? 22.656 22.281 -8.203 1 21.61 354 ARG A N 1
ATOM 2867 C CA . ARG A 1 354 ? 22.938 23.391 -7.293 1 21.61 354 ARG A CA 1
ATOM 2868 C C . ARG A 1 354 ? 22.719 24.734 -7.977 1 21.61 354 ARG A C 1
ATOM 2870 O O . ARG A 1 354 ? 23.328 25.016 -9.008 1 21.61 354 ARG A O 1
ATOM 2877 N N . ASN A 1 355 ? 21.484 25.406 -8.148 1 23.08 355 ASN A N 1
ATOM 2878 C CA . ASN A 1 355 ? 21.453 26.797 -8.578 1 23.08 355 ASN A CA 1
ATOM 2879 C C . ASN A 1 355 ? 22.25 27.688 -7.633 1 23.08 355 ASN A C 1
ATOM 2881 O O . ASN A 1 355 ? 21.719 28.219 -6.656 1 23.08 355 ASN A O 1
ATOM 2885 N N . GLY A 1 356 ? 23.438 27.625 -7.102 1 19.23 356 GLY A N 1
ATOM 2886 C CA . GLY A 1 356 ? 24.141 28.656 -6.359 1 19.23 356 GLY A CA 1
ATOM 2887 C C . GLY A 1 356 ? 24.609 29.797 -7.23 1 19.23 356 GLY A C 1
ATOM 2888 O O . GLY A 1 356 ? 25.141 30.797 -6.73 1 19.23 356 GLY A O 1
ATOM 2889 N N . SER A 1 357 ? 24.719 30.109 -8.461 1 20.72 357 SER A N 1
ATOM 2890 C CA . SER A 1 357 ? 25.719 31.109 -8.773 1 20.72 357 SER A CA 1
ATOM 2891 C C . SER A 1 357 ? 25.234 32.5 -8.422 1 20.72 357 SER A C 1
ATOM 2893 O O . SER A 1 357 ? 24.266 33 -9.008 1 20.72 357 SER A O 1
ATOM 2895 N N . GLY A 1 358 ? 25.031 33.219 -7.254 1 18.23 358 GLY A N 1
ATOM 2896 C CA . GLY A 1 358 ? 25.469 34.625 -7.203 1 18.23 358 GLY A CA 1
ATOM 2897 C C . GLY A 1 358 ? 26.938 34.781 -7.488 1 18.23 358 GLY A C 1
ATOM 2898 O O . GLY A 1 358 ? 27.422 35.906 -7.637 1 18.23 358 GLY A O 1
ATOM 2899 N N . ILE A 1 359 ? 27.938 33.938 -7.824 1 17.89 359 ILE A N 1
ATOM 2900 C CA . ILE A 1 359 ? 28.969 34.719 -8.531 1 17.89 359 ILE A CA 1
ATOM 2901 C C . ILE A 1 359 ? 28.531 34.938 -9.984 1 17.89 359 ILE A C 1
ATOM 2903 O O . ILE A 1 359 ? 28.016 34.031 -10.625 1 17.89 359 ILE A O 1
ATOM 2907 N N . MET B 1 1 ? -2.904 -4.418 51.875 1 46.84 1 MET B N 1
ATOM 2908 C CA . MET B 1 1 ? -1.668 -3.641 51.844 1 46.84 1 MET B CA 1
ATOM 2909 C C . MET B 1 1 ? -0.577 -4.398 51.094 1 46.84 1 MET B C 1
ATOM 2911 O O . MET B 1 1 ? -0.235 -5.523 51.438 1 46.84 1 MET B O 1
ATOM 2915 N N . ILE B 1 2 ? -0.391 -4.203 49.812 1 54.28 2 ILE B N 1
ATOM 2916 C CA . ILE B 1 2 ? 0.59 -4.984 49.062 1 54.28 2 ILE B CA 1
ATOM 2917 C C . ILE B 1 2 ? 1.997 -4.645 49.562 1 54.28 2 ILE B C 1
ATOM 2919 O O . ILE B 1 2 ? 2.287 -3.49 49.875 1 54.28 2 ILE B O 1
ATOM 2923 N N . ASN B 1 3 ? 2.713 -5.746 49.969 1 60.81 3 ASN B N 1
ATOM 2924 C CA . ASN B 1 3 ? 4.105 -5.621 50.375 1 60.81 3 ASN B CA 1
ATOM 2925 C C . ASN B 1 3 ? 4.945 -4.898 49.344 1 60.81 3 ASN B C 1
ATOM 2927 O O . ASN B 1 3 ? 4.953 -5.289 48.156 1 60.81 3 ASN B O 1
ATOM 2931 N N . GLU B 1 4 ? 5.355 -3.668 49.656 1 64.69 4 GLU B N 1
ATOM 2932 C CA . GLU B 1 4 ? 6.219 -2.832 48.844 1 64.69 4 GLU B CA 1
ATOM 2933 C C . GLU B 1 4 ? 7.332 -3.652 48.188 1 64.69 4 GLU B C 1
ATOM 2935 O O . GLU B 1 4 ? 7.766 -3.355 47.062 1 64.69 4 GLU B O 1
ATOM 2940 N N . SER B 1 5 ? 7.684 -4.715 48.906 1 70.06 5 SER B N 1
ATOM 2941 C CA . SER B 1 5 ? 8.75 -5.578 48.406 1 70.06 5 SER B CA 1
ATOM 2942 C C . SER B 1 5 ? 8.32 -6.32 47.156 1 70.06 5 SER B C 1
ATOM 2944 O O . SER B 1 5 ? 9.141 -6.57 46.281 1 70.06 5 SER B O 1
ATOM 2946 N N . TYR B 1 6 ? 6.996 -6.582 47 1 70.81 6 TYR B N 1
ATOM 2947 C CA . TYR B 1 6 ? 6.512 -7.316 45.844 1 70.81 6 TYR B CA 1
ATOM 2948 C C . TYR B 1 6 ? 6.531 -6.441 44.594 1 70.81 6 TYR B C 1
ATOM 2950 O O . TYR B 1 6 ? 6.855 -6.91 43.5 1 70.81 6 TYR B O 1
ATOM 2958 N N . ILE B 1 7 ? 6.309 -5.141 44.719 1 71.31 7 ILE B N 1
ATOM 2959 C CA . ILE B 1 7 ? 6.301 -4.199 43.594 1 71.31 7 ILE B CA 1
ATOM 2960 C C . ILE B 1 7 ? 7.723 -3.996 43.094 1 71.31 7 ILE B C 1
ATOM 2962 O O . ILE B 1 7 ? 7.957 -3.996 41.875 1 71.31 7 ILE B O 1
ATOM 2966 N N . LYS B 1 8 ? 8.656 -3.881 43.969 1 69.62 8 LYS B N 1
ATOM 2967 C CA . LYS B 1 8 ? 10.055 -3.756 43.594 1 69.62 8 LYS B CA 1
ATOM 2968 C C . LYS B 1 8 ? 10.539 -5.008 42.875 1 69.62 8 LYS B C 1
ATOM 2970 O O . LYS B 1 8 ? 11.219 -4.918 41.844 1 69.62 8 LYS B O 1
ATOM 2975 N N . LYS B 1 9 ? 10.195 -6.195 43.312 1 74.88 9 LYS B N 1
ATOM 2976 C CA . LYS B 1 9 ? 10.578 -7.461 42.719 1 74.88 9 LYS B CA 1
ATOM 2977 C C . LYS B 1 9 ? 9.867 -7.648 41.375 1 74.88 9 LYS B C 1
ATOM 2979 O O . LYS B 1 9 ? 10.43 -8.25 40.438 1 74.88 9 LYS B O 1
ATOM 2984 N N . TYR B 1 10 ? 8.695 -7.086 41.219 1 73.25 10 TYR B N 1
ATOM 2985 C CA . TYR B 1 10 ? 7.973 -7.082 39.969 1 73.25 10 TYR B CA 1
ATOM 2986 C C . TYR B 1 10 ? 8.688 -6.223 38.938 1 73.25 10 TYR B C 1
ATOM 2988 O O . TYR B 1 10 ? 8.836 -6.629 37.781 1 73.25 10 TYR B O 1
ATOM 2996 N N . LEU B 1 11 ? 9.188 -5.125 39.344 1 71.81 11 LEU B N 1
ATOM 2997 C CA . LEU B 1 11 ? 9.875 -4.191 38.438 1 71.81 11 LEU B CA 1
ATOM 2998 C C . LEU B 1 11 ? 11.258 -4.715 38.062 1 71.81 11 LEU B C 1
ATOM 3000 O O . LEU B 1 11 ? 11.742 -4.465 36.969 1 71.81 11 LEU B O 1
ATOM 3004 N N . THR B 1 12 ? 11.781 -5.59 38.906 1 68.31 12 THR B N 1
ATOM 3005 C CA . THR B 1 12 ? 13.109 -6.156 38.656 1 68.31 12 THR B CA 1
ATOM 3006 C C . THR B 1 12 ? 12.992 -7.582 38.125 1 68.31 12 THR B C 1
ATOM 3008 O O . THR B 1 12 ? 14.008 -8.25 37.906 1 68.31 12 THR B O 1
ATOM 3011 N N . ASN B 1 13 ? 11.742 -8.047 37.844 1 71.62 13 ASN B N 1
ATOM 3012 C CA . ASN B 1 13 ? 11.422 -9.367 37.312 1 71.62 13 ASN B CA 1
ATOM 3013 C C . ASN B 1 13 ? 11.961 -10.477 38.219 1 71.62 13 ASN B C 1
ATOM 3015 O O . ASN B 1 13 ? 12.398 -11.516 37.75 1 71.62 13 ASN B O 1
ATOM 3019 N N . GLU B 1 14 ? 12.047 -10.352 39.469 1 71.44 14 GLU B N 1
ATOM 3020 C CA . GLU B 1 14 ? 12.547 -11.328 40.438 1 71.44 14 GLU B CA 1
ATOM 3021 C C . GLU B 1 14 ? 11.414 -11.906 41.281 1 71.44 14 GLU B C 1
ATOM 3023 O O . GLU B 1 14 ? 11.648 -12.406 42.375 1 71.44 14 GLU B O 1
ATOM 3028 N N . LEU B 1 15 ? 10.266 -11.898 40.844 1 69.69 15 LEU B N 1
ATOM 3029 C CA . LEU B 1 15 ? 9.141 -12.414 41.625 1 69.69 15 LEU B CA 1
ATOM 3030 C C . LEU B 1 15 ? 9.102 -13.938 41.594 1 69.69 15 LEU B C 1
ATOM 3032 O O . LEU B 1 15 ? 9.328 -14.539 40.531 1 69.69 15 LEU B O 1
ATOM 3036 N N . THR B 1 16 ? 9.086 -14.602 42.688 1 69.62 16 THR B N 1
ATOM 3037 C CA . THR B 1 16 ? 8.852 -16.047 42.75 1 69.62 16 THR B CA 1
ATOM 3038 C C . THR B 1 16 ? 7.418 -16.375 42.375 1 69.62 16 THR B C 1
ATOM 3040 O O . THR B 1 16 ? 6.547 -15.508 42.375 1 69.62 16 THR B O 1
ATOM 3043 N N . ALA B 1 17 ? 7.121 -17.531 41.906 1 74.44 17 ALA B N 1
ATOM 3044 C CA . ALA B 1 17 ? 5.832 -18 41.406 1 74.44 17 ALA B CA 1
ATOM 3045 C C . ALA B 1 17 ? 4.719 -17.719 42.406 1 74.44 17 ALA B C 1
ATOM 3047 O O . ALA B 1 17 ? 3.605 -17.344 42.031 1 74.44 17 ALA B O 1
ATOM 3048 N N . GLU B 1 18 ? 5 -17.812 43.688 1 71.19 18 GLU B N 1
ATOM 3049 C CA . GLU B 1 18 ? 4.008 -17.609 44.719 1 71.19 18 GLU B CA 1
ATOM 3050 C C . GLU B 1 18 ? 3.689 -16.125 44.906 1 71.19 18 GLU B C 1
ATOM 3052 O O . GLU B 1 18 ? 2.525 -15.75 45.062 1 71.19 18 GLU B O 1
ATOM 3057 N N . GLU B 1 19 ? 4.734 -15.273 44.781 1 73.62 19 GLU B N 1
ATOM 3058 C CA . GLU B 1 19 ? 4.562 -13.828 44.906 1 73.62 19 GLU B CA 1
ATOM 3059 C C . GLU B 1 19 ? 3.824 -13.242 43.719 1 73.62 19 GLU B C 1
ATOM 3061 O O . GLU B 1 19 ? 3.035 -12.312 43.875 1 73.62 19 GLU B O 1
ATOM 3066 N N . CYS B 1 20 ? 4.004 -13.852 42.562 1 74.19 20 CYS B N 1
ATOM 3067 C CA . CYS B 1 20 ? 3.311 -13.453 41.344 1 74.19 20 CYS B CA 1
ATOM 3068 C C . CYS B 1 20 ? 1.811 -13.695 41.469 1 74.19 20 CYS B C 1
ATOM 3070 O O . CYS B 1 20 ? 1.008 -12.867 41.031 1 74.19 20 CYS B O 1
ATOM 3072 N N . ARG B 1 21 ? 1.415 -14.719 42.062 1 73.38 21 ARG B N 1
ATOM 3073 C CA . ARG B 1 21 ? 0.008 -15.062 42.25 1 73.38 21 ARG B CA 1
ATOM 3074 C C . ARG B 1 21 ? -0.677 -14.078 43.188 1 73.38 21 ARG B C 1
ATOM 3076 O O . ARG B 1 21 ? -1.815 -13.664 42.938 1 73.38 21 ARG B O 1
ATOM 3083 N N . GLU B 1 22 ? 0.046 -13.703 44.219 1 73.75 22 GLU B N 1
ATOM 3084 C CA . GLU B 1 22 ? -0.522 -12.766 45.188 1 73.75 22 GLU B CA 1
ATOM 3085 C C . GLU B 1 22 ? -0.671 -11.367 44.594 1 73.75 22 GLU B C 1
ATOM 3087 O O . GLU B 1 22 ? -1.678 -10.695 44.812 1 73.75 22 GLU B O 1
ATOM 3092 N N . LEU B 1 23 ? 0.382 -10.984 43.781 1 75.62 23 LEU B N 1
ATOM 3093 C CA . LEU B 1 23 ? 0.326 -9.688 43.125 1 75.62 23 LEU B CA 1
ATOM 3094 C C . LEU B 1 23 ? -0.771 -9.672 42.062 1 75.62 23 LEU B C 1
ATOM 3096 O O . LEU B 1 23 ? -1.51 -8.688 41.938 1 75.62 23 LEU B O 1
ATOM 3100 N N . ALA B 1 24 ? -0.897 -10.742 41.406 1 76.25 24 ALA B N 1
ATOM 3101 C CA . ALA B 1 24 ? -1.934 -10.867 40.375 1 76.25 24 ALA B CA 1
ATOM 3102 C C . ALA B 1 24 ? -3.326 -10.836 41 1 76.25 24 ALA B C 1
ATOM 3104 O O . ALA B 1 24 ? -4.238 -10.203 40.469 1 76.25 24 ALA B O 1
ATOM 3105 N N . ALA B 1 25 ? -3.506 -11.414 42.125 1 74.69 25 ALA B N 1
ATOM 3106 C CA . ALA B 1 25 ? -4.766 -11.398 42.844 1 74.69 25 ALA B CA 1
ATOM 3107 C C . ALA B 1 25 ? -5.105 -10 43.344 1 74.69 25 ALA B C 1
ATOM 3109 O O . ALA B 1 25 ? -6.266 -9.586 43.312 1 74.69 25 ALA B O 1
ATOM 3110 N N . TRP B 1 26 ? -4.039 -9.352 43.812 1 74.81 26 TRP B N 1
ATOM 3111 C CA . TRP B 1 26 ? -4.203 -7.977 44.281 1 74.81 26 TRP B CA 1
ATOM 3112 C C . TRP B 1 26 ? -4.566 -7.047 43.125 1 74.81 26 TRP B C 1
ATOM 3114 O O . TRP B 1 26 ? -5.441 -6.191 43.281 1 74.81 26 TRP B O 1
ATOM 3124 N N . VAL B 1 27 ? -3.908 -7.219 41.938 1 73.44 27 VAL B N 1
ATOM 3125 C CA . VAL B 1 27 ? -4.176 -6.43 40.75 1 73.44 27 VAL B CA 1
ATOM 3126 C C . VAL B 1 27 ? -5.578 -6.734 40.219 1 73.44 27 VAL B C 1
ATOM 3128 O O . VAL B 1 27 ? -6.281 -5.84 39.75 1 73.44 27 VAL B O 1
ATOM 3131 N N . LYS B 1 28 ? -6.07 -7.891 40.375 1 73.38 28 LYS B N 1
ATOM 3132 C CA . LYS B 1 28 ? -7.391 -8.328 39.938 1 73.38 28 LYS B CA 1
ATOM 3133 C C . LYS B 1 28 ? -8.477 -7.844 40.875 1 73.38 28 LYS B C 1
ATOM 3135 O O . LYS B 1 28 ? -9.625 -7.645 40.469 1 73.38 28 LYS B O 1
ATOM 3140 N N . ALA B 1 29 ? -8.117 -7.539 42.094 1 72.69 29 ALA B N 1
ATOM 3141 C CA . ALA B 1 29 ? -9.086 -7.168 43.125 1 72.69 29 ALA B CA 1
ATOM 3142 C C . ALA B 1 29 ? -9.586 -5.742 42.906 1 72.69 29 ALA B C 1
ATOM 3144 O O . ALA B 1 29 ? -10.742 -5.434 43.219 1 72.69 29 ALA B O 1
ATOM 3145 N N . ASP B 1 30 ? -8.75 -4.844 42.5 1 69.62 30 ASP B N 1
ATOM 3146 C CA . ASP B 1 30 ? -9.156 -3.457 42.312 1 69.62 30 ASP B CA 1
ATOM 3147 C C . ASP B 1 30 ? -8.5 -2.852 41.062 1 69.62 30 ASP B C 1
ATOM 3149 O O . ASP B 1 30 ? -7.289 -2.953 40.906 1 69.62 30 ASP B O 1
ATOM 3153 N N . LYS B 1 31 ? -9.336 -2.381 40.125 1 73.06 31 LYS B N 1
ATOM 3154 C CA . LYS B 1 31 ? -8.875 -1.754 38.875 1 73.06 31 LYS B CA 1
ATOM 3155 C C . LYS B 1 31 ? -7.895 -0.621 39.188 1 73.06 31 LYS B C 1
ATOM 3157 O O . LYS B 1 31 ? -6.977 -0.376 38.406 1 73.06 31 LYS B O 1
ATOM 3162 N N . GLN B 1 32 ? -8.039 0.035 40.25 1 66.75 32 GLN B N 1
ATOM 3163 C CA . GLN B 1 32 ? -7.129 1.107 40.656 1 66.75 32 GLN B CA 1
ATOM 3164 C C . GLN B 1 32 ? -5.723 0.571 40.906 1 66.75 32 GLN B C 1
ATOM 3166 O O . GLN B 1 32 ? -4.734 1.239 40.594 1 66.75 32 GLN B O 1
ATOM 3171 N N . ASN B 1 33 ? -5.684 -0.631 41.344 1 70.19 33 ASN B N 1
ATOM 3172 C CA . ASN B 1 33 ? -4.398 -1.275 41.594 1 70.19 33 ASN B CA 1
ATOM 3173 C C . ASN B 1 33 ? -3.68 -1.642 40.312 1 70.19 33 ASN B C 1
ATOM 3175 O O . ASN B 1 33 ? -2.459 -1.495 40.219 1 70.19 33 ASN B O 1
ATOM 3179 N N . SER B 1 34 ? -4.43 -2.057 39.344 1 72.25 34 SER B N 1
ATOM 3180 C CA . SER B 1 34 ? -3.873 -2.357 38.031 1 72.25 34 SER B CA 1
ATOM 3181 C C . SER B 1 34 ? -3.318 -1.104 37.375 1 72.25 34 SER B C 1
ATOM 3183 O O . SER B 1 34 ? -2.207 -1.117 36.844 1 72.25 34 SER B O 1
ATOM 3185 N N . ASP B 1 35 ? -4.031 -0.044 37.375 1 69.12 35 ASP B N 1
ATOM 3186 C CA . ASP B 1 35 ? -3.592 1.227 36.812 1 69.12 35 ASP B CA 1
ATOM 3187 C C . ASP B 1 35 ? -2.354 1.751 37.531 1 69.12 35 ASP B C 1
ATOM 3189 O O . ASP B 1 35 ? -1.439 2.287 36.906 1 69.12 35 ASP B O 1
ATOM 3193 N N . PHE B 1 36 ? -2.299 1.579 38.781 1 71.5 36 PHE B N 1
ATOM 3194 C CA . PHE B 1 36 ? -1.17 1.999 39.594 1 71.5 36 PHE B CA 1
ATOM 3195 C C . PHE B 1 36 ? 0.081 1.202 39.25 1 71.5 36 PHE B C 1
ATOM 3197 O O . PHE B 1 36 ? 1.155 1.775 39.062 1 71.5 36 PHE B O 1
ATOM 3204 N N . LEU B 1 37 ? -0.12 -0.037 39.094 1 71.75 37 LEU B N 1
ATOM 3205 C CA . LEU B 1 37 ? 1.014 -0.894 38.75 1 71.75 37 LEU B CA 1
ATOM 3206 C C . LEU B 1 37 ? 1.522 -0.602 37.344 1 71.75 37 LEU B C 1
ATOM 3208 O O . LEU B 1 37 ? 2.734 -0.558 37.125 1 71.75 37 LEU B O 1
ATOM 3212 N N . PHE B 1 38 ? 0.661 -0.371 36.469 1 71.81 38 PHE B N 1
ATOM 3213 C CA . PHE B 1 38 ? 1.052 -0.039 35.094 1 71.81 38 PHE B CA 1
ATOM 3214 C C . PHE B 1 38 ? 1.703 1.337 35.031 1 71.81 38 PHE B C 1
ATOM 3216 O O . PHE B 1 38 ? 2.695 1.531 34.344 1 71.81 38 PHE B O 1
ATOM 3223 N N . SER B 1 39 ? 1.292 2.238 35.75 1 70.25 39 SER B N 1
ATOM 3224 C CA . SER B 1 39 ? 1.902 3.561 35.844 1 70.25 39 SER B CA 1
ATOM 3225 C C . SER B 1 39 ? 3.291 3.484 36.469 1 70.25 39 SER B C 1
ATOM 3227 O O . SER B 1 39 ? 4.211 4.184 36.031 1 70.25 39 SER B O 1
ATOM 3229 N N . LEU B 1 40 ? 3.406 2.688 37.438 1 69.62 40 LEU B N 1
ATOM 3230 C CA . LEU B 1 40 ? 4.695 2.488 38.094 1 69.62 40 LEU B CA 1
ATOM 3231 C C . LEU B 1 40 ? 5.684 1.808 37.125 1 69.62 40 LEU B C 1
ATOM 3233 O O . LEU B 1 40 ? 6.855 2.189 37.094 1 69.62 40 LEU B O 1
ATOM 3237 N N . LYS B 1 41 ? 5.195 0.778 36.5 1 69.25 41 LYS B N 1
ATOM 3238 C CA . LYS B 1 41 ? 6.023 0.076 35.5 1 69.25 41 LYS B CA 1
ATOM 3239 C C . LYS B 1 41 ? 6.477 1.016 34.406 1 69.25 41 LYS B C 1
ATOM 3241 O O . LYS B 1 41 ? 7.641 0.994 34 1 69.25 41 LYS B O 1
ATOM 3246 N N . ASP B 1 42 ? 5.688 1.851 33.969 1 66.69 42 ASP B N 1
ATOM 3247 C CA . ASP B 1 42 ? 5.996 2.863 32.969 1 66.69 42 ASP B CA 1
ATOM 3248 C C . ASP B 1 42 ? 7.012 3.873 33.5 1 66.69 42 ASP B C 1
ATOM 3250 O O . ASP B 1 42 ? 7.953 4.242 32.781 1 66.69 42 ASP B O 1
ATOM 3254 N N . THR B 1 43 ? 6.816 4.348 34.656 1 64.19 43 THR B N 1
ATOM 3255 C CA . THR B 1 43 ? 7.734 5.289 35.281 1 64.19 43 THR B CA 1
ATOM 3256 C C . THR B 1 43 ? 9.094 4.637 35.531 1 64.19 43 THR B C 1
ATOM 3258 O O . THR B 1 43 ? 10.133 5.266 35.312 1 64.19 43 THR B O 1
ATOM 3261 N N . TYR B 1 44 ? 9.094 3.445 35.969 1 64.69 44 TYR B N 1
ATOM 326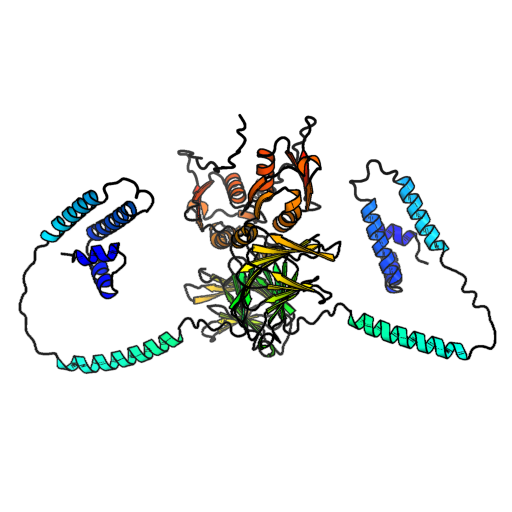2 C CA . TYR B 1 44 ? 10.32 2.689 36.188 1 64.69 44 TYR B CA 1
ATOM 3263 C C . TYR B 1 44 ? 11.094 2.523 34.875 1 64.69 44 TYR B C 1
ATOM 3265 O O . TYR B 1 44 ? 12.312 2.693 34.844 1 64.69 44 TYR B O 1
ATOM 3273 N N . HIS B 1 45 ? 10.469 2.131 33.844 1 64.12 45 HIS B N 1
ATOM 3274 C CA . HIS B 1 45 ? 11.109 1.977 32.562 1 64.12 45 HIS B CA 1
ATOM 3275 C C . HIS B 1 45 ? 11.641 3.311 32.031 1 64.12 45 HIS B C 1
ATOM 3277 O O . HIS B 1 45 ? 12.695 3.359 31.406 1 64.12 45 HIS B O 1
ATOM 3283 N N . ARG B 1 46 ? 11.023 4.336 32.312 1 57.34 46 ARG B N 1
ATOM 3284 C CA . ARG B 1 46 ? 11.461 5.668 31.891 1 57.34 46 ARG B CA 1
ATOM 3285 C C . ARG B 1 46 ? 12.711 6.098 32.656 1 57.34 46 ARG B C 1
ATOM 3287 O O . ARG B 1 46 ? 13.602 6.723 32.094 1 57.34 46 ARG B O 1
ATOM 3294 N N . ILE B 1 47 ? 12.742 5.832 33.844 1 58.19 47 ILE B N 1
ATOM 3295 C CA . ILE B 1 47 ? 13.859 6.25 34.688 1 58.19 47 ILE B CA 1
ATOM 3296 C C . ILE B 1 47 ? 15.07 5.363 34.406 1 58.19 47 ILE B C 1
ATOM 3298 O O . ILE B 1 47 ? 16.203 5.844 34.375 1 58.19 47 ILE B O 1
ATOM 3302 N N . ASN B 1 48 ? 14.922 4.07 34.219 1 52.28 48 ASN B N 1
ATOM 3303 C CA . ASN B 1 48 ? 16.031 3.143 34.031 1 52.28 48 ASN B CA 1
ATOM 3304 C C . ASN B 1 48 ? 16.406 3.01 32.562 1 52.28 48 ASN B C 1
ATOM 3306 O O . ASN B 1 48 ? 17.109 2.08 32.188 1 52.28 48 ASN B O 1
ATOM 3310 N N . TYR B 1 49 ? 15.945 3.781 31.703 1 48.97 49 TYR B N 1
ATOM 3311 C CA . TYR B 1 49 ? 16.453 3.832 30.328 1 48.97 49 TYR B CA 1
ATOM 3312 C C . TYR B 1 49 ? 17.859 4.418 30.297 1 48.97 49 TYR B C 1
ATOM 3314 O O . TYR B 1 49 ? 18.125 5.438 30.938 1 48.97 49 TYR B O 1
ATOM 3322 N N . PRO B 1 50 ? 18.906 3.689 29.703 1 46.62 50 PRO B N 1
ATOM 3323 C CA . PRO B 1 50 ? 20.328 4.008 29.797 1 46.62 50 PRO B CA 1
ATOM 3324 C C . PRO B 1 50 ? 20.641 5.434 29.359 1 46.62 50 PRO B C 1
ATOM 3326 O O . PRO B 1 50 ? 21.703 5.965 29.688 1 46.62 50 PRO B O 1
ATOM 3329 N N . ARG B 1 51 ? 19.922 6.051 28.484 1 43.34 51 ARG B N 1
ATOM 3330 C CA . ARG B 1 51 ? 20.469 7.273 27.906 1 43.34 51 ARG B CA 1
ATOM 3331 C C . ARG B 1 51 ? 20.547 8.383 28.953 1 43.34 51 ARG B C 1
ATOM 3333 O O . ARG B 1 51 ? 21.297 9.352 28.781 1 43.34 51 ARG B O 1
ATOM 3340 N N . ASP B 1 52 ? 19.609 8.492 29.766 1 42.22 52 ASP B N 1
ATOM 3341 C CA . ASP B 1 52 ? 19.562 9.672 30.625 1 42.22 52 ASP B CA 1
ATOM 3342 C C . ASP B 1 52 ? 20.406 9.461 31.891 1 42.22 52 ASP B C 1
ATOM 3344 O O . ASP B 1 52 ? 20.172 10.109 32.906 1 42.22 52 ASP B O 1
ATOM 3348 N N . LYS B 1 53 ? 21.234 8.539 31.922 1 44.94 53 LYS B N 1
ATOM 3349 C CA . LYS B 1 53 ? 22.031 8.328 33.125 1 44.94 53 LYS B CA 1
ATOM 3350 C C . LYS B 1 53 ? 23.016 9.477 33.344 1 44.94 53 LYS B C 1
ATOM 3352 O O . LYS B 1 53 ? 23.797 9.461 34.281 1 44.94 53 LYS B O 1
ATOM 3357 N N . GLU B 1 54 ? 23.234 10.219 32.219 1 42.78 54 GLU B N 1
ATOM 3358 C CA . GLU B 1 54 ? 24.375 11.062 32.594 1 42.78 54 GLU B CA 1
ATOM 3359 C C . GLU B 1 54 ? 24.078 11.867 33.844 1 42.78 54 GLU B C 1
ATOM 3361 O O . GLU B 1 54 ? 24.891 11.898 34.781 1 42.78 54 GLU B O 1
ATOM 3366 N N . ASN B 1 55 ? 23.641 13.141 33.719 1 41.47 55 ASN B N 1
ATOM 3367 C CA . ASN B 1 55 ? 23.797 14.164 34.75 1 41.47 55 ASN B CA 1
ATOM 3368 C C . ASN B 1 55 ? 22.703 14.078 35.812 1 41.47 55 ASN B C 1
ATOM 3370 O O . ASN B 1 55 ? 22.516 15.016 36.594 1 41.47 55 ASN B O 1
ATOM 3374 N N . ALA B 1 56 ? 21.547 13.328 35.531 1 39.75 56 ALA B N 1
ATOM 3375 C CA . ALA B 1 56 ? 20.453 13.602 36.469 1 39.75 56 ALA B CA 1
ATOM 3376 C C . ALA B 1 56 ? 20.688 12.945 37.812 1 39.75 56 ALA B C 1
ATOM 3378 O O . ALA B 1 56 ? 21.156 11.805 37.875 1 39.75 56 ALA B O 1
ATOM 3379 N N . ASP B 1 57 ? 20.906 13.703 38.844 1 42.25 57 ASP B N 1
ATOM 3380 C CA . ASP B 1 57 ? 21 13.336 40.25 1 42.25 57 ASP B CA 1
ATOM 3381 C C . ASP B 1 57 ? 19.969 12.281 40.625 1 42.25 57 ASP B C 1
ATOM 3383 O O . ASP B 1 57 ? 18.766 12.578 40.688 1 42.25 57 ASP B O 1
ATOM 3387 N N . THR B 1 58 ? 20.156 11.023 40.094 1 47.91 58 THR B N 1
ATOM 3388 C CA . THR B 1 58 ? 19.344 9.828 40.281 1 47.91 58 THR B CA 1
ATOM 3389 C C . THR B 1 58 ? 18.828 9.734 41.719 1 47.91 58 THR B C 1
ATOM 3391 O O . THR B 1 58 ? 17.75 9.195 41.969 1 47.91 58 THR B O 1
ATOM 3394 N N . GLU B 1 59 ? 19.672 10.273 42.656 1 47.94 59 GLU B N 1
ATOM 3395 C CA . GLU B 1 59 ? 19.328 10.086 44.062 1 47.94 59 GLU B CA 1
ATOM 3396 C C . GLU B 1 59 ? 18.078 10.875 44.438 1 47.94 59 GLU B C 1
ATOM 3398 O O . GLU B 1 59 ? 17.219 10.383 45.156 1 47.94 59 GLU B O 1
ATOM 3403 N N . GLN B 1 60 ? 18.016 12.164 43.875 1 48.28 60 GLN B N 1
ATOM 3404 C CA . GLN B 1 60 ? 16.906 13.023 44.25 1 48.28 60 GLN B CA 1
ATOM 3405 C C . GLN B 1 60 ? 15.578 12.5 43.719 1 48.28 60 GLN B C 1
ATOM 3407 O O . GLN B 1 60 ? 14.547 12.594 44.375 1 48.28 60 GLN B O 1
ATOM 3412 N N . GLU B 1 61 ? 15.711 11.922 42.469 1 50.09 61 GLU B N 1
ATOM 3413 C CA . GLU B 1 61 ? 14.469 11.453 41.844 1 50.09 61 GLU B CA 1
ATOM 3414 C C . GLU B 1 61 ? 13.945 10.203 42.562 1 50.09 61 GLU B C 1
ATOM 3416 O O . GLU B 1 61 ? 12.727 10.016 42.656 1 50.09 61 GLU B O 1
ATOM 3421 N N . TRP B 1 62 ? 14.859 9.43 43.062 1 51.06 62 TRP B N 1
ATOM 3422 C CA . TRP B 1 62 ? 14.484 8.273 43.875 1 51.06 62 TRP B CA 1
ATOM 3423 C C . TRP B 1 62 ? 13.773 8.711 45.156 1 51.06 62 TRP B C 1
ATOM 3425 O O . TRP B 1 62 ? 12.805 8.086 45.594 1 51.06 62 TRP B O 1
ATOM 3435 N N . GLN B 1 63 ? 14.297 9.812 45.812 1 52.28 63 GLN B N 1
ATOM 3436 C CA . GLN B 1 63 ? 13.68 10.328 47.031 1 52.28 63 GLN B CA 1
ATOM 3437 C C . GLN B 1 63 ? 12.266 10.836 46.75 1 52.28 63 GLN B C 1
ATOM 3439 O O . GLN B 1 63 ? 11.352 10.609 47.562 1 52.28 63 GLN B O 1
ATOM 3444 N N . LYS B 1 64 ? 12.078 11.453 45.594 1 53.5 64 LYS B N 1
ATOM 3445 C CA . LYS B 1 64 ? 10.758 11.961 45.219 1 53.5 64 LYS B CA 1
ATOM 3446 C C . LYS B 1 64 ? 9.773 10.82 45.031 1 53.5 64 LYS B C 1
ATOM 3448 O O . LYS B 1 64 ? 8.602 10.922 45.406 1 53.5 64 LYS B O 1
ATOM 3453 N N . LEU B 1 65 ? 10.328 9.805 44.406 1 53.97 65 LEU B N 1
ATOM 3454 C CA . LEU B 1 65 ? 9.492 8.625 44.219 1 53.97 65 LEU B CA 1
ATOM 3455 C C . LEU B 1 65 ? 9.109 8.008 45.562 1 53.97 65 LEU B C 1
ATOM 3457 O O . LEU B 1 65 ? 7.961 7.613 45.75 1 53.97 65 LEU B O 1
ATOM 3461 N N . LYS B 1 66 ? 10.086 7.895 46.406 1 53.72 66 LYS B N 1
ATOM 3462 C CA . LYS B 1 66 ? 9.82 7.398 47.75 1 53.72 66 LYS B CA 1
ATOM 3463 C C . LYS B 1 66 ? 8.797 8.273 48.469 1 53.72 66 LYS B C 1
ATOM 3465 O O . LYS B 1 66 ? 7.941 7.766 49.219 1 53.72 66 LYS B O 1
ATOM 3470 N N . GLU B 1 67 ? 8.922 9.602 48.312 1 52.69 67 GLU B N 1
ATOM 3471 C CA . GLU B 1 67 ? 7.996 10.539 48.938 1 52.69 67 GLU B CA 1
ATOM 3472 C C . GLU B 1 67 ? 6.59 10.398 48.375 1 52.69 67 GLU B C 1
ATOM 3474 O O . GLU B 1 67 ? 5.602 10.469 49.125 1 52.69 67 GLU B O 1
ATOM 3479 N N . LYS B 1 68 ? 6.547 10.25 47.031 1 51.03 68 LYS B N 1
ATOM 3480 C CA . LYS B 1 68 ? 5.234 10.07 46.438 1 51.03 68 LYS B CA 1
ATOM 3481 C C . LYS B 1 68 ? 4.582 8.773 46.906 1 51.03 68 LYS B C 1
ATOM 3483 O O . LYS B 1 68 ? 3.375 8.727 47.156 1 51.03 68 LYS B O 1
ATOM 3488 N N . ILE B 1 69 ? 5.398 7.781 46.969 1 49.5 69 ILE B N 1
ATOM 3489 C CA . ILE B 1 69 ? 4.895 6.52 47.5 1 49.5 69 ILE B CA 1
ATOM 3490 C C . ILE B 1 69 ? 4.457 6.703 48.938 1 49.5 69 ILE B C 1
ATOM 3492 O O . ILE B 1 69 ? 3.4 6.215 49.344 1 49.5 69 ILE B O 1
ATOM 3496 N N . ALA B 1 70 ? 5.406 7.41 49.75 1 46.53 70 ALA B N 1
ATOM 3497 C CA . ALA B 1 70 ? 5.09 7.656 51.156 1 46.53 70 ALA B CA 1
ATOM 3498 C C . ALA B 1 70 ? 3.84 8.523 51.281 1 46.53 70 ALA B C 1
ATOM 3500 O O . ALA B 1 70 ? 3.027 8.312 52.188 1 46.53 70 ALA B O 1
ATOM 3501 N N . GLN B 1 71 ? 3.814 9.625 50.5 1 44.62 71 GLN B N 1
ATOM 3502 C CA . GLN B 1 71 ? 2.646 10.5 50.562 1 44.62 71 GLN B CA 1
ATOM 3503 C C . GLN B 1 71 ? 1.373 9.742 50.188 1 44.62 71 GLN B C 1
ATOM 3505 O O . GLN B 1 71 ? 0.305 10.008 50.75 1 44.62 71 GLN B O 1
ATOM 3510 N N . ALA B 1 72 ? 1.515 8.945 49.094 1 40.69 72 ALA B N 1
ATOM 3511 C CA . ALA B 1 72 ? 0.315 8.211 48.719 1 40.69 72 ALA B CA 1
ATOM 3512 C C . ALA B 1 72 ? -0.136 7.27 49.812 1 40.69 72 ALA B C 1
ATOM 3514 O O . ALA B 1 72 ? -1.328 6.984 49.969 1 40.69 72 ALA B O 1
ATOM 3515 N N . ALA B 1 73 ? 0.953 6.766 50.5 1 36.16 73 ALA B N 1
ATOM 3516 C CA . ALA B 1 73 ? 0.586 5.879 51.594 1 36.16 73 ALA B CA 1
ATOM 3517 C C . ALA B 1 73 ? -0.173 6.641 52.688 1 36.16 73 ALA B C 1
ATOM 3519 O O . ALA B 1 73 ? -0.841 6.035 53.531 1 36.16 73 ALA B O 1
ATOM 3520 N N . GLN B 1 74 ? 0.327 7.91 52.875 1 33.81 74 GLN B N 1
ATOM 3521 C CA . GLN B 1 74 ? -0.272 8.555 54.031 1 33.81 74 GLN B CA 1
ATOM 3522 C C . GLN B 1 74 ? -1.738 8.891 53.781 1 33.81 74 GLN B C 1
ATOM 3524 O O . GLN B 1 74 ? -2.475 9.219 54.719 1 33.81 74 GLN B O 1
ATOM 3529 N N . ASN B 1 75 ? -1.959 9.352 52.5 1 33.41 75 ASN B N 1
ATOM 3530 C CA . ASN B 1 75 ? -3.287 9.961 52.438 1 33.41 75 ASN B CA 1
ATOM 3531 C C . ASN B 1 75 ? -4.387 8.906 52.531 1 33.41 75 ASN B C 1
ATOM 3533 O O . ASN B 1 75 ? -5.367 8.953 51.812 1 33.41 75 ASN B O 1
ATOM 3537 N N . ALA B 1 76 ? -3.949 7.656 52.719 1 29.75 76 ALA B N 1
ATOM 3538 C CA . ALA B 1 76 ? -5.141 6.824 52.875 1 29.75 76 ALA B CA 1
ATOM 3539 C C . ALA B 1 76 ? -6.027 7.336 54 1 29.75 76 ALA B C 1
ATOM 3541 O O . ALA B 1 76 ? -5.586 7.449 55.156 1 29.75 76 ALA B O 1
ATOM 3542 N N . PRO B 1 77 ? -6.828 8.352 53.625 1 30.09 77 PRO B N 1
ATOM 3543 C CA . PRO B 1 77 ? -7.703 8.812 54.688 1 30.09 77 PRO B CA 1
ATOM 3544 C C . PRO B 1 77 ? -8.312 7.668 55.5 1 30.09 77 PRO B C 1
ATOM 3546 O O . PRO B 1 77 ? -8.766 6.68 54.906 1 30.09 77 PRO B O 1
ATOM 3549 N N . ILE B 1 78 ? -7.582 7.367 56.531 1 27.11 78 ILE B N 1
ATOM 3550 C CA . ILE B 1 78 ? -7.969 6.387 57.531 1 27.11 78 ILE B CA 1
ATOM 3551 C C . ILE B 1 78 ? -9.453 6.535 57.875 1 27.11 78 ILE B C 1
ATOM 3553 O O . ILE B 1 78 ? -10.078 5.609 58.375 1 27.11 78 ILE B O 1
ATOM 3557 N N . THR B 1 79 ? -9.844 7.883 57.844 1 27.22 79 THR B N 1
ATOM 3558 C CA . THR B 1 79 ? -10.703 8.117 59 1 27.22 79 THR B CA 1
ATOM 3559 C C . THR B 1 79 ? -12.047 7.406 58.812 1 27.22 79 THR B C 1
ATOM 3561 O O . THR B 1 79 ? -12.844 7.77 57.969 1 27.22 79 THR B O 1
ATOM 3564 N N . CYS B 1 80 ? -11.992 6.094 58.656 1 25.72 80 CYS B N 1
ATOM 3565 C CA . CYS B 1 80 ? -13.297 5.441 58.656 1 25.72 80 CYS B CA 1
ATOM 3566 C C . CYS B 1 80 ? -14.125 5.855 59.844 1 25.72 80 CYS B C 1
ATOM 3568 O O . CYS B 1 80 ? -15.008 5.117 60.281 1 25.72 80 CYS B O 1
ATOM 3570 N N . ARG B 1 81 ? -13.586 6.789 60.719 1 25.48 81 ARG B N 1
ATOM 3571 C CA . ARG B 1 81 ? -14.344 6.582 61.938 1 25.48 81 ARG B CA 1
ATOM 3572 C C . ARG B 1 81 ? -15.836 6.789 61.719 1 25.48 81 ARG B C 1
ATOM 3574 O O . ARG B 1 81 ? -16.25 7.863 61.281 1 25.48 81 ARG B O 1
ATOM 3581 N N . ARG B 1 82 ? -16.484 5.68 61.406 1 26.48 82 ARG B N 1
ATOM 3582 C CA . ARG B 1 82 ? -17.922 5.531 61.375 1 26.48 82 ARG B CA 1
ATOM 3583 C C . ARG B 1 82 ? -18.578 6.168 62.594 1 26.48 82 ARG B C 1
ATOM 3585 O O . ARG B 1 82 ? -18.578 5.594 63.688 1 26.48 82 ARG B O 1
ATOM 3592 N N . LYS B 1 83 ? -18.188 7.383 62.969 1 25.72 83 LYS B N 1
ATOM 3593 C CA . LYS B 1 83 ? -19.016 7.75 64.125 1 25.72 83 LYS B CA 1
ATOM 3594 C C . LYS B 1 83 ? -20.5 7.574 63.781 1 25.72 83 LYS B C 1
ATOM 3596 O O . LYS B 1 83 ? -20.906 7.648 62.625 1 25.72 83 LYS B O 1
ATOM 3601 N N . ILE B 1 84 ? -21.391 7.359 64.875 1 27.14 84 ILE B N 1
ATOM 3602 C CA . ILE B 1 84 ? -22.734 6.965 65.25 1 27.14 84 ILE B CA 1
ATOM 3603 C C . ILE B 1 84 ? -23.75 7.988 64.688 1 27.14 84 ILE B C 1
ATOM 3605 O O . ILE B 1 84 ? -24.953 7.816 64.875 1 27.14 84 ILE B O 1
ATOM 3609 N N . ILE B 1 85 ? -23.531 9.117 64.062 1 28.17 85 ILE B N 1
ATOM 3610 C CA . ILE B 1 85 ? -24.516 10.086 64.5 1 28.17 85 ILE B CA 1
ATOM 3611 C C . ILE B 1 85 ? -25.922 9.602 64.125 1 28.17 85 ILE B C 1
ATOM 3613 O O . ILE B 1 85 ? -26.078 8.883 63.094 1 28.17 85 ILE B O 1
ATOM 3617 N N . PRO B 1 86 ? -27.141 10.367 64.812 1 31.84 86 PRO B N 1
ATOM 3618 C CA . PRO B 1 86 ? -28.562 10.156 65.062 1 31.84 86 PRO B CA 1
ATOM 3619 C C . PRO B 1 86 ? -29.375 10.031 63.75 1 31.84 86 PRO B C 1
ATOM 3621 O O . PRO B 1 86 ? -28.828 10.266 62.656 1 31.84 86 PRO B O 1
ATOM 3624 N N . THR B 1 87 ? -30.797 10.508 63.844 1 32.88 87 THR B N 1
ATOM 3625 C CA . THR B 1 87 ? -32.125 10.219 63.375 1 32.88 87 THR B CA 1
ATOM 3626 C C . THR B 1 87 ? -32.312 10.68 61.938 1 32.88 87 THR B C 1
ATOM 3628 O O . THR B 1 87 ? -33.375 10.461 61.344 1 32.88 87 THR B O 1
ATOM 3631 N N . ALA B 1 88 ? -31.609 11.75 61.531 1 36.72 88 ALA B N 1
ATOM 3632 C CA . ALA B 1 88 ? -32.094 12.469 60.344 1 36.72 88 ALA B CA 1
ATOM 3633 C C . ALA B 1 88 ? -32 11.609 59.094 1 36.72 88 ALA B C 1
ATOM 3635 O O . ALA B 1 88 ? -31.125 11.812 58.25 1 36.72 88 ALA B O 1
ATOM 3636 N N . LYS B 1 89 ? -32.188 10.398 59.219 1 36.47 89 LYS B N 1
ATOM 3637 C CA . LYS B 1 89 ? -31.875 9.359 58.219 1 36.47 89 LYS B CA 1
ATOM 3638 C C . LYS B 1 89 ? -32.75 9.523 56.969 1 36.47 89 LYS B C 1
ATOM 3640 O O . LYS B 1 89 ? -32.656 8.719 56.062 1 36.47 89 LYS B O 1
ATOM 3645 N N . ARG B 1 90 ? -33.844 10.203 57.188 1 37.41 90 ARG B N 1
ATOM 3646 C CA . ARG B 1 90 ? -34.844 9.898 56.188 1 37.41 90 ARG B CA 1
ATOM 3647 C C . ARG B 1 90 ? -34.469 10.5 54.812 1 37.41 90 ARG B C 1
ATOM 3649 O O . ARG B 1 90 ? -34.781 9.945 53.781 1 37.41 90 ARG B O 1
ATOM 3656 N N . HIS B 1 91 ? -33.938 11.805 54.844 1 39.78 91 HIS B N 1
ATOM 3657 C CA . HIS B 1 91 ? -33.875 12.484 53.562 1 39.78 91 HIS B CA 1
ATOM 3658 C C . HIS B 1 91 ? -32.688 11.984 52.75 1 39.78 91 HIS B C 1
ATOM 3660 O O . HIS B 1 91 ? -32.5 12.406 51.594 1 39.78 91 HIS B O 1
ATOM 3666 N N . LEU B 1 92 ? -31.781 11.305 53.438 1 43.59 92 LEU B N 1
ATOM 3667 C CA . LEU B 1 92 ? -30.578 10.883 52.719 1 43.59 92 LEU B CA 1
ATOM 3668 C C . LEU B 1 92 ? -30.922 9.82 51.688 1 43.59 92 LEU B C 1
ATOM 3670 O O . LEU B 1 92 ? -30.234 9.711 50.656 1 43.59 92 LEU B O 1
ATOM 3674 N N . CYS B 1 93 ? -32.094 9.164 51.938 1 43.03 93 CYS B N 1
ATOM 3675 C CA . CYS B 1 93 ? -32.469 8.156 50.969 1 43.03 93 CYS B CA 1
ATOM 3676 C C . CYS B 1 93 ? -32.844 8.797 49.625 1 43.03 93 CYS B C 1
ATOM 3678 O O . CYS B 1 93 ? -32.656 8.188 48.562 1 43.03 93 CYS B O 1
ATOM 3680 N N . MET B 1 94 ? -33.406 10.109 49.688 1 47.19 94 MET B N 1
ATOM 3681 C CA . MET B 1 94 ? -33.812 10.734 48.438 1 47.19 94 MET B CA 1
ATOM 3682 C C . MET B 1 94 ? -32.594 11.172 47.594 1 47.19 94 MET B C 1
ATOM 3684 O O . MET B 1 94 ? -32.594 11.07 46.375 1 47.19 94 MET B O 1
ATOM 3688 N N . TYR B 1 95 ? -31.578 11.711 48.312 1 52.88 95 TYR B N 1
ATOM 3689 C CA . TYR B 1 95 ? -30.422 12.18 47.562 1 52.88 95 TYR B CA 1
ATOM 3690 C C . TYR B 1 95 ? -29.578 11.008 47.062 1 52.88 95 TYR B C 1
ATOM 3692 O O . TYR B 1 95 ? -29.047 11.055 45.938 1 52.88 95 TYR B O 1
ATOM 3700 N N . ALA B 1 96 ? -29.578 9.898 47.781 1 53.44 96 ALA B N 1
ATOM 3701 C CA . ALA B 1 96 ? -28.859 8.719 47.312 1 53.44 96 ALA B CA 1
ATOM 3702 C C . ALA B 1 96 ? -29.547 8.109 46.094 1 53.44 96 ALA B C 1
ATOM 3704 O O . ALA B 1 96 ? -28.875 7.652 45.156 1 53.44 96 ALA B O 1
ATOM 3705 N N . ALA B 1 97 ? -30.938 8.227 46.031 1 55.09 97 ALA B N 1
ATOM 3706 C CA . ALA B 1 97 ? -31.672 7.77 44.844 1 55.09 97 ALA B CA 1
ATOM 3707 C C . ALA B 1 97 ? -31.422 8.672 43.656 1 55.09 97 ALA B C 1
ATOM 3709 O O . ALA B 1 97 ? -31.281 8.195 42.531 1 55.09 97 ALA B O 1
ATOM 3710 N N . ALA B 1 98 ? -31.281 9.984 43.906 1 57.28 98 ALA B N 1
ATOM 3711 C CA . ALA B 1 98 ? -31 10.906 42.812 1 57.28 98 ALA B CA 1
ATOM 3712 C C . ALA B 1 98 ? -29.578 10.711 42.281 1 57.28 98 ALA B C 1
ATOM 3714 O O . ALA B 1 98 ? -29.344 10.719 41.062 1 57.28 98 ALA B O 1
ATOM 3715 N N . LEU B 1 99 ? -28.625 10.461 43.156 1 57.72 99 LEU B N 1
ATOM 3716 C CA . LEU B 1 99 ? -27.266 10.219 42.719 1 57.72 99 LEU B CA 1
ATOM 3717 C C . LEU B 1 99 ? -27.141 8.859 42.031 1 57.72 99 LEU B C 1
ATOM 3719 O O . LEU B 1 99 ? -26.422 8.734 41.031 1 57.72 99 LEU B O 1
ATOM 3723 N N . ALA B 1 100 ? -27.891 7.879 42.469 1 60.47 100 ALA B N 1
ATOM 3724 C CA . ALA B 1 100 ? -27.906 6.59 41.812 1 60.47 100 ALA B CA 1
ATOM 3725 C C . ALA B 1 100 ? -28.516 6.711 40.406 1 60.47 100 ALA B C 1
ATOM 3727 O O . ALA B 1 100 ? -28.016 6.125 39.438 1 60.47 100 ALA B O 1
ATOM 3728 N N . VAL B 1 101 ? -29.562 7.582 40.281 1 59.5 101 VAL B N 1
ATOM 3729 C CA . VAL B 1 101 ? -30.156 7.812 38.969 1 59.5 101 VAL B CA 1
ATOM 3730 C C . VAL B 1 101 ? -29.188 8.594 38.094 1 59.5 101 VAL B C 1
ATOM 3732 O O . VAL B 1 101 ? -29.016 8.266 36.906 1 59.5 101 VAL B O 1
ATOM 3735 N N . VAL B 1 102 ? -28.469 9.516 38.625 1 60.22 102 VAL B N 1
ATOM 3736 C CA . VAL B 1 102 ? -27.484 10.273 37.844 1 60.22 102 VAL B CA 1
ATOM 3737 C C . VAL B 1 102 ? -26.312 9.375 37.5 1 60.22 102 VAL B C 1
ATOM 3739 O O . VAL B 1 102 ? -25.828 9.398 36.344 1 60.22 102 VAL B O 1
ATOM 3742 N N . CYS B 1 103 ? -25.859 8.539 38.375 1 59.84 103 CYS B N 1
ATOM 3743 C CA . CYS B 1 103 ? -24.797 7.586 38.062 1 59.84 103 CYS B CA 1
ATOM 3744 C C . CYS B 1 103 ? -25.281 6.555 37.031 1 59.84 103 CYS B C 1
ATOM 3746 O O . CYS B 1 103 ? -24.531 6.176 36.156 1 59.84 103 CYS B O 1
ATOM 3748 N N . ILE B 1 104 ? -26.516 6.113 37.125 1 57.75 104 ILE B N 1
ATOM 3749 C CA . ILE B 1 104 ? -27.094 5.219 36.125 1 57.75 104 ILE B CA 1
ATOM 3750 C C . ILE B 1 104 ? -27.234 5.961 34.781 1 57.75 104 ILE B C 1
ATOM 3752 O O . ILE B 1 104 ? -26.922 5.422 33.719 1 57.75 104 ILE B O 1
ATOM 3756 N N . VAL B 1 105 ? -27.672 7.246 34.844 1 56.69 105 VAL B N 1
ATOM 3757 C CA . VAL B 1 105 ? -27.812 8.039 33.625 1 56.69 105 VAL B CA 1
ATOM 3758 C C . VAL B 1 105 ? -26.438 8.406 33.094 1 56.69 105 VAL B C 1
ATOM 3760 O O . VAL B 1 105 ? -26.188 8.305 31.891 1 56.69 105 VAL B O 1
ATOM 3763 N N . ILE B 1 106 ? -25.516 8.773 33.938 1 56.06 106 ILE B N 1
ATOM 3764 C CA . ILE B 1 106 ? -24.156 9.062 33.469 1 56.06 106 ILE B CA 1
ATOM 3765 C C . ILE B 1 106 ? -23.469 7.766 33.062 1 56.06 106 ILE B C 1
ATOM 3767 O O . ILE B 1 106 ? -22.797 7.719 32.031 1 56.06 106 ILE B O 1
ATOM 3771 N N . GLY B 1 107 ? -23.578 6.73 33.781 1 54.41 107 GLY B N 1
ATOM 3772 C CA . GLY B 1 107 ? -23.078 5.426 33.406 1 54.41 107 GLY B CA 1
ATOM 3773 C C . GLY B 1 107 ? -23.703 4.898 32.125 1 54.41 107 GLY B C 1
ATOM 3774 O O . GLY B 1 107 ? -23.031 4.301 31.297 1 54.41 107 GLY B O 1
ATOM 3775 N N . TRP B 1 108 ? -25.031 5.117 31.984 1 49.56 108 TRP B N 1
ATOM 3776 C CA . TRP B 1 108 ? -25.703 4.793 30.734 1 49.56 108 TRP B CA 1
ATOM 3777 C C . TRP B 1 108 ? -25.234 5.703 29.609 1 49.56 108 TRP B C 1
ATOM 3779 O O . TRP B 1 108 ? -25.047 5.254 28.469 1 49.56 108 TRP B O 1
ATOM 3789 N N . HIS B 1 109 ? -24.953 6.988 29.859 1 47.38 109 HIS B N 1
ATOM 3790 C CA . HIS B 1 109 ? -24.438 7.906 28.844 1 47.38 109 HIS B CA 1
ATOM 3791 C C . HIS B 1 109 ? -22.953 7.637 28.547 1 47.38 109 HIS B C 1
ATOM 3793 O O . HIS B 1 109 ? -22.516 7.766 27.406 1 47.38 109 HIS B O 1
ATOM 3799 N N . ILE B 1 110 ? -22.172 7.371 29.578 1 46.66 110 ILE B N 1
ATOM 3800 C CA . ILE B 1 110 ? -20.781 7.035 29.312 1 46.66 110 ILE B CA 1
ATOM 3801 C C . ILE B 1 110 ? -20.703 5.68 28.609 1 46.66 110 ILE B C 1
ATOM 3803 O O . ILE B 1 110 ? -19.828 5.465 27.766 1 46.66 110 ILE B O 1
ATOM 3807 N N . ARG B 1 111 ? -21.562 4.758 28.938 1 41.38 111 ARG B N 1
ATOM 3808 C CA . ARG B 1 111 ? -21.625 3.516 28.172 1 41.38 111 ARG B CA 1
ATOM 3809 C C . ARG B 1 111 ? -22.078 3.779 26.734 1 41.38 111 ARG B C 1
ATOM 3811 O O . ARG B 1 111 ? -21.844 2.965 25.844 1 41.38 111 ARG B O 1
ATOM 3818 N N . SER B 1 112 ? -22.75 4.938 26.5 1 40.03 112 SER B N 1
ATOM 3819 C CA . SER B 1 112 ? -23.094 5.281 25.125 1 40.03 112 SER B CA 1
ATOM 3820 C C . SER B 1 112 ? -21.891 5.824 24.359 1 40.03 112 SER B C 1
ATOM 3822 O O . SER B 1 112 ? -21.938 5.953 23.141 1 40.03 112 SER B O 1
ATOM 3824 N N . PHE B 1 113 ? -20.969 6.543 25.016 1 37.72 113 PHE B N 1
ATOM 3825 C CA . PHE B 1 113 ? -19.719 6.883 24.344 1 37.72 113 PHE B CA 1
ATOM 3826 C C . PHE B 1 113 ? -18.719 5.742 24.453 1 37.72 113 PHE B C 1
ATOM 3828 O O . PHE B 1 113 ? -17.5 5.973 24.484 1 37.72 113 PHE B O 1
ATOM 3835 N N . SER B 1 114 ? -18.984 4.578 25.047 1 37.09 114 SER B N 1
ATOM 3836 C CA . SER B 1 114 ? -18.078 3.447 24.844 1 37.09 114 SER B CA 1
ATOM 3837 C C . SER B 1 114 ? -17.562 3.391 23.406 1 37.09 114 SER B C 1
ATOM 3839 O O . SER B 1 114 ? -18.25 3.842 22.484 1 37.09 114 SER B O 1
ATOM 3841 N N . THR B 1 115 ? -16.281 3.293 23.266 1 39.41 115 THR B N 1
ATOM 3842 C CA . THR B 1 115 ? -15.734 2.787 22.016 1 39.41 115 THR B CA 1
ATOM 3843 C C . THR B 1 115 ? -16.656 1.748 21.391 1 39.41 115 THR B C 1
ATOM 3845 O O . THR B 1 115 ? -16.734 0.612 21.859 1 39.41 115 THR B O 1
ATOM 3848 N N . THR B 1 116 ? -17.875 2.086 21.094 1 36.44 116 THR B N 1
ATOM 3849 C CA . THR B 1 116 ? -18.594 1.171 20.219 1 36.44 116 THR B CA 1
ATOM 3850 C C . THR B 1 116 ? -17.609 0.369 19.359 1 36.44 116 THR B C 1
ATOM 3852 O O . THR B 1 116 ? -16.969 0.918 18.469 1 36.44 116 THR B O 1
ATOM 3855 N N . GLU B 1 117 ? -16.828 -0.387 19.953 1 41.69 117 GLU B N 1
ATOM 3856 C CA . GLU B 1 117 ? -16.516 -1.428 18.984 1 41.69 117 GLU B CA 1
ATOM 3857 C C . GLU B 1 117 ? -17.656 -1.578 17.969 1 41.69 117 GLU B C 1
ATOM 3859 O O . GLU B 1 117 ? -18.594 -2.332 18.188 1 41.69 117 GLU B O 1
ATOM 3864 N N . HIS B 1 118 ? -18.172 -0.463 17.422 1 41.91 118 HIS B N 1
ATOM 3865 C CA . HIS B 1 118 ? -19.125 -0.532 16.312 1 41.91 118 HIS B CA 1
ATOM 3866 C C . HIS B 1 118 ? -18.844 -1.744 15.438 1 41.91 118 HIS B C 1
ATOM 3868 O O . HIS B 1 118 ? -17.766 -1.855 14.844 1 41.91 118 HIS B O 1
ATOM 3874 N N . SER B 1 119 ? -19.344 -2.82 15.805 1 49.03 119 SER B N 1
ATOM 3875 C CA . SER B 1 119 ? -19.469 -3.885 14.812 1 49.03 119 SER B CA 1
ATOM 3876 C C . SER B 1 119 ? -19.406 -3.332 13.398 1 49.03 119 SER B C 1
ATOM 3878 O O . SER B 1 119 ? -20.125 -2.383 13.062 1 49.03 119 SER B O 1
ATOM 3880 N N . LEU B 1 120 ? -18.188 -3.219 12.828 1 61.09 120 LEU B N 1
ATOM 3881 C CA . LEU B 1 120 ? -18.047 -2.932 11.406 1 61.09 120 LEU B CA 1
ATOM 3882 C C . LEU B 1 120 ? -19.25 -3.459 10.625 1 61.09 120 LEU B C 1
ATOM 3884 O O . LEU B 1 120 ? -19.172 -3.658 9.406 1 61.09 120 LEU B O 1
ATOM 3888 N N . HIS B 1 121 ? -20.359 -3.613 11.422 1 68 121 HIS B N 1
ATOM 3889 C CA . HIS B 1 121 ? -21.484 -4.176 10.68 1 68 121 HIS B CA 1
ATOM 3890 C C . HIS B 1 121 ? -21.828 -3.314 9.469 1 68 121 HIS B C 1
ATOM 3892 O O . HIS B 1 121 ? -22.234 -2.156 9.625 1 68 121 HIS B O 1
ATOM 3898 N N . GLY B 1 122 ? -21.438 -3.826 8.352 1 80.94 122 GLY B N 1
ATOM 3899 C CA . GLY B 1 122 ? -21.781 -3.26 7.062 1 80.94 122 GLY B CA 1
ATOM 3900 C C . GLY B 1 122 ? -20.719 -2.309 6.527 1 80.94 122 GLY B C 1
ATOM 3901 O O . GLY B 1 122 ? -20.969 -1.557 5.586 1 80.94 122 GLY B O 1
ATOM 3902 N N . ALA B 1 123 ? -19.609 -2.26 7.301 1 91.06 123 ALA B N 1
ATOM 3903 C CA . ALA B 1 123 ? -18.578 -1.345 6.836 1 91.06 123 ALA B CA 1
ATOM 3904 C C . ALA B 1 123 ? -17.328 -2.107 6.406 1 91.06 123 ALA B C 1
ATOM 3906 O O . ALA B 1 123 ? -17.078 -3.227 6.867 1 91.06 123 ALA B O 1
ATOM 3907 N N . ILE B 1 124 ? -16.641 -1.507 5.504 1 94.62 124 ILE B N 1
ATOM 3908 C CA . ILE B 1 124 ? -15.32 -2.002 5.117 1 94.62 124 ILE B CA 1
ATOM 3909 C C . ILE B 1 124 ? -14.25 -0.989 5.516 1 94.62 124 ILE B C 1
ATOM 3911 O O . ILE B 1 124 ? -14.422 0.218 5.332 1 94.62 124 ILE B O 1
ATOM 3915 N N . LYS B 1 125 ? -13.203 -1.51 6.152 1 97.75 125 LYS B N 1
ATOM 3916 C CA . LYS B 1 125 ? -12.078 -0.674 6.559 1 97.75 125 LYS B CA 1
ATOM 3917 C C . LYS B 1 125 ? -10.836 -0.982 5.73 1 97.75 125 LYS B C 1
ATOM 3919 O O . LYS B 1 125 ? -10.453 -2.146 5.578 1 97.75 125 LYS B O 1
ATOM 3924 N N . LEU B 1 126 ? -10.273 0.013 5.137 1 98.5 126 LEU B N 1
ATOM 3925 C CA . LEU B 1 126 ? -9.008 -0.082 4.426 1 98.5 126 LEU B CA 1
ATOM 3926 C C . LEU B 1 126 ? -7.895 0.63 5.191 1 98.5 126 LEU B C 1
ATOM 3928 O O . LEU B 1 126 ? -8.07 1.766 5.637 1 98.5 126 LEU B O 1
ATOM 3932 N N . LYS B 1 127 ? -6.777 -0.011 5.34 1 98.81 127 LYS B N 1
ATOM 3933 C CA . LYS B 1 127 ? -5.648 0.547 6.082 1 98.81 127 LYS B CA 1
ATOM 3934 C C . LYS B 1 127 ? -4.344 0.37 5.312 1 98.81 127 LYS B C 1
ATOM 3936 O O . LYS B 1 127 ? -4.098 -0.688 4.73 1 98.81 127 LYS B O 1
ATOM 3941 N N . THR B 1 128 ? -3.58 1.4 5.25 1 98.81 128 THR B N 1
ATOM 3942 C CA . THR B 1 128 ? -2.223 1.344 4.719 1 98.81 128 THR B CA 1
ATOM 3943 C C . THR B 1 128 ? -1.196 1.552 5.828 1 98.81 128 THR B C 1
ATOM 3945 O O . THR B 1 128 ? -1.456 2.273 6.793 1 98.81 128 THR B O 1
ATOM 3948 N N . GLY B 1 129 ? -0.063 0.823 5.715 1 98.12 129 GLY B N 1
ATOM 3949 C CA . GLY B 1 129 ? 1.017 0.976 6.68 1 98.12 129 GLY B CA 1
ATOM 3950 C C . GLY B 1 129 ? 2.064 1.983 6.242 1 98.12 129 GLY B C 1
ATOM 3951 O O . GLY B 1 129 ? 1.8 2.834 5.391 1 98.12 129 GLY B O 1
ATOM 3952 N N . ILE B 1 130 ? 3.232 1.911 6.855 1 97.38 130 ILE B N 1
ATOM 3953 C CA . ILE B 1 130 ? 4.367 2.787 6.59 1 97.38 130 ILE B CA 1
ATOM 3954 C C . ILE B 1 130 ? 4.773 2.682 5.121 1 97.38 130 ILE B C 1
ATOM 3956 O O . ILE B 1 130 ? 4.938 1.579 4.598 1 97.38 130 ILE B O 1
ATOM 3960 N N . GLY B 1 131 ? 4.824 3.791 4.469 1 97.06 131 GLY B N 1
ATOM 3961 C CA . GLY B 1 131 ? 5.309 3.881 3.1 1 97.06 131 GLY B CA 1
ATOM 3962 C C . GLY B 1 131 ? 4.398 3.195 2.098 1 97.06 131 GLY B C 1
ATOM 3963 O O . GLY B 1 131 ? 4.785 2.973 0.949 1 97.06 131 GLY B O 1
ATOM 3964 N N . GLN B 1 132 ? 3.201 2.791 2.527 1 98 132 GLN B N 1
ATOM 3965 C CA . GLN B 1 132 ? 2.305 2.021 1.672 1 98 132 GLN B CA 1
ATOM 3966 C C . GLN B 1 132 ? 1.151 2.883 1.166 1 98 132 GLN B C 1
ATOM 3968 O O . GLN B 1 132 ? 0.612 3.705 1.908 1 98 132 GLN B O 1
ATOM 3973 N N . GLN B 1 133 ? 0.782 2.666 -0.101 1 98.56 133 GLN B N 1
ATOM 3974 C CA . GLN B 1 133 ? -0.412 3.27 -0.685 1 98.56 133 GLN B CA 1
ATOM 3975 C C . GLN B 1 133 ? -1.351 2.203 -1.241 1 98.56 133 GLN B C 1
ATOM 3977 O O . GLN B 1 133 ? -0.928 1.078 -1.517 1 98.56 133 GLN B O 1
ATOM 3982 N N . ALA B 1 134 ? -2.592 2.576 -1.358 1 98.81 134 ALA B N 1
ATOM 3983 C CA . ALA B 1 134 ? -3.584 1.692 -1.968 1 98.81 134 ALA B CA 1
ATOM 3984 C C . ALA B 1 134 ? -4.715 2.494 -2.604 1 98.81 134 ALA B C 1
ATOM 3986 O O . ALA B 1 134 ? -4.984 3.627 -2.197 1 98.81 134 ALA B O 1
ATOM 3987 N N . GLN B 1 135 ? -5.336 1.874 -3.549 1 98.81 135 GLN B N 1
ATOM 3988 C CA . GLN B 1 135 ? -6.457 2.512 -4.23 1 98.81 135 GLN B CA 1
ATOM 3989 C C . GLN B 1 135 ? -7.754 1.735 -4.008 1 98.81 135 GLN B C 1
ATOM 3991 O O . GLN B 1 135 ? -7.758 0.504 -4.055 1 98.81 135 GLN B O 1
ATOM 3996 N N . ALA B 1 136 ? -8.758 2.459 -3.746 1 98.44 136 ALA B N 1
ATOM 3997 C CA . ALA B 1 136 ? -10.094 1.879 -3.645 1 98.44 136 ALA B CA 1
ATOM 3998 C C . ALA B 1 136 ? -11.031 2.465 -4.703 1 98.44 136 ALA B C 1
ATOM 4000 O O . ALA B 1 136 ? -11.008 3.67 -4.961 1 98.44 136 ALA B O 1
ATOM 4001 N N . THR B 1 137 ? -11.766 1.618 -5.344 1 98.06 137 THR B N 1
ATOM 4002 C CA . THR B 1 137 ? -12.906 2.025 -6.148 1 98.06 137 THR B CA 1
ATOM 4003 C C . THR B 1 137 ? -14.219 1.687 -5.434 1 98.06 137 THR B C 1
ATOM 4005 O O . THR B 1 137 ? -14.469 0.523 -5.117 1 98.06 137 THR B O 1
ATOM 4008 N N . LEU B 1 138 ? -14.945 2.684 -5.234 1 96.12 138 LEU B N 1
ATOM 4009 C CA . LEU B 1 138 ? -16.172 2.539 -4.465 1 96.12 138 LEU B CA 1
ATOM 4010 C C . LEU B 1 138 ? -17.344 2.143 -5.367 1 96.12 138 LEU B C 1
ATOM 4012 O O . LEU B 1 138 ? -17.203 2.154 -6.594 1 96.12 138 LEU B O 1
ATOM 4016 N N . PRO B 1 139 ? -18.516 1.752 -4.801 1 92.94 139 PRO B N 1
ATOM 4017 C CA . PRO B 1 139 ? -19.625 1.205 -5.59 1 92.94 139 PRO B CA 1
ATOM 4018 C C . PRO B 1 139 ? -20.141 2.189 -6.633 1 92.94 139 PRO B C 1
ATOM 4020 O O . PRO B 1 139 ? -20.672 1.773 -7.668 1 92.94 139 PRO B O 1
ATOM 4023 N N . ASP B 1 140 ? -19.984 3.455 -6.41 1 93.06 140 ASP B N 1
ATOM 4024 C CA . ASP B 1 140 ? -20.484 4.461 -7.336 1 93.06 140 ASP B CA 1
ATOM 4025 C C . ASP B 1 140 ? -19.453 4.793 -8.406 1 93.06 140 ASP B C 1
ATOM 4027 O O . ASP B 1 140 ? -19.688 5.656 -9.258 1 93.06 140 ASP B O 1
ATOM 4031 N N . GLY B 1 141 ? -18.312 4.133 -8.32 1 95.19 141 GLY B N 1
ATOM 4032 C CA . GLY B 1 141 ? -17.25 4.383 -9.289 1 95.19 141 GLY B CA 1
ATOM 4033 C C . GLY B 1 141 ? -16.234 5.395 -8.805 1 95.19 141 GLY B C 1
ATOM 4034 O O . GLY B 1 141 ? -15.188 5.578 -9.43 1 95.19 141 GLY B O 1
ATOM 4035 N N . SER B 1 142 ? -16.531 6.102 -7.676 1 97.56 142 SER B N 1
ATOM 4036 C CA . SER B 1 142 ? -15.539 7.004 -7.098 1 97.56 142 SER B CA 1
ATOM 4037 C C . SER B 1 142 ? -14.25 6.258 -6.746 1 97.56 142 SER B C 1
ATOM 4039 O O . SER B 1 142 ? -14.289 5.078 -6.391 1 97.56 142 SER B O 1
ATOM 4041 N N . THR B 1 143 ? -13.148 6.949 -6.863 1 98.44 143 THR B N 1
ATOM 4042 C CA . THR B 1 143 ? -11.867 6.34 -6.512 1 98.44 143 THR B CA 1
ATOM 4043 C C . THR B 1 143 ? -11.195 7.105 -5.379 1 98.44 143 THR B C 1
ATOM 4045 O O . THR B 1 143 ? -11.336 8.328 -5.277 1 98.44 143 THR B O 1
ATOM 4048 N N . VAL B 1 144 ? -10.531 6.387 -4.539 1 98.88 144 VAL B N 1
ATOM 4049 C CA . VAL B 1 144 ? -9.797 6.941 -3.41 1 98.88 144 VAL B CA 1
ATOM 4050 C C . VAL B 1 144 ? -8.367 6.398 -3.412 1 98.88 144 VAL B C 1
ATOM 4052 O O . VAL B 1 144 ? -8.156 5.184 -3.389 1 98.88 144 VAL B O 1
ATOM 4055 N N . LEU B 1 145 ? -7.379 7.242 -3.506 1 98.94 145 LEU B N 1
ATOM 4056 C CA . LEU B 1 145 ? -5.988 6.867 -3.289 1 98.94 145 LEU B CA 1
ATOM 4057 C C . LEU B 1 145 ? -5.566 7.148 -1.85 1 98.94 145 LEU B C 1
ATOM 4059 O O . LEU B 1 145 ? -5.418 8.305 -1.459 1 98.94 145 LEU B O 1
ATOM 4063 N N . LEU B 1 146 ? -5.402 6.113 -1.112 1 98.94 146 LEU B N 1
ATOM 4064 C CA . LEU B 1 146 ? -5.051 6.199 0.3 1 98.94 146 LEU B CA 1
ATOM 4065 C C . LEU B 1 146 ? -3.537 6.219 0.481 1 98.94 146 LEU B C 1
ATOM 4067 O O . LEU B 1 146 ? -2.83 5.379 -0.081 1 98.94 146 LEU B O 1
ATOM 4071 N N . ASN B 1 147 ? -3.023 7.188 1.221 1 98.75 147 ASN B N 1
ATOM 4072 C CA . ASN B 1 147 ? -1.586 7.332 1.422 1 98.75 147 ASN B CA 1
ATOM 4073 C C . ASN B 1 147 ? -1.108 6.543 2.639 1 98.75 147 ASN B C 1
ATOM 4075 O O . ASN B 1 147 ? -1.875 5.781 3.229 1 98.75 147 ASN B O 1
ATOM 4079 N N . ALA B 1 148 ? 0.181 6.699 2.912 1 98.56 148 ALA B N 1
ATOM 4080 C CA . ALA B 1 148 ? 0.819 5.945 3.986 1 98.56 148 ALA B CA 1
ATOM 4081 C C . ALA B 1 148 ? 0.161 6.242 5.332 1 98.56 148 ALA B C 1
ATOM 4083 O O . ALA B 1 148 ? -0.232 7.379 5.598 1 98.56 148 ALA B O 1
ATOM 4084 N N . CYS B 1 149 ? 0.058 5.148 6.148 1 98.56 149 CYS B N 1
ATOM 4085 C CA . CYS B 1 149 ? -0.418 5.234 7.527 1 98.56 149 CYS B CA 1
ATOM 4086 C C . CYS B 1 149 ? -1.809 5.855 7.586 1 98.56 149 CYS B C 1
ATOM 4088 O O . CYS B 1 149 ? -2.049 6.773 8.367 1 98.56 149 CYS B O 1
ATOM 4090 N N . SER B 1 150 ? -2.684 5.367 6.777 1 98.88 150 SER B N 1
ATOM 4091 C CA . SER B 1 150 ? -4.023 5.934 6.664 1 98.88 150 SER B CA 1
ATOM 4092 C C . SER B 1 150 ? -5.094 4.852 6.801 1 98.88 150 SER B C 1
ATOM 4094 O O . SER B 1 150 ? -4.812 3.668 6.609 1 98.88 150 SER B O 1
ATOM 4096 N N . GLU B 1 151 ? -6.27 5.262 7.16 1 98.75 151 GLU B N 1
ATOM 4097 C CA . GLU B 1 151 ? -7.422 4.379 7.328 1 98.75 151 GLU B CA 1
ATOM 4098 C C . GLU B 1 151 ? -8.68 4.992 6.715 1 98.75 151 GLU B C 1
ATOM 4100 O O . GLU B 1 151 ? -8.977 6.168 6.941 1 98.75 151 GLU B O 1
ATOM 4105 N N . LEU B 1 152 ? -9.312 4.219 5.941 1 98.62 152 LEU B N 1
ATOM 4106 C CA . LEU B 1 152 ? -10.578 4.59 5.316 1 98.62 152 LEU B CA 1
ATOM 4107 C C . LEU B 1 152 ? -11.68 3.6 5.684 1 98.62 152 LEU B C 1
ATOM 4109 O O . LEU B 1 152 ? -11.523 2.395 5.473 1 98.62 152 LEU B O 1
ATOM 4113 N N . ILE B 1 153 ? -12.75 4.109 6.219 1 97.5 153 ILE B N 1
ATOM 4114 C CA . ILE B 1 153 ? -13.906 3.281 6.531 1 97.5 153 ILE B CA 1
ATOM 4115 C C . ILE B 1 153 ? -15.078 3.668 5.629 1 97.5 153 ILE B C 1
ATOM 4117 O O . ILE B 1 153 ? -15.477 4.836 5.59 1 97.5 153 ILE B O 1
ATOM 4121 N N . CYS B 1 154 ? -15.523 2.754 4.938 1 95.19 154 CYS B N 1
ATOM 4122 C CA . CYS B 1 154 ? -16.672 2.957 4.059 1 95.19 154 CYS B CA 1
ATOM 4123 C C . CYS B 1 154 ? -17.906 2.266 4.617 1 95.19 154 CYS B C 1
ATOM 4125 O O . CYS B 1 154 ? -17.938 1.04 4.746 1 95.19 154 CYS B O 1
ATOM 4127 N N . ARG B 1 155 ? -18.875 3.021 4.816 1 89.69 155 ARG B N 1
ATOM 4128 C CA . ARG B 1 155 ? -20.141 2.457 5.27 1 89.69 155 ARG B CA 1
ATOM 4129 C C . ARG B 1 155 ? -21.016 2.057 4.09 1 89.69 155 ARG B C 1
ATOM 4131 O O . ARG B 1 155 ? -21.562 2.918 3.395 1 89.69 155 ARG B O 1
ATOM 4138 N N . MET B 1 156 ? -21.219 0.83 3.994 1 84.06 156 MET B N 1
ATOM 4139 C CA . MET B 1 156 ? -21.828 0.323 2.766 1 84.06 156 MET B CA 1
ATOM 4140 C C . MET B 1 156 ? -23.344 0.186 2.92 1 84.06 156 MET B C 1
ATOM 4142 O O . MET B 1 156 ? -24.078 0.18 1.93 1 84.06 156 MET B O 1
ATOM 4146 N N . ASN B 1 157 ? -23.875 0.071 4.074 1 79 157 ASN B N 1
ATOM 4147 C CA . ASN B 1 157 ? -25.297 -0.142 4.309 1 79 157 ASN B CA 1
ATOM 4148 C C . ASN B 1 157 ? -26.125 1.032 3.805 1 79 157 ASN B C 1
ATOM 4150 O O . ASN B 1 157 ? -27.266 0.847 3.348 1 79 157 ASN B O 1
ATOM 4154 N N . GLU B 1 158 ? -25.641 2.203 3.865 1 78.88 158 GLU B N 1
ATOM 4155 C CA . GLU B 1 158 ? -26.406 3.385 3.484 1 78.88 158 GLU B CA 1
ATOM 4156 C C . GLU B 1 158 ? -25.891 3.977 2.174 1 78.88 158 GLU B C 1
ATOM 4158 O O . GLU B 1 158 ? -26.234 5.113 1.828 1 78.88 158 GLU B O 1
ATOM 4163 N N . TRP B 1 159 ? -25.203 3.227 1.438 1 84 159 TRP B N 1
ATOM 4164 C CA . TRP B 1 159 ? -24.484 3.777 0.297 1 84 159 TRP B CA 1
ATOM 4165 C C . TRP B 1 159 ? -25.438 4.238 -0.79 1 84 159 TRP B C 1
ATOM 4167 O O . TRP B 1 159 ? -25.141 5.148 -1.559 1 84 159 TRP B O 1
ATOM 4177 N N . GLU B 1 160 ? -26.625 3.643 -0.819 1 82.75 160 GLU B N 1
ATOM 4178 C CA . GLU B 1 160 ? -27.578 3.982 -1.86 1 82.75 160 GLU B CA 1
ATOM 4179 C C . GLU B 1 160 ? -28.281 5.309 -1.561 1 82.75 160 GLU B C 1
ATOM 4181 O O . GLU B 1 160 ? -28.875 5.914 -2.447 1 82.75 160 GLU B O 1
ATOM 4186 N N . THR B 1 161 ? -28.203 5.773 -0.337 1 84.94 161 THR B N 1
ATOM 4187 C CA . THR B 1 161 ? -28.828 7.031 0.041 1 84.94 161 THR B CA 1
ATOM 4188 C C . THR B 1 161 ? -27.797 8.125 0.255 1 84.94 161 THR B C 1
ATOM 4190 O O . THR B 1 161 ? -27.922 9.227 -0.285 1 84.94 161 THR B O 1
ATOM 4193 N N . VAL B 1 162 ? -26.875 7.84 1.017 1 86.75 162 VAL B N 1
ATOM 4194 C CA . VAL B 1 162 ? -25.797 8.766 1.32 1 86.75 162 VAL B CA 1
ATOM 4195 C C . VAL B 1 162 ? -24.453 8.031 1.3 1 86.75 162 VAL B C 1
ATOM 4197 O O . VAL B 1 162 ? -24.328 6.949 1.873 1 86.75 162 VAL B O 1
ATOM 4200 N N . ARG B 1 163 ? -23.562 8.594 0.552 1 92.38 163 ARG B N 1
ATOM 4201 C CA . ARG B 1 163 ? -22.234 8.016 0.456 1 92.38 163 ARG B CA 1
ATOM 4202 C C . ARG B 1 163 ? -21.328 8.555 1.558 1 92.38 163 ARG B C 1
ATOM 4204 O O . ARG B 1 163 ? -20.891 9.711 1.509 1 92.38 163 ARG B O 1
ATOM 4211 N N . ASN B 1 164 ? -21.094 7.723 2.561 1 94.06 164 ASN B N 1
ATOM 4212 C CA . ASN B 1 164 ? -20.328 8.156 3.727 1 94.06 164 ASN B CA 1
ATOM 4213 C C . ASN B 1 164 ? -19.016 7.391 3.861 1 94.06 164 ASN B C 1
ATOM 4215 O O . ASN B 1 164 ? -19.016 6.156 3.877 1 94.06 164 ASN B O 1
ATOM 4219 N N . VAL B 1 165 ? -17.938 8.156 3.965 1 97.25 165 VAL B N 1
ATOM 4220 C CA . VAL B 1 165 ? -16.656 7.547 4.301 1 97.25 165 VAL B CA 1
ATOM 4221 C C . VAL B 1 165 ? -16.016 8.297 5.469 1 97.25 165 VAL B C 1
ATOM 4223 O O . VAL B 1 165 ? -16.281 9.484 5.664 1 97.25 165 VAL B O 1
ATOM 4226 N N . GLN B 1 166 ? -15.289 7.562 6.277 1 97.75 166 GLN B N 1
ATOM 4227 C CA . GLN B 1 166 ? -14.492 8.141 7.352 1 97.75 166 GLN B CA 1
ATOM 4228 C C . GLN B 1 166 ? -13 7.996 7.066 1 97.75 166 GLN B C 1
ATOM 4230 O O . GLN B 1 166 ? -12.539 6.918 6.68 1 97.75 166 GLN B O 1
ATOM 4235 N N . LEU B 1 167 ? -12.281 9.109 7.27 1 98.56 167 LEU B N 1
ATOM 4236 C CA . LEU B 1 167 ? -10.852 9.102 6.953 1 98.56 167 LEU B CA 1
ATOM 4237 C C . LEU B 1 167 ? -10.023 9.492 8.172 1 98.56 167 LEU B C 1
ATOM 4239 O O . LEU B 1 167 ? -10.336 10.477 8.852 1 98.56 167 LEU B O 1
ATOM 4243 N N . ASN B 1 168 ? -9.055 8.742 8.516 1 98.69 168 ASN B N 1
ATOM 4244 C CA . ASN B 1 168 ? -7.898 9.086 9.344 1 98.69 168 ASN B CA 1
ATOM 4245 C C . ASN B 1 168 ? -6.594 8.898 8.57 1 98.69 168 ASN B C 1
ATOM 4247 O O . ASN B 1 168 ? -6.184 7.77 8.305 1 98.69 168 ASN B O 1
ATOM 4251 N N . GLY B 1 169 ? -5.992 9.969 8.219 1 98.75 169 GLY B N 1
ATOM 4252 C CA . GLY B 1 169 ? -4.828 9.945 7.348 1 98.75 169 GLY B CA 1
ATOM 4253 C C . GLY B 1 169 ? -4.953 10.867 6.152 1 98.75 169 GLY B C 1
ATOM 4254 O O . GLY B 1 169 ? -5.406 12.008 6.289 1 98.75 169 GLY B O 1
ATOM 4255 N N . GLU B 1 170 ? -4.441 10.406 5.043 1 98.88 170 GLU B N 1
ATOM 4256 C CA . GLU B 1 170 ? -4.469 11.211 3.824 1 98.88 170 GLU B CA 1
ATOM 4257 C C . GLU B 1 170 ? -5.008 10.406 2.645 1 98.88 170 GLU B C 1
ATOM 4259 O O . GLU B 1 170 ? -4.688 9.219 2.494 1 98.88 170 GLU B O 1
ATOM 4264 N N . ALA B 1 171 ? -5.824 11.062 1.854 1 98.94 171 ALA B N 1
ATOM 4265 C CA . ALA B 1 171 ? -6.348 10.406 0.656 1 98.94 171 ALA B CA 1
ATOM 4266 C C . ALA B 1 171 ? -6.703 11.438 -0.417 1 98.94 171 ALA B C 1
ATOM 4268 O O . ALA B 1 171 ? -7.156 12.539 -0.104 1 98.94 171 ALA B O 1
ATOM 4269 N N . ILE B 1 172 ? -6.5 11.086 -1.645 1 98.88 172 ILE B N 1
ATOM 4270 C CA . ILE B 1 172 ? -7.047 11.805 -2.789 1 98.88 172 ILE B CA 1
ATOM 4271 C C . ILE B 1 172 ? -8.375 11.18 -3.211 1 98.88 172 ILE B C 1
ATOM 4273 O O . ILE B 1 172 ? -8.453 9.969 -3.43 1 98.88 172 ILE B O 1
ATOM 4277 N N . PHE B 1 173 ? -9.359 12.008 -3.326 1 98.81 173 PHE B N 1
ATOM 4278 C CA . PHE B 1 173 ? -10.688 11.555 -3.73 1 98.81 173 PHE B CA 1
ATOM 4279 C C . PHE B 1 173 ? -11.016 12.039 -5.137 1 98.81 173 PHE B C 1
ATOM 4281 O O . PHE B 1 173 ? -10.844 13.219 -5.449 1 98.81 173 PHE B O 1
ATOM 4288 N N . HIS B 1 174 ? -11.359 11.172 -5.965 1 98.69 174 HIS B N 1
ATOM 4289 C CA . HIS B 1 174 ? -12.039 11.438 -7.223 1 98.69 174 HIS B CA 1
ATOM 4290 C C . HIS B 1 174 ? -13.477 10.922 -7.191 1 98.69 174 HIS B C 1
ATOM 4292 O O . HIS B 1 174 ? -13.734 9.773 -7.547 1 98.69 174 HIS B O 1
ATOM 4298 N N . VAL B 1 175 ? -14.375 11.789 -6.895 1 98.31 175 VAL B N 1
ATOM 4299 C CA . VAL B 1 175 ? -15.75 11.391 -6.605 1 98.31 175 VAL B CA 1
ATOM 4300 C C . VAL B 1 175 ? -16.594 11.5 -7.867 1 98.31 175 VAL B C 1
ATOM 4302 O O . VAL B 1 175 ? -16.609 12.547 -8.523 1 98.31 175 VAL B O 1
ATOM 4305 N N . THR B 1 176 ? -17.266 10.406 -8.18 1 96.88 176 THR B N 1
ATOM 4306 C CA . THR B 1 176 ? -18.188 10.391 -9.312 1 96.88 176 THR B CA 1
ATOM 4307 C C . THR B 1 176 ? -19.359 11.352 -9.078 1 96.88 176 THR B C 1
ATOM 4309 O O . THR B 1 176 ? -19.922 11.391 -7.988 1 96.88 176 THR B O 1
ATOM 4312 N N . HIS B 1 177 ? -19.688 12.109 -10.078 1 96.5 177 HIS B N 1
ATOM 4313 C CA . HIS B 1 177 ? -20.703 13.141 -9.938 1 96.5 177 HIS B CA 1
ATOM 4314 C C . HIS B 1 177 ? -22.078 12.531 -9.742 1 96.5 177 HIS B C 1
ATOM 4316 O O . HIS B 1 177 ? -22.5 11.648 -10.508 1 96.5 177 HIS B O 1
ATOM 4322 N N . ASP B 1 178 ? -22.766 12.914 -8.75 1 94.56 178 ASP B N 1
ATOM 4323 C CA . ASP B 1 178 ? -24.156 12.539 -8.445 1 94.56 178 ASP B CA 1
ATOM 4324 C C . ASP B 1 178 ? -24.828 13.602 -7.586 1 94.56 178 ASP B C 1
ATOM 4326 O O . ASP B 1 178 ? -24.578 13.688 -6.379 1 94.56 178 ASP B O 1
ATOM 4330 N N . ARG B 1 179 ? -25.703 14.336 -8.125 1 90.88 179 ARG B N 1
ATOM 4331 C CA . ARG B 1 179 ? -26.328 15.461 -7.43 1 90.88 179 ARG B CA 1
ATOM 4332 C C . ARG B 1 179 ? -27.359 14.969 -6.41 1 90.88 179 ARG B C 1
ATOM 4334 O O . ARG B 1 179 ? -27.75 15.711 -5.504 1 90.88 179 ARG B O 1
ATOM 4341 N N . HIS B 1 180 ? -27.812 13.758 -6.598 1 91.94 180 HIS B N 1
ATOM 4342 C CA . HIS B 1 180 ? -28.875 13.25 -5.738 1 91.94 180 HIS B CA 1
ATOM 4343 C C . HIS B 1 180 ? -28.297 12.539 -4.52 1 91.94 180 HIS B C 1
ATOM 4345 O O . HIS B 1 180 ? -29.016 12.312 -3.535 1 91.94 180 HIS B O 1
ATOM 4351 N N . ARG B 1 181 ? -27.156 12.102 -4.629 1 92.88 181 ARG B N 1
ATOM 4352 C CA . ARG B 1 181 ? -26.516 11.422 -3.514 1 92.88 181 ARG B CA 1
ATOM 4353 C C . ARG B 1 181 ? -25.203 12.102 -3.131 1 92.88 181 ARG B C 1
ATOM 4355 O O . ARG B 1 181 ? -24.156 11.781 -3.676 1 92.88 181 ARG B O 1
ATOM 4362 N N . PRO B 1 182 ? -25.234 12.938 -2.135 1 94.56 182 PRO B N 1
ATOM 4363 C CA . PRO B 1 182 ? -24 13.609 -1.716 1 94.56 182 PRO B CA 1
ATOM 4364 C C . PRO B 1 182 ? -22.953 12.633 -1.165 1 94.56 182 PRO B C 1
ATOM 4366 O O . PRO B 1 182 ? -23.312 11.57 -0.658 1 94.56 182 PRO B O 1
ATOM 4369 N N . PHE B 1 183 ? -21.734 12.977 -1.359 1 97.19 183 PHE B N 1
ATOM 4370 C CA . PHE B 1 183 ? -20.594 12.242 -0.825 1 97.19 183 PHE B CA 1
ATOM 4371 C C . PHE B 1 183 ? -19.984 12.969 0.368 1 97.19 183 PHE B C 1
ATOM 4373 O O . PHE B 1 183 ? -19.609 14.141 0.26 1 97.19 183 PHE B O 1
ATOM 4380 N N . HIS B 1 184 ? -19.938 12.273 1.49 1 96.75 184 HIS B N 1
ATOM 4381 C CA . HIS B 1 184 ? -19.422 12.883 2.707 1 96.75 184 HIS B CA 1
ATOM 4382 C C . HIS B 1 184 ? -18.125 12.195 3.156 1 96.75 184 HIS B C 1
ATOM 4384 O O . HIS B 1 184 ? -18.078 10.969 3.252 1 96.75 184 HIS B O 1
ATOM 4390 N N . VAL B 1 185 ? -17.109 12.984 3.389 1 98 185 VAL B N 1
ATOM 4391 C CA . VAL B 1 185 ? -15.898 12.516 4.051 1 98 185 VAL B CA 1
ATOM 4392 C C . VAL B 1 185 ? -15.852 13.055 5.48 1 98 185 VAL B C 1
ATOM 4394 O O . VAL B 1 185 ? -15.781 14.266 5.691 1 98 185 VAL B O 1
ATOM 4397 N N . HIS B 1 186 ? -15.883 12.141 6.383 1 96.44 186 HIS B N 1
ATOM 4398 C CA . HIS B 1 186 ? -15.797 12.516 7.789 1 96.44 186 HIS B CA 1
ATOM 4399 C C . HIS B 1 186 ? -14.367 12.391 8.305 1 96.44 186 HIS B C 1
ATOM 4401 O O . HIS B 1 186 ? -13.711 11.375 8.086 1 96.44 186 HIS B O 1
ATOM 4407 N N . THR B 1 187 ? -13.898 13.398 8.898 1 96.38 187 THR B N 1
ATOM 4408 C CA . THR B 1 187 ? -12.656 13.359 9.672 1 96.38 187 THR B CA 1
ATOM 4409 C C . THR B 1 187 ? -12.938 13.578 11.156 1 96.38 187 THR B C 1
ATOM 4411 O O . THR B 1 187 ? -14.094 13.719 11.562 1 96.38 187 THR B O 1
ATOM 4414 N N . ARG B 1 188 ? -11.891 13.562 11.977 1 92.12 188 ARG B N 1
ATOM 4415 C CA . ARG B 1 188 ? -12.055 13.773 13.414 1 92.12 188 ARG B CA 1
ATOM 4416 C C . ARG B 1 188 ? -12.539 15.195 13.703 1 92.12 188 ARG B C 1
ATOM 4418 O O . ARG B 1 188 ? -13.305 15.414 14.641 1 92.12 188 ARG B O 1
ATOM 4425 N N . GLN B 1 189 ? -12.242 16.172 12.812 1 90.12 189 GLN B N 1
ATOM 4426 C CA . GLN B 1 189 ? -12.422 17.578 13.164 1 90.12 189 GLN B CA 1
ATOM 4427 C C . GLN B 1 189 ? -13.5 18.234 12.297 1 90.12 189 GLN B C 1
ATOM 4429 O O . GLN B 1 189 ? -14.086 19.25 12.68 1 90.12 189 GLN B O 1
ATOM 4434 N N . TYR B 1 190 ? -13.703 17.734 11.141 1 93.38 190 TYR B N 1
ATOM 4435 C CA . TYR B 1 190 ? -14.633 18.375 10.227 1 93.38 190 TYR B CA 1
ATOM 4436 C C . TYR B 1 190 ? -15.195 17.375 9.227 1 93.38 190 TYR B C 1
ATOM 4438 O O . TYR B 1 190 ? -14.734 16.234 9.148 1 93.38 190 TYR B O 1
ATOM 4446 N N . ARG B 1 191 ? -16.219 17.797 8.492 1 95.69 191 ARG B N 1
ATOM 4447 C CA . ARG B 1 191 ? -16.875 17 7.461 1 95.69 191 ARG B CA 1
ATOM 4448 C C . ARG B 1 191 ? -16.844 17.719 6.117 1 95.69 191 ARG B C 1
ATOM 4450 O O . ARG B 1 191 ? -17.016 18.938 6.055 1 95.69 191 ARG B O 1
ATOM 4457 N N . ILE B 1 192 ? -16.578 16.938 5.133 1 97.19 192 ILE B N 1
ATOM 4458 C CA . ILE B 1 192 ? -16.516 17.453 3.773 1 97.19 192 ILE B CA 1
ATOM 4459 C C . ILE B 1 192 ? -17.703 16.922 2.965 1 97.19 192 ILE B C 1
ATOM 4461 O O . ILE B 1 192 ? -17.984 15.719 3.002 1 97.19 192 ILE B O 1
ATOM 4465 N N . GLN B 1 193 ? -18.359 17.75 2.275 1 96.25 193 GLN B N 1
ATOM 4466 C CA . GLN B 1 193 ? -19.453 17.344 1.385 1 96.25 193 GLN B CA 1
ATOM 4467 C C . GLN B 1 193 ? -19.141 17.719 -0.062 1 96.25 193 GLN B C 1
ATOM 4469 O O . GLN B 1 193 ? -18.766 18.859 -0.35 1 96.25 193 GLN B O 1
ATOM 4474 N N . VAL B 1 194 ? -19.312 16.703 -0.947 1 96.75 194 VAL B N 1
ATOM 4475 C CA . VAL B 1 194 ? -19.078 16.938 -2.369 1 96.75 194 VAL B CA 1
ATOM 4476 C C . VAL B 1 194 ? -20.125 16.188 -3.193 1 96.75 194 VAL B C 1
ATOM 4478 O O . VAL B 1 194 ? -20.812 15.312 -2.676 1 96.75 194 VAL B O 1
ATOM 4481 N N . TYR B 1 195 ? -20.203 16.562 -4.504 1 93.88 195 TYR B N 1
ATOM 4482 C CA . TYR B 1 195 ? -21.156 15.914 -5.41 1 93.88 195 TYR B CA 1
ATOM 4483 C C . TYR B 1 195 ? -20.422 15.32 -6.613 1 93.88 195 TYR B C 1
ATOM 4485 O O . TYR B 1 195 ? -21 14.516 -7.355 1 93.88 195 TYR B O 1
ATOM 4493 N N . GLY B 1 196 ? -19.312 15.578 -6.953 1 95.56 196 GLY B N 1
ATOM 4494 C CA . GLY B 1 196 ? -18.406 15.227 -8.039 1 95.56 196 GLY B CA 1
ATOM 4495 C C . GLY B 1 196 ? -17.141 16.047 -8.062 1 95.56 196 GLY B C 1
ATOM 4496 O O . GLY B 1 196 ? -17.078 17.078 -8.75 1 95.56 196 GLY B O 1
ATOM 4497 N N . THR B 1 197 ? -16.188 15.633 -7.434 1 96.62 197 THR B N 1
ATOM 4498 C CA . THR B 1 197 ? -15.062 16.5 -7.098 1 96.62 197 THR B CA 1
ATOM 4499 C C . THR B 1 197 ? -13.766 15.711 -7.016 1 96.62 197 THR B C 1
ATOM 4501 O O . THR B 1 197 ? -13.766 14.539 -6.645 1 96.62 197 THR B O 1
ATOM 4504 N N . LYS B 1 198 ? -12.703 16.312 -7.418 1 98.5 198 LYS B N 1
ATOM 4505 C CA . LYS B 1 198 ? -11.359 15.797 -7.16 1 98.5 198 LYS B CA 1
ATOM 4506 C C . LYS B 1 198 ? -10.641 16.625 -6.098 1 98.5 198 LYS B C 1
ATOM 4508 O O . LYS B 1 198 ? -10.414 17.828 -6.289 1 98.5 198 LYS B O 1
ATOM 4513 N N . PHE B 1 199 ? -10.258 16.062 -4.957 1 98.5 199 PHE B N 1
ATOM 4514 C CA . PHE B 1 199 ? -9.688 16.812 -3.84 1 98.5 199 PHE B CA 1
ATOM 4515 C C . PHE B 1 199 ? -8.836 15.906 -2.963 1 98.5 199 PHE B C 1
ATOM 4517 O O . PHE B 1 199 ? -8.945 14.68 -3.039 1 98.5 199 PHE B O 1
ATOM 4524 N N . ASN B 1 200 ? -7.969 16.5 -2.25 1 98.62 200 ASN B N 1
ATOM 4525 C CA . ASN B 1 200 ? -7.102 15.805 -1.296 1 98.62 200 ASN B CA 1
ATOM 4526 C C . ASN B 1 200 ? -7.43 16.203 0.142 1 98.62 200 ASN B C 1
ATOM 4528 O O . ASN B 1 200 ? -7.723 17.359 0.421 1 98.62 200 ASN B O 1
ATOM 4532 N N . VAL B 1 201 ? -7.391 15.211 1.021 1 98.75 201 VAL B N 1
ATOM 4533 C CA . VAL B 1 201 ? -7.621 15.445 2.443 1 98.75 201 VAL B CA 1
ATOM 4534 C C . VAL B 1 201 ? -6.434 14.922 3.25 1 98.75 201 VAL B C 1
ATOM 4536 O O . VAL B 1 201 ? -6.059 13.75 3.127 1 98.75 201 VAL B O 1
ATOM 4539 N N . ILE B 1 202 ? -5.797 15.734 3.986 1 98.25 202 ILE B N 1
ATOM 4540 C CA . ILE B 1 202 ? -4.809 15.367 4.996 1 98.25 202 ILE B CA 1
ATOM 4541 C C . ILE B 1 202 ? -5.414 15.516 6.391 1 98.25 202 ILE B C 1
ATOM 4543 O O . ILE B 1 202 ? -5.699 16.641 6.832 1 98.25 202 ILE B O 1
ATOM 4547 N N . ALA B 1 203 ? -5.633 14.445 7.094 1 98.19 203 ALA B N 1
ATOM 4548 C CA . ALA B 1 203 ? -6.312 14.484 8.391 1 98.19 203 ALA B CA 1
ATOM 4549 C C . ALA B 1 203 ? -5.727 13.438 9.344 1 98.19 203 ALA B C 1
ATOM 4551 O O . ALA B 1 203 ? -6.469 12.672 9.953 1 98.19 203 ALA B O 1
ATOM 4552 N N . TYR B 1 204 ? -4.418 13.477 9.469 1 97.88 204 TYR B N 1
ATOM 4553 C CA . TYR B 1 204 ? -3.773 12.625 10.461 1 97.88 204 TYR B CA 1
ATOM 4554 C C . TYR B 1 204 ? -4.047 13.125 11.875 1 97.88 204 TYR B C 1
ATOM 4556 O O . TYR B 1 204 ? -3.834 14.305 12.172 1 97.88 204 TYR B O 1
ATOM 4564 N N . GLY B 1 205 ? -4.43 12.25 12.758 1 92.44 205 GLY B N 1
ATOM 4565 C CA . GLY B 1 205 ? -4.859 12.625 14.094 1 92.44 205 GLY B CA 1
ATOM 4566 C C . GLY B 1 205 ? -3.77 13.305 14.906 1 92.44 205 GLY B C 1
ATOM 4567 O O . GLY B 1 205 ? -4.055 14.141 15.766 1 92.44 205 GLY B O 1
ATOM 4568 N N . GLU B 1 206 ? -2.555 12.977 14.656 1 90.38 206 GLU B N 1
ATOM 4569 C CA . GLU B 1 206 ? -1.458 13.453 15.5 1 90.38 206 GLU B CA 1
ATOM 4570 C C . GLU B 1 206 ? -0.812 14.703 14.906 1 90.38 206 GLU B C 1
ATOM 4572 O O . GLU B 1 206 ? 0.043 15.328 15.547 1 90.38 206 GLU B O 1
ATOM 4577 N N . ASP B 1 207 ? -1.255 15.102 13.766 1 95.25 207 ASP B N 1
ATOM 4578 C CA . ASP B 1 207 ? -0.635 16.25 13.117 1 95.25 207 ASP B CA 1
ATOM 4579 C C . ASP B 1 207 ? -1.195 17.562 13.664 1 95.25 207 ASP B C 1
ATOM 4581 O O . ASP B 1 207 ? -2.32 17.594 14.172 1 95.25 207 ASP B O 1
ATOM 4585 N N . THR B 1 208 ? -0.423 18.641 13.492 1 94.25 208 THR B N 1
ATOM 4586 C CA . THR B 1 208 ? -0.835 19.953 13.961 1 94.25 208 THR B CA 1
ATOM 4587 C C . THR B 1 208 ? -1.892 20.547 13.039 1 94.25 208 THR B C 1
ATOM 4589 O O . THR B 1 208 ? -2.691 21.391 13.461 1 94.25 208 THR B O 1
ATOM 4592 N N . GLU B 1 209 ? -1.831 20.109 11.828 1 95.38 209 GLU B N 1
ATOM 4593 C CA . GLU B 1 209 ? -2.775 20.688 10.875 1 95.38 209 GLU B CA 1
ATOM 4594 C C . GLU B 1 209 ? -3.484 19.578 10.078 1 95.38 209 GLU B C 1
ATOM 4596 O O . GLU B 1 209 ? -2.918 18.516 9.852 1 95.38 209 GLU B O 1
ATOM 4601 N N . SER B 1 210 ? -4.691 19.828 9.734 1 96.75 210 SER B N 1
ATOM 4602 C CA . SER B 1 210 ? -5.461 19.094 8.742 1 96.75 210 SER B CA 1
ATOM 4603 C C . SER B 1 210 ? -5.812 19.969 7.543 1 96.75 210 SER B C 1
ATOM 4605 O O . SER B 1 210 ? -6.125 21.156 7.699 1 96.75 210 SER B O 1
ATOM 4607 N N . VAL B 1 211 ? -5.73 19.406 6.375 1 97.06 211 VAL B N 1
ATOM 4608 C CA . VAL B 1 211 ? -5.824 20.25 5.188 1 97.06 211 VAL B CA 1
ATOM 4609 C C . VAL B 1 211 ? -6.742 19.578 4.156 1 97.06 211 VAL B C 1
ATOM 4611 O O . VAL B 1 211 ? -6.68 18.375 3.951 1 97.06 211 VAL B O 1
ATOM 4614 N N . VAL B 1 212 ? -7.621 20.297 3.555 1 98.12 212 VAL B N 1
ATOM 4615 C CA . VAL B 1 212 ? -8.383 19.906 2.373 1 98.12 212 VAL B CA 1
ATOM 4616 C C . VAL B 1 212 ? -7.973 20.781 1.186 1 98.12 212 VAL B C 1
ATOM 4618 O O . VAL B 1 212 ? -8.031 22.016 1.256 1 98.12 212 VAL B O 1
ATOM 4621 N N . THR B 1 213 ? -7.492 20.188 0.153 1 98.19 213 THR B N 1
ATOM 4622 C CA . THR B 1 213 ? -7.109 20.922 -1.051 1 98.19 213 THR B CA 1
ATOM 4623 C C . THR B 1 213 ? -7.984 20.516 -2.232 1 98.19 213 THR B C 1
ATOM 4625 O O . THR B 1 213 ? -8.117 19.328 -2.539 1 98.19 213 THR B O 1
ATOM 4628 N N . LEU B 1 214 ? -8.57 21.531 -2.941 1 98.38 214 LEU B N 1
ATOM 4629 C CA . LEU B 1 214 ? -9.484 21.266 -4.047 1 98.38 214 LEU B CA 1
ATOM 4630 C C . LEU B 1 214 ? -8.766 21.375 -5.387 1 98.38 214 LEU B C 1
ATOM 4632 O O . LEU B 1 214 ? -8.148 22.406 -5.684 1 98.38 214 LEU B O 1
ATOM 4636 N N . GLU B 1 215 ? -8.781 20.328 -6.18 1 97.88 215 GLU B N 1
ATOM 4637 C CA . GLU B 1 215 ? -8.242 20.375 -7.535 1 97.88 215 GLU B CA 1
ATOM 4638 C C . GLU B 1 215 ? -9.312 20.797 -8.539 1 97.88 215 GLU B C 1
ATOM 4640 O O . GLU B 1 215 ? -9.109 21.719 -9.328 1 97.88 215 GLU B O 1
ATOM 4645 N N . GLU B 1 216 ? -10.461 20.125 -8.469 1 96.69 216 GLU B N 1
ATOM 4646 C CA . GLU B 1 216 ? -11.562 20.391 -9.391 1 96.69 216 GLU B CA 1
ATOM 4647 C C . GLU B 1 216 ? -12.914 20.172 -8.719 1 96.69 216 GLU B C 1
ATOM 4649 O O . GLU B 1 216 ? -13.07 19.25 -7.914 1 96.69 216 GLU B O 1
ATOM 4654 N N . GLY B 1 217 ? -13.906 21 -9.133 1 95.81 217 GLY B N 1
ATOM 4655 C CA . GLY B 1 217 ? -15.25 20.859 -8.586 1 95.81 217 GLY B CA 1
ATOM 4656 C C . GLY B 1 217 ? -15.539 21.844 -7.473 1 95.81 217 GLY B C 1
ATOM 4657 O O . GLY B 1 217 ? -15.133 23.016 -7.543 1 95.81 217 GLY B O 1
ATOM 4658 N N . LYS B 1 218 ? -16.391 21.406 -6.562 1 93.88 218 LYS B N 1
ATOM 4659 C CA . LYS B 1 218 ? -16.781 22.234 -5.426 1 93.88 218 LYS B CA 1
ATOM 4660 C C . LYS B 1 218 ? -16.828 21.406 -4.141 1 93.88 218 LYS B C 1
ATOM 4662 O O . LYS B 1 218 ? -17.281 20.25 -4.148 1 93.88 218 LYS B O 1
ATOM 4667 N N . VAL B 1 219 ? -16.297 22.016 -3.131 1 95.56 219 VAL B N 1
ATOM 4668 C CA . VAL B 1 219 ? -16.25 21.328 -1.84 1 95.56 219 VAL B CA 1
ATOM 4669 C C . VAL B 1 219 ? -16.859 22.219 -0.762 1 95.56 219 VAL B C 1
ATOM 4671 O O . VAL B 1 219 ? -16.594 23.422 -0.716 1 95.56 219 VAL B O 1
ATOM 4674 N N . LYS B 1 220 ? -17.719 21.672 -0.018 1 94.94 220 LYS B N 1
ATOM 4675 C CA . LYS B 1 220 ? -18.203 22.312 1.2 1 94.94 220 LYS B CA 1
ATOM 4676 C C . LYS B 1 220 ? -17.625 21.656 2.443 1 94.94 220 LYS B C 1
ATOM 4678 O O . LYS B 1 220 ? -17.641 20.422 2.564 1 94.94 220 LYS B O 1
ATOM 4683 N N . VAL B 1 221 ? -17.078 22.438 3.324 1 96.19 221 VAL B N 1
ATOM 4684 C CA . VAL B 1 221 ? -16.484 21.922 4.559 1 96.19 221 VAL B CA 1
ATOM 4685 C C . VAL B 1 221 ? -17.281 22.438 5.758 1 96.19 221 VAL B C 1
ATOM 4687 O O . VAL B 1 221 ? -17.531 23.625 5.883 1 96.19 221 VAL B O 1
ATOM 4690 N N . TYR B 1 222 ? -17.672 21.5 6.543 1 92.5 222 TYR B N 1
ATOM 4691 C CA . TYR B 1 222 ? -18.391 21.812 7.777 1 92.5 222 TYR B CA 1
ATOM 4692 C C . TYR B 1 222 ? -17.5 21.594 8.992 1 92.5 222 TYR B C 1
ATOM 4694 O O . TYR B 1 222 ? -16.969 20.5 9.195 1 92.5 222 TYR B O 1
ATOM 4702 N N . SER B 1 223 ? -17.281 22.672 9.695 1 79.12 223 SER B N 1
ATOM 4703 C CA . SER B 1 223 ? -16.5 22.5 10.922 1 79.12 223 SER B CA 1
ATOM 4704 C C . SER B 1 223 ? -17.328 21.859 12.023 1 79.12 223 SER B C 1
ATOM 4706 O O . SER B 1 223 ? -18.562 21.797 11.922 1 79.12 223 SER B O 1
ATOM 4708 N N . THR B 1 224 ? -16.781 21.203 12.969 1 67.62 224 THR B N 1
ATOM 4709 C CA . THR B 1 224 ? -17.422 20.391 14 1 67.62 224 THR B CA 1
ATOM 4710 C C . THR B 1 224 ? -18.594 21.156 14.617 1 67.62 224 THR B C 1
ATOM 4712 O O . THR B 1 224 ? -19.625 20.562 14.938 1 67.62 224 THR B O 1
ATOM 4715 N N . ASN B 1 225 ? -18.406 22.375 14.812 1 63.41 225 ASN B N 1
ATOM 4716 C CA . ASN B 1 225 ? -19.547 23.031 15.422 1 63.41 225 ASN B CA 1
ATOM 4717 C C . ASN B 1 225 ? -20.594 23.422 14.383 1 63.41 225 ASN B C 1
ATOM 4719 O O . ASN B 1 225 ? -21.562 24.125 14.688 1 63.41 225 ASN B O 1
ATOM 4723 N N . GLU B 1 226 ? -20.469 22.781 13.227 1 62.72 226 GLU B N 1
ATOM 4724 C CA . GLU B 1 226 ? -21.359 22.844 12.07 1 62.72 226 GLU B CA 1
ATOM 4725 C C . GLU B 1 226 ? -21.891 24.266 11.883 1 62.72 226 GLU B C 1
ATOM 4727 O O . GLU B 1 226 ? -22.859 24.469 11.148 1 62.72 226 GLU B O 1
ATOM 4732 N N . ARG B 1 227 ? -21.422 25.172 12.672 1 64.25 227 ARG B N 1
ATOM 4733 C CA . ARG B 1 227 ? -21.984 26.516 12.594 1 64.25 227 ARG B CA 1
ATOM 4734 C C . ARG B 1 227 ? -21.453 27.266 11.375 1 64.25 227 ARG B C 1
ATOM 4736 O O . ARG B 1 227 ? -22.172 28.062 10.766 1 64.25 227 ARG B O 1
ATOM 4743 N N . ASP B 1 228 ? -20.297 26.844 10.945 1 75 228 ASP B N 1
ATOM 4744 C CA . ASP B 1 228 ? -19.688 27.562 9.836 1 75 228 ASP B CA 1
ATOM 4745 C C . ASP B 1 228 ? -19.391 26.641 8.664 1 75 228 ASP B C 1
ATOM 4747 O O . ASP B 1 228 ? -19.031 25.469 8.867 1 75 228 ASP B O 1
ATOM 4751 N N . THR B 1 229 ? -19.891 27 7.527 1 88 229 THR B N 1
ATOM 4752 C CA . THR B 1 229 ? -19.609 26.281 6.289 1 88 229 THR B CA 1
ATOM 4753 C C . THR B 1 229 ? -18.688 27.094 5.383 1 88 229 THR B C 1
ATOM 4755 O O . THR B 1 229 ? -18.812 28.312 5.289 1 88 229 THR B O 1
ATOM 4758 N N . VAL B 1 230 ? -17.719 26.391 4.906 1 92 230 VAL B N 1
ATOM 4759 C CA . VAL B 1 230 ? -16.766 27.031 3.992 1 92 230 VAL B CA 1
ATOM 4760 C C . VAL B 1 230 ? -16.812 26.328 2.635 1 92 230 VAL B C 1
ATOM 4762 O O . VAL B 1 230 ? -16.906 25.109 2.564 1 92 230 VAL B O 1
ATOM 4765 N N . THR B 1 231 ? -16.828 27.141 1.617 1 94.62 231 THR B N 1
ATOM 4766 C CA . THR B 1 231 ? -16.75 26.609 0.262 1 94.62 231 THR B CA 1
ATOM 4767 C C . THR B 1 231 ? -15.391 26.906 -0.357 1 94.62 231 THR B C 1
ATOM 4769 O O . THR B 1 231 ? -14.891 28.031 -0.262 1 94.62 231 THR B O 1
ATOM 4772 N N . LEU B 1 232 ? -14.852 25.906 -0.933 1 96.12 232 LEU B N 1
ATOM 4773 C CA . LEU B 1 232 ? -13.547 26.078 -1.56 1 96.12 232 LEU B CA 1
ATOM 4774 C C . LEU B 1 232 ? -13.68 26.219 -3.072 1 96.12 232 LEU B C 1
ATOM 4776 O O . LEU B 1 232 ? -14.57 25.609 -3.678 1 96.12 232 LEU B O 1
ATOM 4780 N N . ARG B 1 233 ? -12.773 27.047 -3.674 1 91.94 233 ARG B N 1
ATOM 4781 C CA . ARG B 1 233 ? -12.547 27.094 -5.113 1 91.94 233 ARG B CA 1
ATOM 4782 C C . ARG B 1 233 ? -11.305 26.297 -5.496 1 91.94 233 ARG B C 1
ATOM 4784 O O . ARG B 1 233 ? -10.461 26 -4.645 1 91.94 233 ARG B O 1
ATOM 4791 N N . PRO B 1 234 ? -11.234 25.891 -6.797 1 93.56 234 PRO B N 1
ATOM 4792 C CA . PRO B 1 234 ? -10.055 25.141 -7.215 1 93.56 234 PRO B CA 1
ATOM 4793 C C . PRO B 1 234 ? -8.75 25.828 -6.832 1 93.56 234 PRO B C 1
ATOM 4795 O O . PRO B 1 234 ? -8.648 27.062 -6.926 1 93.56 234 PRO B O 1
ATOM 4798 N N . GLN B 1 235 ? -7.762 25.062 -6.309 1 93.19 235 GLN B N 1
ATOM 4799 C CA . GLN B 1 235 ? -6.43 25.484 -5.887 1 93.19 235 GLN B CA 1
ATOM 4800 C C . GLN B 1 235 ? -6.473 26.172 -4.523 1 93.19 235 GLN B C 1
ATOM 4802 O O . GLN B 1 235 ? -5.477 26.734 -4.078 1 93.19 235 GLN B O 1
ATOM 4807 N N . GLU B 1 236 ? -7.645 26.156 -3.91 1 96.56 236 GLU B N 1
ATOM 4808 C CA . GLU B 1 236 ? -7.738 26.625 -2.527 1 96.56 236 GLU B CA 1
ATOM 4809 C C . GLU B 1 236 ? -7.664 25.453 -1.551 1 96.56 236 GLU B C 1
ATOM 4811 O O . GLU B 1 236 ? -8.055 24.328 -1.885 1 96.56 236 GLU B O 1
ATOM 4816 N N . SER B 1 237 ? -7.141 25.781 -0.397 1 97.31 237 SER B N 1
ATOM 4817 C CA . SER B 1 237 ? -7.043 24.781 0.662 1 97.31 237 SER B CA 1
ATOM 4818 C C . SER B 1 237 ? -7.68 25.281 1.954 1 97.31 237 SER B C 1
ATOM 4820 O O . SER B 1 237 ? -7.504 26.438 2.334 1 97.31 237 SER B O 1
ATOM 4822 N N . PHE B 1 238 ? -8.523 24.438 2.523 1 96.75 238 PHE B N 1
ATOM 4823 C CA . PHE B 1 238 ? -8.984 24.609 3.896 1 96.75 238 PHE B CA 1
ATOM 4824 C C . PHE B 1 238 ? -7.969 24.047 4.883 1 96.75 238 PHE B C 1
ATOM 4826 O O . PHE B 1 238 ? -7.68 22.844 4.863 1 96.75 238 PHE B O 1
ATOM 4833 N N . VAL B 1 239 ? -7.426 24.938 5.719 1 96.31 239 VAL B N 1
ATOM 4834 C CA . VAL B 1 239 ? -6.406 24.516 6.676 1 96.31 239 VAL B CA 1
ATOM 4835 C C . VAL B 1 239 ? -6.953 24.641 8.094 1 96.31 239 VAL B C 1
ATOM 4837 O O . VAL B 1 239 ? -7.27 25.75 8.547 1 96.31 239 VAL B O 1
ATOM 4840 N N . TYR B 1 240 ? -7.02 23.562 8.766 1 94.94 240 TYR B N 1
ATOM 4841 C CA . TYR B 1 240 ? -7.508 23.5 10.141 1 94.94 240 TYR B CA 1
ATOM 4842 C C . TYR B 1 240 ? -6.363 23.281 11.117 1 94.94 240 TYR B C 1
ATOM 4844 O O . TYR B 1 240 ? -5.59 22.344 10.984 1 94.94 240 TYR B O 1
ATOM 4852 N N . ASN B 1 241 ? -6.246 24.172 12.07 1 94.69 241 ASN B N 1
ATOM 4853 C CA . ASN B 1 241 ? -5.266 24 13.141 1 94.69 241 ASN B CA 1
ATOM 4854 C C . ASN B 1 241 ? -5.816 23.141 14.273 1 94.69 241 ASN B C 1
ATOM 4856 O O . ASN B 1 241 ? -6.73 23.562 14.984 1 94.69 241 ASN B O 1
ATOM 4860 N N . ASN B 1 242 ? -5.234 22.078 14.508 1 93.31 242 ASN B N 1
ATOM 4861 C CA . ASN B 1 242 ? -5.754 21.094 15.461 1 93.31 242 ASN B CA 1
ATOM 4862 C C . ASN B 1 242 ? -5.484 21.516 16.906 1 93.31 242 ASN B C 1
ATOM 4864 O O . ASN B 1 242 ? -6.086 20.984 17.828 1 93.31 242 ASN B O 1
ATOM 4868 N N . LEU B 1 243 ? -4.645 22.406 17.109 1 92.38 243 LEU B N 1
ATOM 4869 C CA . LEU B 1 243 ? -4.324 22.891 18.438 1 92.38 243 LEU B CA 1
ATOM 4870 C C . LEU B 1 243 ? -5.258 24.031 18.844 1 92.38 243 LEU B C 1
ATOM 4872 O O . LEU B 1 243 ? -5.883 23.984 19.906 1 92.38 243 LEU B O 1
ATOM 4876 N N . SER B 1 244 ? -5.438 25.016 17.938 1 91.94 244 SER B N 1
ATOM 4877 C CA . SER B 1 244 ? -6.25 26.188 18.25 1 91.94 244 SER B CA 1
ATOM 4878 C C . SER B 1 244 ? -7.703 25.984 17.844 1 91.94 244 SER B C 1
ATOM 4880 O O . SER B 1 244 ? -8.578 26.766 18.219 1 91.94 244 SER B O 1
ATOM 4882 N N . HIS B 1 245 ? -7.949 24.938 17 1 90.44 245 HIS B N 1
ATOM 4883 C CA . HIS B 1 245 ? -9.281 24.625 16.5 1 90.44 245 HIS B CA 1
ATOM 4884 C C . HIS B 1 245 ? -9.836 25.766 15.656 1 90.44 245 HIS B C 1
ATOM 4886 O O . HIS B 1 245 ? -11.031 26.078 15.727 1 90.44 245 HIS B O 1
ATOM 4892 N N . THR B 1 246 ? -8.961 26.453 15.078 1 91.56 246 THR B N 1
ATOM 4893 C CA . THR B 1 246 ? -9.32 27.484 14.109 1 91.56 246 THR B CA 1
ATOM 4894 C C . THR B 1 246 ? -8.977 27.047 12.688 1 91.56 246 THR B C 1
ATOM 4896 O O . THR B 1 246 ? -8.281 26.047 12.5 1 91.56 246 THR B O 1
ATOM 4899 N N . TYR B 1 247 ? -9.594 27.688 11.727 1 92.31 247 TYR B N 1
ATOM 4900 C CA . TYR B 1 247 ? -9.297 27.328 10.352 1 92.31 247 TYR B CA 1
ATOM 4901 C C . TYR B 1 247 ? -9.102 28.562 9.484 1 92.31 247 TYR B C 1
ATOM 4903 O O . TYR B 1 247 ? -9.43 29.672 9.906 1 92.31 247 TYR B O 1
ATOM 4911 N N . GLY B 1 248 ? -8.453 28.453 8.367 1 93.88 248 GLY B N 1
ATOM 4912 C CA . GLY B 1 248 ? -8.258 29.453 7.332 1 93.88 248 GLY B CA 1
ATOM 4913 C C . GLY B 1 248 ? -8.227 28.875 5.934 1 93.88 248 GLY B C 1
ATOM 4914 O O . GLY B 1 248 ? -8.195 27.656 5.766 1 93.88 248 GLY B O 1
ATOM 4915 N N . ILE B 1 249 ? -8.391 29.75 4.941 1 95.5 249 ILE B N 1
ATOM 4916 C CA . ILE B 1 249 ? -8.297 29.359 3.539 1 95.5 249 ILE B CA 1
ATOM 4917 C C . ILE B 1 249 ? -6.984 29.875 2.945 1 95.5 249 ILE B C 1
ATOM 4919 O O . ILE B 1 249 ? -6.629 31.031 3.129 1 95.5 249 ILE B O 1
ATOM 4923 N N . GLU B 1 250 ? -6.293 28.953 2.338 1 95.88 250 GLU B N 1
ATOM 4924 C CA . GLU B 1 250 ? -5.027 29.297 1.703 1 95.88 250 GLU B CA 1
ATOM 4925 C C . GLU B 1 250 ? -4.98 28.812 0.259 1 95.88 250 GLU B C 1
ATOM 4927 O O . GLU B 1 250 ? -5.691 27.875 -0.106 1 95.88 250 GLU B O 1
ATOM 4932 N N . GLN B 1 251 ? -4.16 29.578 -0.517 1 94.38 251 GLN B N 1
ATOM 4933 C CA . GLN B 1 251 ? -3.826 29.062 -1.842 1 94.38 251 GLN B CA 1
ATOM 4934 C C . GLN B 1 251 ? -2.605 28.156 -1.787 1 94.38 251 GLN B C 1
ATOM 4936 O O . GLN B 1 251 ? -1.559 28.531 -1.264 1 94.38 251 GLN B O 1
ATOM 4941 N N . ARG B 1 252 ? -2.791 26.969 -2.266 1 89.44 252 ARG B N 1
ATOM 4942 C CA . ARG B 1 252 ? -1.684 26.016 -2.264 1 89.44 252 ARG B CA 1
ATOM 4943 C C . ARG B 1 252 ? -1.518 25.375 -3.633 1 89.44 252 ARG B C 1
ATOM 4945 O O . ARG B 1 252 ? -2.502 25.141 -4.344 1 89.44 252 ARG B O 1
ATOM 4952 N N . SER B 1 253 ? -0.247 25.109 -3.92 1 91.25 253 SER B N 1
ATOM 4953 C CA . SER B 1 253 ? 0.055 24.406 -5.16 1 91.25 253 SER B CA 1
ATOM 4954 C C . SER B 1 253 ? -0.5 22.984 -5.137 1 91.25 253 SER B C 1
ATOM 4956 O O . SER B 1 253 ? -0.548 22.344 -4.082 1 91.25 253 SER B O 1
ATOM 4958 N N . LEU B 1 254 ? -0.84 22.531 -6.324 1 96.5 254 LEU B N 1
ATOM 4959 C CA . LEU B 1 254 ? -1.362 21.172 -6.449 1 96.5 254 LEU B CA 1
ATOM 4960 C C . LEU B 1 254 ? -0.228 20.172 -6.621 1 96.5 254 LEU B C 1
ATOM 4962 O O . LEU B 1 254 ? -0.473 18.969 -6.762 1 96.5 254 LEU B O 1
ATOM 4966 N N . ASN B 1 255 ? 0.953 20.594 -6.516 1 95.44 255 ASN B N 1
ATOM 4967 C CA . ASN B 1 255 ? 2.107 19.75 -6.781 1 95.44 255 ASN B CA 1
ATOM 4968 C C . ASN B 1 255 ? 2.176 18.578 -5.809 1 95.44 255 ASN B C 1
ATOM 4970 O O . ASN B 1 255 ? 2.592 17.484 -6.18 1 95.44 255 ASN B O 1
ATOM 4974 N N . HIS B 1 256 ? 1.798 18.844 -4.598 1 94.81 256 HIS B N 1
ATOM 4975 C CA . HIS B 1 256 ? 1.77 17.75 -3.625 1 94.81 256 HIS B CA 1
ATOM 4976 C C . HIS B 1 256 ? 0.819 16.641 -4.062 1 94.81 256 HIS B C 1
ATOM 4978 O O . HIS B 1 256 ? 1.159 15.461 -3.982 1 94.81 256 HIS B O 1
ATOM 4984 N N . LEU B 1 257 ? -0.34 17.016 -4.523 1 96.25 257 LEU B N 1
ATOM 4985 C CA . LEU B 1 257 ? -1.337 16.047 -4.984 1 96.25 257 LEU B CA 1
ATOM 4986 C C . LEU B 1 257 ? -0.801 15.234 -6.152 1 96.25 257 LEU B C 1
ATOM 4988 O O . LEU B 1 257 ? -0.929 14.008 -6.168 1 96.25 257 LEU B O 1
ATOM 4992 N N . TYR B 1 258 ? -0.198 15.891 -7.039 1 96.75 258 TYR B N 1
ATOM 4993 C CA . TYR B 1 258 ? 0.333 15.219 -8.219 1 96.75 258 TYR B CA 1
ATOM 4994 C C . TYR B 1 258 ? 1.48 14.289 -7.848 1 96.75 258 TYR B C 1
ATOM 4996 O O . TYR B 1 258 ? 1.61 13.195 -8.406 1 96.75 258 TYR B O 1
ATOM 5004 N N . ALA B 1 259 ? 2.293 14.75 -6.961 1 97.38 259 ALA B N 1
ATOM 5005 C CA . ALA B 1 259 ? 3.389 13.906 -6.492 1 97.38 259 ALA B CA 1
ATOM 5006 C C . ALA B 1 259 ? 2.857 12.641 -5.828 1 97.38 259 ALA B C 1
ATOM 5008 O O . ALA B 1 259 ? 3.391 11.555 -6.039 1 97.38 259 ALA B O 1
ATOM 5009 N N . LEU B 1 260 ? 1.863 12.828 -5.023 1 96.69 260 LEU B N 1
ATOM 5010 C CA . LEU B 1 260 ? 1.257 11.688 -4.336 1 96.69 260 LEU B CA 1
ATOM 5011 C C . LEU B 1 260 ? 0.746 10.656 -5.34 1 96.69 260 LEU B C 1
ATOM 5013 O O . LEU B 1 260 ? 0.913 9.453 -5.137 1 96.69 260 LEU B O 1
ATOM 5017 N N . GLU B 1 261 ? 0.112 11.055 -6.387 1 97 261 GLU B N 1
ATOM 5018 C CA . GLU B 1 261 ? -0.427 10.164 -7.41 1 97 261 GLU B CA 1
ATOM 5019 C C . GLU B 1 261 ? 0.682 9.359 -8.078 1 97 261 GLU B C 1
ATOM 5021 O O . GLU B 1 261 ? 0.441 8.25 -8.57 1 97 261 GLU B O 1
ATOM 5026 N N . ARG B 1 262 ? 1.853 9.922 -8.039 1 95.94 262 ARG B N 1
ATOM 5027 C CA . ARG B 1 262 ? 2.998 9.242 -8.633 1 95.94 262 ARG B CA 1
ATOM 5028 C C . ARG B 1 262 ? 3.83 8.531 -7.57 1 95.94 262 ARG B C 1
ATOM 5030 O O . ARG B 1 262 ? 4.957 8.109 -7.836 1 95.94 262 ARG B O 1
ATOM 5037 N N . ARG B 1 263 ? 3.33 8.5 -6.371 1 96 263 ARG B N 1
ATOM 5038 C CA . ARG B 1 263 ? 4 7.879 -5.234 1 96 263 ARG B CA 1
ATOM 5039 C C . ARG B 1 263 ? 5.336 8.555 -4.949 1 96 263 ARG B C 1
ATOM 5041 O O . ARG B 1 263 ? 6.348 7.879 -4.738 1 96 263 ARG B O 1
ATOM 5048 N N . GLU B 1 264 ? 5.301 9.82 -5.004 1 97.06 264 GLU B N 1
ATOM 5049 C CA . GLU B 1 264 ? 6.5 10.617 -4.758 1 97.06 264 GLU B CA 1
ATOM 5050 C C . GLU B 1 264 ? 6.312 11.539 -3.557 1 97.06 264 GLU B C 1
ATOM 5052 O O . GLU B 1 264 ? 5.191 11.961 -3.256 1 97.06 264 GLU B O 1
ATOM 5057 N N . ILE B 1 265 ? 7.355 11.773 -2.879 1 97.19 265 ILE B N 1
ATOM 5058 C CA . ILE B 1 265 ? 7.406 12.859 -1.902 1 97.19 265 ILE B CA 1
ATOM 5059 C C . ILE B 1 265 ? 8.148 14.055 -2.498 1 97.19 265 ILE B C 1
ATOM 5061 O O . ILE B 1 265 ? 9.305 13.938 -2.896 1 97.19 265 ILE B O 1
ATOM 5065 N N . LEU B 1 266 ? 7.5 15.133 -2.537 1 96.69 266 LEU B N 1
ATOM 5066 C CA . LEU B 1 266 ? 8.039 16.328 -3.191 1 96.69 266 LEU B CA 1
ATOM 5067 C C . LEU B 1 266 ? 8.477 17.359 -2.16 1 96.69 266 LEU B C 1
ATOM 5069 O O . LEU B 1 266 ? 7.688 17.75 -1.294 1 96.69 266 LEU B O 1
ATOM 5073 N N . LEU B 1 267 ? 9.742 17.688 -2.188 1 95.19 267 LEU B N 1
ATOM 5074 C CA . LEU B 1 267 ? 10.258 18.891 -1.535 1 95.19 267 LEU B CA 1
ATOM 5075 C C . LEU B 1 267 ? 10.5 20 -2.553 1 95.19 267 LEU B C 1
ATOM 5077 O O . LEU B 1 267 ? 11.383 19.875 -3.408 1 95.19 267 LEU B O 1
ATOM 5081 N N . ASP B 1 268 ? 9.703 20.953 -2.584 1 93.94 268 ASP B N 1
ATOM 5082 C CA . ASP B 1 268 ? 9.773 22.094 -3.504 1 93.94 268 ASP B CA 1
ATOM 5083 C C . ASP B 1 268 ? 9.891 23.406 -2.742 1 93.94 268 ASP B C 1
ATOM 5085 O O . ASP B 1 268 ? 8.992 24.25 -2.801 1 93.94 268 ASP B O 1
ATOM 5089 N N . GLY B 1 269 ? 11.078 23.609 -2.133 1 93.5 269 GLY B N 1
ATOM 5090 C CA . GLY B 1 269 ? 11.305 24.766 -1.273 1 93.5 269 GLY B CA 1
ATOM 5091 C C . GLY B 1 269 ? 10.875 24.531 0.162 1 93.5 269 GLY B C 1
ATOM 5092 O O . GLY B 1 269 ? 10.586 25.484 0.89 1 93.5 269 GLY B O 1
ATOM 5093 N N . HIS B 1 270 ? 10.836 23.328 0.555 1 95 270 HIS B N 1
ATOM 5094 C CA . HIS B 1 270 ? 10.414 22.969 1.9 1 95 270 HIS B CA 1
ATOM 5095 C C . HIS B 1 270 ? 11.617 22.703 2.801 1 95 270 HIS B C 1
ATOM 5097 O O . HIS B 1 270 ? 12.672 22.281 2.322 1 95 270 HIS B O 1
ATOM 5103 N N . THR B 1 271 ? 11.391 22.969 4.047 1 96.06 271 THR B N 1
ATOM 5104 C CA . THR B 1 271 ? 12.383 22.531 5.031 1 96.06 271 THR B CA 1
ATOM 5105 C C . THR B 1 271 ? 12.117 21.094 5.461 1 96.06 271 THR B C 1
ATOM 5107 O O . THR B 1 271 ? 11.039 20.547 5.215 1 96.06 271 THR B O 1
ATOM 5110 N N . LEU B 1 272 ? 13.109 20.484 6.039 1 96.19 272 LEU B N 1
ATOM 5111 C CA . LEU B 1 272 ? 12.922 19.125 6.562 1 96.19 272 LEU B CA 1
ATOM 5112 C C . LEU B 1 272 ? 11.891 19.125 7.688 1 96.19 272 LEU B C 1
ATOM 5114 O O . LEU B 1 272 ? 11.156 18.141 7.852 1 96.19 272 LEU B O 1
ATOM 5118 N N . GLU B 1 273 ? 11.867 20.188 8.43 1 95.38 273 GLU B N 1
ATOM 5119 C CA . GLU B 1 273 ? 10.906 20.297 9.516 1 95.38 273 GLU B CA 1
ATOM 5120 C C . GLU B 1 273 ? 9.477 20.266 8.992 1 95.38 273 GLU B C 1
ATOM 5122 O O . GLU B 1 273 ? 8.609 19.609 9.57 1 95.38 273 GLU B O 1
ATOM 5127 N N . MET B 1 274 ? 9.273 20.953 7.945 1 93.75 274 MET B N 1
ATOM 5128 C CA . MET B 1 274 ? 7.945 21.031 7.34 1 93.75 274 MET B CA 1
ATOM 5129 C C . MET B 1 274 ? 7.508 19.656 6.836 1 93.75 274 MET B C 1
ATOM 5131 O O . MET B 1 274 ? 6.316 19.328 6.84 1 93.75 274 MET B O 1
ATOM 5135 N N . LYS B 1 275 ? 8.469 18.812 6.43 1 96.06 275 LYS B N 1
ATOM 5136 C CA . LYS B 1 275 ? 8.164 17.531 5.785 1 96.06 275 LYS B CA 1
ATOM 5137 C C . LYS B 1 275 ? 8.406 16.359 6.73 1 96.06 275 LYS B C 1
ATOM 5139 O O . LYS B 1 275 ? 8.242 15.203 6.352 1 96.06 275 LYS B O 1
ATOM 5144 N N . LYS B 1 276 ? 8.734 16.641 7.93 1 96 276 LYS B N 1
ATOM 5145 C CA . LYS B 1 276 ? 9.211 15.617 8.859 1 96 276 LYS B CA 1
ATOM 5146 C C . LYS B 1 276 ? 8.164 14.531 9.078 1 96 276 LYS B C 1
ATOM 5148 O O . LYS B 1 276 ? 8.492 13.344 9.117 1 96 276 LYS B O 1
ATOM 5153 N N . GLU B 1 277 ? 6.867 14.898 9.234 1 97 277 GLU B N 1
ATOM 5154 C CA . GLU B 1 277 ? 5.82 13.914 9.477 1 97 277 GLU B CA 1
ATOM 5155 C C . GLU B 1 277 ? 5.605 13.031 8.25 1 97 277 GLU B C 1
ATOM 5157 O O . GLU B 1 277 ? 5.426 11.812 8.375 1 97 277 GLU B O 1
ATOM 5162 N N . GLU B 1 278 ? 5.594 13.656 7.102 1 97.12 278 GLU B N 1
ATOM 5163 C CA . GLU B 1 278 ? 5.449 12.891 5.867 1 97.12 278 GLU B CA 1
ATOM 5164 C C . GLU B 1 278 ? 6.598 11.898 5.688 1 97.12 278 GLU B C 1
ATOM 5166 O O . GLU B 1 278 ? 6.379 10.742 5.332 1 97.12 278 GLU B O 1
ATOM 5171 N N . LEU B 1 279 ? 7.805 12.375 5.953 1 97.62 279 LEU B N 1
ATOM 5172 C CA . LEU B 1 279 ? 8.977 11.508 5.863 1 97.62 279 LEU B CA 1
ATOM 5173 C C . LEU B 1 279 ? 8.891 10.367 6.875 1 97.62 279 LEU B C 1
ATOM 5175 O O . LEU B 1 279 ? 9.258 9.234 6.566 1 97.62 279 LEU B O 1
ATOM 5179 N N . SER B 1 280 ? 8.422 10.695 8.023 1 97.88 280 SER B N 1
ATOM 5180 C CA . SER B 1 280 ? 8.281 9.68 9.062 1 97.88 280 SER B CA 1
ATOM 5181 C C . SER B 1 280 ? 7.316 8.578 8.641 1 97.88 280 SER B C 1
ATOM 5183 O O . SER B 1 280 ? 7.594 7.395 8.844 1 97.88 280 SER B O 1
ATOM 5185 N N . ARG B 1 281 ? 6.23 8.961 8.047 1 98 281 ARG B N 1
ATOM 5186 C CA . ARG B 1 281 ? 5.234 7.98 7.625 1 98 281 ARG B CA 1
ATOM 5187 C C . ARG B 1 281 ? 5.727 7.176 6.426 1 98 281 ARG B C 1
ATOM 5189 O O . ARG B 1 281 ? 5.277 6.051 6.199 1 98 281 ARG B O 1
ATOM 5196 N N . HIS B 1 282 ? 6.605 7.781 5.711 1 97.19 282 HIS B N 1
ATOM 5197 C CA . HIS B 1 282 ? 7.145 7.109 4.531 1 97.19 282 HIS B CA 1
ATOM 5198 C C . HIS B 1 282 ? 8.195 6.074 4.922 1 97.19 282 HIS B C 1
ATOM 5200 O O . HIS B 1 282 ? 8.172 4.945 4.426 1 97.19 282 HIS B O 1
ATOM 5206 N N . PHE B 1 283 ? 9.078 6.438 5.871 1 96.56 283 PHE B N 1
ATOM 5207 C CA . PHE B 1 283 ? 10.227 5.594 6.168 1 96.56 283 PHE B CA 1
ATOM 5208 C C . PHE B 1 283 ? 9.977 4.758 7.418 1 96.56 283 PHE B C 1
ATOM 5210 O O . PHE B 1 283 ? 10.648 3.756 7.648 1 96.56 283 PHE B O 1
ATOM 5217 N N . GLY B 1 284 ? 9.086 5.211 8.289 1 96.69 284 GLY B N 1
ATOM 5218 C CA . GLY B 1 284 ? 8.828 4.504 9.539 1 96.69 284 GLY B CA 1
ATOM 5219 C C . GLY B 1 284 ? 9.797 4.891 10.648 1 96.69 284 GLY B C 1
ATOM 5220 O O . GLY B 1 284 ? 10.047 4.102 11.555 1 96.69 284 GLY B O 1
ATOM 5221 N N . TYR B 1 285 ? 10.43 6.02 10.492 1 97.19 285 TYR B N 1
ATOM 5222 C CA . TYR B 1 285 ? 11.344 6.574 11.484 1 97.19 285 TYR B CA 1
ATOM 5223 C C . TYR B 1 285 ? 10.93 7.988 11.875 1 97.19 285 TYR B C 1
ATOM 5225 O O . TYR B 1 285 ? 10.477 8.766 11.031 1 97.19 285 TYR B O 1
ATOM 5233 N N . THR B 1 286 ? 11.078 8.297 13.109 1 97.38 286 THR B N 1
ATOM 5234 C CA . THR B 1 286 ? 10.875 9.672 13.539 1 97.38 286 THR B CA 1
ATOM 5235 C C . THR B 1 286 ? 12.117 10.516 13.281 1 97.38 286 THR B C 1
ATOM 5237 O O . THR B 1 286 ? 13.242 10.055 13.508 1 97.38 286 THR B O 1
ATOM 5240 N N . PHE B 1 287 ? 11.914 11.719 12.875 1 97.19 287 PHE B N 1
ATOM 5241 C CA . PHE B 1 287 ? 13.031 12.594 12.539 1 97.19 287 PHE B CA 1
ATOM 5242 C C . PHE B 1 287 ? 13.195 13.695 13.586 1 97.19 287 PHE B C 1
ATOM 5244 O O . PHE B 1 287 ? 12.234 14.398 13.898 1 97.19 287 PHE B O 1
ATOM 5251 N N . THR B 1 288 ? 14.297 13.766 14.133 1 96.56 288 THR B N 1
ATOM 5252 C CA . THR B 1 288 ? 14.688 14.883 14.984 1 96.56 288 THR B CA 1
ATOM 5253 C C . THR B 1 288 ? 15.695 15.781 14.273 1 96.56 288 THR B C 1
ATOM 5255 O O . THR B 1 288 ? 16.797 15.344 13.961 1 96.56 288 THR B O 1
ATOM 5258 N N . ILE B 1 289 ? 15.336 16.953 14.086 1 96.44 289 ILE B N 1
ATOM 5259 C CA . ILE B 1 289 ? 16.141 17.875 13.305 1 96.44 289 ILE B CA 1
ATOM 5260 C C . ILE B 1 289 ? 16.719 18.953 14.211 1 96.44 289 ILE B C 1
ATOM 5262 O O . ILE B 1 289 ? 15.969 19.641 14.914 1 96.44 289 ILE B O 1
ATOM 5266 N N . ALA B 1 290 ? 18.031 19.172 14.141 1 94.88 290 ALA B N 1
ATOM 5267 C CA . ALA B 1 290 ? 18.688 20.203 14.938 1 94.88 290 ALA B CA 1
ATOM 5268 C C . ALA B 1 290 ? 18.219 21.594 14.523 1 94.88 290 ALA B C 1
ATOM 5270 O O . ALA B 1 290 ? 17.859 21.828 13.367 1 94.88 290 ALA B O 1
ATOM 5271 N N . GLU B 1 291 ? 18.375 22.562 15.414 1 93.81 291 GLU B N 1
ATOM 5272 C CA . GLU B 1 291 ? 17.922 23.922 15.203 1 93.81 291 GLU B CA 1
ATOM 5273 C C . GLU B 1 291 ? 18.641 24.578 14.023 1 93.81 291 GLU B C 1
ATOM 5275 O O . GLU B 1 291 ? 18.031 25.328 13.258 1 93.81 291 GLU B O 1
ATOM 5280 N N . GLU B 1 292 ? 19.828 24.172 13.805 1 91 292 GLU B N 1
ATOM 5281 C CA . GLU B 1 292 ? 20.672 24.797 12.781 1 91 292 GLU B CA 1
ATOM 5282 C C . GLU B 1 292 ? 20.219 24.359 11.383 1 91 292 GLU B C 1
ATOM 5284 O O . GLU B 1 292 ? 20.562 25.016 10.391 1 91 292 GLU B O 1
ATOM 5289 N N . LEU B 1 293 ? 19.453 23.297 11.375 1 93.19 293 LEU B N 1
ATOM 5290 C CA . LEU B 1 293 ? 19.078 22.75 10.07 1 93.19 293 LEU B CA 1
ATOM 5291 C C . LEU B 1 293 ? 17.625 23.078 9.734 1 93.19 293 LEU B C 1
ATOM 5293 O O . LEU B 1 293 ? 17.188 22.844 8.609 1 93.19 293 LEU B O 1
ATOM 5297 N N . LYS B 1 294 ? 16.938 23.656 10.641 1 91.62 294 LYS B N 1
ATOM 5298 C CA . LYS B 1 294 ? 15.484 23.797 10.516 1 91.62 294 LYS B CA 1
ATOM 5299 C C . LYS B 1 294 ? 15.125 24.781 9.406 1 91.62 294 LYS B C 1
ATOM 5301 O O . LYS B 1 294 ? 14.039 24.703 8.82 1 91.62 294 LYS B O 1
ATOM 5306 N N . ASN B 1 295 ? 16.031 25.672 9.055 1 91.31 295 ASN B N 1
ATOM 5307 C CA . ASN B 1 295 ? 15.688 26.719 8.086 1 91.31 295 ASN B CA 1
ATOM 5308 C C . ASN B 1 295 ? 16.266 26.406 6.707 1 91.31 295 ASN B C 1
ATOM 5310 O O . ASN B 1 295 ? 16.078 27.188 5.77 1 91.31 295 ASN B O 1
ATOM 5314 N N . VAL B 1 296 ? 16.938 25.312 6.605 1 93.62 296 VAL B N 1
ATOM 5315 C CA . VAL B 1 296 ? 17.484 24.938 5.305 1 93.62 296 VAL B CA 1
ATOM 5316 C C . VAL B 1 296 ? 16.375 24.406 4.41 1 93.62 296 VAL B C 1
ATOM 5318 O O . VAL B 1 296 ? 15.586 23.547 4.828 1 93.62 296 VAL B O 1
ATOM 5321 N N . THR B 1 297 ? 16.312 24.922 3.178 1 95.31 297 THR B N 1
ATOM 5322 C CA . THR B 1 297 ? 15.266 24.484 2.248 1 95.31 297 THR B CA 1
ATOM 5323 C C . THR B 1 297 ? 15.836 23.547 1.196 1 95.31 297 THR B C 1
ATOM 5325 O O . THR B 1 297 ? 17.016 23.641 0.843 1 95.31 297 THR B O 1
ATOM 5328 N N . TYR B 1 298 ? 14.992 22.656 0.744 1 95.5 298 TYR B N 1
ATOM 5329 C CA . TYR B 1 298 ? 15.406 21.656 -0.238 1 95.5 298 TYR B CA 1
ATOM 5330 C C . TYR B 1 298 ? 14.438 21.625 -1.417 1 95.5 298 TYR B C 1
ATOM 5332 O O . TYR B 1 298 ? 13.266 21.969 -1.275 1 95.5 298 TYR B O 1
ATOM 5340 N N . ARG B 1 299 ? 15.016 21.281 -2.555 1 94.31 299 ARG B N 1
ATOM 5341 C CA . ARG B 1 299 ? 14.25 20.859 -3.727 1 94.31 299 ARG B CA 1
ATOM 5342 C C . ARG B 1 299 ? 14.633 19.453 -4.156 1 94.31 299 ARG B C 1
ATOM 5344 O O . ARG B 1 299 ? 15.773 19.219 -4.57 1 94.31 299 ARG B O 1
ATOM 5351 N N . ALA B 1 300 ? 13.711 18.578 -3.967 1 94.38 300 ALA B N 1
ATOM 5352 C CA . ALA B 1 300 ? 14.008 17.188 -4.27 1 94.38 300 ALA B CA 1
ATOM 5353 C C . ALA B 1 300 ? 12.719 16.375 -4.445 1 94.38 300 ALA B C 1
ATOM 5355 O O . ALA B 1 300 ? 11.664 16.766 -3.957 1 94.38 300 ALA B O 1
ATOM 5356 N N . THR B 1 301 ? 12.812 15.359 -5.227 1 96.06 301 THR B N 1
ATOM 5357 C CA . THR B 1 301 ? 11.734 14.383 -5.383 1 96.06 301 THR B CA 1
ATOM 5358 C C . THR B 1 301 ? 12.195 13 -4.93 1 96.06 301 THR B C 1
ATOM 5360 O O . THR B 1 301 ? 13.156 12.445 -5.473 1 96.06 301 THR B O 1
ATOM 5363 N N . LEU B 1 302 ? 11.5 12.531 -3.906 1 95.62 302 LEU B N 1
ATOM 5364 C CA . LEU B 1 302 ? 11.781 11.188 -3.418 1 95.62 302 LEU B CA 1
ATOM 5365 C C . LEU B 1 302 ? 10.844 10.164 -4.059 1 95.62 302 LEU B C 1
ATOM 5367 O O . LEU B 1 302 ? 9.641 10.414 -4.184 1 95.62 302 LEU B O 1
ATOM 5371 N N . ARG B 1 303 ? 11.352 9.07 -4.457 1 90.56 303 ARG B N 1
ATOM 5372 C CA . ARG B 1 303 ? 10.586 8 -5.082 1 90.56 303 ARG B CA 1
ATOM 5373 C C . ARG B 1 303 ? 10.812 6.672 -4.367 1 90.56 303 ARG B C 1
ATOM 5375 O O . ARG B 1 303 ? 10.367 6.492 -3.23 1 90.56 303 ARG B O 1
ATOM 5382 N N . ASP B 1 304 ? 11.672 5.828 -4.848 1 87.56 304 ASP B N 1
ATOM 5383 C CA . ASP B 1 304 ? 11.867 4.484 -4.312 1 87.56 304 ASP B CA 1
ATOM 5384 C C . ASP B 1 304 ? 13.156 4.402 -3.5 1 87.56 304 ASP B C 1
ATOM 5386 O O . ASP B 1 304 ? 13.648 3.307 -3.221 1 87.56 304 ASP B O 1
ATOM 5390 N N . GLU B 1 305 ? 13.688 5.539 -3.043 1 91.69 305 GLU B N 1
ATOM 5391 C CA . GLU B 1 305 ? 14.922 5.543 -2.256 1 91.69 305 GLU B CA 1
ATOM 5392 C C . GLU B 1 305 ? 14.688 4.949 -0.869 1 91.69 305 GLU B C 1
ATOM 5394 O O . GLU B 1 305 ? 13.648 5.184 -0.255 1 91.69 305 GLU B O 1
ATOM 5399 N N . SER B 1 306 ? 15.656 4.172 -0.433 1 93.31 306 SER B N 1
ATOM 5400 C CA . SER B 1 306 ? 15.641 3.727 0.958 1 93.31 306 SER B CA 1
ATOM 5401 C C . SER B 1 306 ? 16 4.867 1.904 1 93.31 306 SER B C 1
ATOM 5403 O O . SER B 1 306 ? 16.5 5.91 1.468 1 93.31 306 SER B O 1
ATOM 5405 N N . LEU B 1 307 ? 15.727 4.664 3.184 1 95.19 307 LEU B N 1
ATOM 5406 C CA . LEU B 1 307 ? 16.109 5.664 4.176 1 95.19 307 LEU B CA 1
ATOM 5407 C C . LEU B 1 307 ? 17.609 5.969 4.09 1 95.19 307 LEU B C 1
ATOM 5409 O O . LEU B 1 307 ? 18 7.137 4.117 1 95.19 307 LEU B O 1
ATOM 5413 N N . HIS B 1 308 ? 18.422 4.91 3.943 1 92.31 308 HIS B N 1
ATOM 5414 C CA . HIS B 1 308 ? 19.875 5.082 3.887 1 92.31 308 HIS B CA 1
ATOM 5415 C C . HIS B 1 308 ? 20.281 5.902 2.668 1 92.31 308 HIS B C 1
ATOM 5417 O O . HIS B 1 308 ? 21.125 6.797 2.77 1 92.31 308 HIS B O 1
ATOM 5423 N N . GLU B 1 309 ? 19.719 5.574 1.563 1 92.06 309 GLU B N 1
ATOM 5424 C CA . GLU B 1 309 ? 20.016 6.32 0.348 1 92.06 309 GLU B CA 1
ATOM 5425 C C . GLU B 1 309 ? 19.625 7.789 0.489 1 92.06 309 GLU B C 1
ATOM 5427 O O . GLU B 1 309 ? 20.375 8.68 0.111 1 92.06 309 GLU B O 1
ATOM 5432 N N . PHE B 1 310 ? 18.469 8.031 1.052 1 95.62 310 PHE B N 1
ATOM 5433 C CA . PHE B 1 310 ? 17.969 9.383 1.26 1 95.62 310 PHE B CA 1
ATOM 5434 C C . PHE B 1 310 ? 18.906 10.188 2.15 1 95.62 310 PHE B C 1
ATOM 5436 O O . PHE B 1 310 ? 19.312 11.297 1.8 1 95.62 310 PHE B O 1
ATOM 5443 N N . LEU B 1 311 ? 19.266 9.617 3.242 1 94.94 311 LEU B N 1
ATOM 5444 C CA . LEU B 1 311 ? 20.125 10.305 4.207 1 94.94 311 LEU B CA 1
ATOM 5445 C C . LEU B 1 311 ? 21.516 10.531 3.633 1 94.94 311 LEU B C 1
ATOM 5447 O O . LEU B 1 311 ? 22.141 11.562 3.891 1 94.94 311 LEU B O 1
ATOM 5451 N N . SER B 1 312 ? 22 9.539 2.898 1 92.25 312 SER B N 1
ATOM 5452 C CA . SER B 1 312 ? 23.297 9.688 2.266 1 92.25 312 SER B CA 1
ATOM 5453 C C . SER B 1 312 ? 23.312 10.867 1.297 1 92.25 312 SER B C 1
ATOM 5455 O O . SER B 1 312 ? 24.234 11.695 1.326 1 92.25 312 SER B O 1
ATOM 5457 N N . VAL B 1 313 ? 22.312 10.977 0.497 1 91.62 313 VAL B N 1
ATOM 5458 C CA . VAL B 1 313 ? 22.203 12.078 -0.459 1 91.62 313 VAL B CA 1
ATOM 5459 C C . VAL B 1 313 ? 22.062 13.398 0.288 1 91.62 313 VAL B C 1
ATOM 5461 O O . VAL B 1 313 ? 22.703 14.398 -0.065 1 91.62 313 VAL B O 1
ATOM 5464 N N . LEU B 1 314 ? 21.203 13.398 1.283 1 93.94 314 LEU B N 1
ATOM 5465 C CA . LEU B 1 314 ? 21 14.602 2.086 1 93.94 314 LEU B CA 1
ATOM 5466 C C . LEU B 1 314 ? 22.312 15.086 2.684 1 93.94 314 LEU B C 1
ATOM 5468 O O . LEU B 1 314 ? 22.609 16.281 2.67 1 93.94 314 LEU B O 1
ATOM 5472 N N . SER B 1 315 ? 23.078 14.188 3.176 1 92.12 315 SER B N 1
ATOM 5473 C CA . SER B 1 315 ? 24.375 14.523 3.777 1 92.12 315 SER B CA 1
ATOM 5474 C C . SER B 1 315 ? 25.344 15.047 2.732 1 92.12 315 SER B C 1
ATOM 5476 O O . SER B 1 315 ? 26.203 15.883 3.033 1 92.12 315 SER B O 1
ATOM 5478 N N . ASP B 1 316 ? 25.266 14.547 1.565 1 90.5 316 ASP B N 1
ATOM 5479 C CA . ASP B 1 316 ? 26.172 14.953 0.492 1 90.5 316 ASP B CA 1
ATOM 5480 C C . ASP B 1 316 ? 25.859 16.375 0.021 1 90.5 316 ASP B C 1
ATOM 5482 O O . ASP B 1 316 ? 26.766 17.141 -0.3 1 90.5 316 ASP B O 1
ATOM 5486 N N . ILE B 1 317 ? 24.625 16.719 0.073 1 90.19 317 ILE B N 1
ATOM 5487 C CA . ILE B 1 317 ? 24.266 17.984 -0.545 1 90.19 317 ILE B CA 1
ATOM 5488 C C . ILE B 1 317 ? 24.188 19.078 0.521 1 90.19 317 ILE B C 1
ATOM 5490 O O . ILE B 1 317 ? 24.125 20.266 0.198 1 90.19 317 ILE B O 1
ATOM 5494 N N . THR B 1 318 ? 24.078 18.688 1.712 1 90.81 318 THR B N 1
ATOM 5495 C CA . THR B 1 318 ? 24 19.656 2.799 1 90.81 318 THR B CA 1
ATOM 5496 C C . THR B 1 318 ? 25.344 19.766 3.531 1 90.81 318 THR B C 1
ATOM 5498 O O . THR B 1 318 ? 25.734 18.828 4.242 1 90.81 318 THR B O 1
ATOM 5501 N N . PRO B 1 319 ? 25.953 20.859 3.42 1 87.44 319 PRO B N 1
ATOM 5502 C CA . PRO B 1 319 ? 27.266 21 4.07 1 87.44 319 PRO B CA 1
ATOM 5503 C C . PRO B 1 319 ? 27.203 20.75 5.574 1 87.44 319 PRO B C 1
ATOM 5505 O O . PRO B 1 319 ? 26.344 21.281 6.262 1 87.44 319 PRO B O 1
ATOM 5508 N N . GLN B 1 320 ? 28.016 19.906 6.062 1 87.19 320 GLN B N 1
ATOM 5509 C CA . GLN B 1 320 ? 28.266 19.641 7.477 1 87.19 320 GLN B CA 1
ATOM 5510 C C . GLN B 1 320 ? 27.062 18.938 8.117 1 87.19 320 GLN B C 1
ATOM 5512 O O . GLN B 1 320 ? 26.891 18.984 9.328 1 87.19 320 GLN B O 1
ATOM 5517 N N . LEU B 1 321 ? 26.219 18.422 7.273 1 92.75 321 LEU B N 1
ATOM 5518 C CA . LEU B 1 321 ? 25.141 17.641 7.836 1 92.75 321 LEU B CA 1
ATOM 5519 C C . LEU B 1 321 ? 25.609 16.234 8.211 1 92.75 321 LEU B C 1
ATOM 5521 O O . LEU B 1 321 ? 26.297 15.578 7.422 1 92.75 321 LEU B O 1
ATOM 5525 N N . THR B 1 322 ? 25.328 15.836 9.453 1 92.44 322 THR B N 1
ATOM 5526 C CA . THR B 1 322 ? 25.547 14.469 9.914 1 92.44 322 THR B CA 1
ATOM 5527 C C . THR B 1 322 ? 24.25 13.844 10.398 1 92.44 322 THR B C 1
ATOM 5529 O O . THR B 1 322 ? 23.312 14.547 10.805 1 92.44 322 THR B O 1
ATOM 5532 N N . TYR B 1 323 ? 24.203 12.57 10.258 1 94.94 323 TYR B N 1
ATOM 5533 C CA . TYR B 1 323 ? 23 11.898 10.719 1 94.94 323 TYR B CA 1
ATOM 5534 C C . TYR B 1 323 ? 23.344 10.633 11.5 1 94.94 323 TYR B C 1
ATOM 5536 O O . TYR B 1 323 ? 24.438 10.07 11.328 1 94.94 323 TYR B O 1
ATOM 5544 N N . ARG B 1 324 ? 22.5 10.297 12.477 1 94.06 324 ARG B N 1
ATOM 5545 C CA . ARG B 1 324 ? 22.547 9.055 13.234 1 94.06 324 ARG B CA 1
ATOM 5546 C C . ARG B 1 324 ? 21.188 8.344 13.219 1 94.06 324 ARG B C 1
ATOM 5548 O O . ARG B 1 324 ? 20.156 8.984 13.359 1 94.06 324 ARG B O 1
ATOM 5555 N N . ILE B 1 325 ? 21.281 7.09 12.953 1 94.81 325 ILE B N 1
ATOM 5556 C CA . ILE B 1 325 ? 20.062 6.289 12.953 1 94.81 325 ILE B CA 1
ATOM 5557 C C . ILE B 1 325 ? 20.047 5.391 14.188 1 94.81 325 ILE B C 1
ATOM 5559 O O . ILE B 1 325 ? 21 4.652 14.445 1 94.81 325 ILE B O 1
ATOM 5563 N N . ASP B 1 326 ? 19.047 5.461 14.938 1 93.12 326 ASP B N 1
ATOM 5564 C CA . ASP B 1 326 ? 18.812 4.555 16.047 1 93.12 326 ASP B CA 1
ATOM 5565 C C . ASP B 1 326 ? 17.734 3.539 15.719 1 93.12 326 ASP B C 1
ATOM 5567 O O . ASP B 1 326 ? 16.531 3.848 15.797 1 93.12 326 ASP B O 1
ATOM 5571 N N . PRO B 1 327 ? 18.109 2.428 15.406 1 87.12 327 PRO B N 1
ATOM 5572 C CA . PRO B 1 327 ? 17.125 1.428 14.969 1 87.12 327 PRO B CA 1
ATOM 5573 C C . PRO B 1 327 ? 16.219 0.96 16.109 1 87.12 327 PRO B C 1
ATOM 5575 O O . PRO B 1 327 ? 15.094 0.517 15.859 1 87.12 327 PRO B O 1
ATOM 5578 N N . SER B 1 328 ? 16.703 0.988 17.297 1 89.56 328 SER B N 1
ATOM 5579 C CA . SER B 1 328 ? 15.93 0.508 18.438 1 89.56 328 SER B CA 1
ATOM 5580 C C . SER B 1 328 ? 14.664 1.337 18.641 1 89.56 328 SER B C 1
ATOM 5582 O O . SER B 1 328 ? 13.578 0.786 18.844 1 89.56 328 SER B O 1
ATOM 5584 N N . CYS B 1 329 ? 14.844 2.568 18.531 1 91.88 329 CYS B N 1
ATOM 5585 C CA . CYS B 1 329 ? 13.695 3.447 18.703 1 91.88 329 CYS B CA 1
ATOM 5586 C C . CYS B 1 329 ? 13.195 3.965 17.359 1 91.88 329 CYS B C 1
ATOM 5588 O O . CYS B 1 329 ? 12.234 4.738 17.312 1 91.88 329 CYS B O 1
ATOM 5590 N N . ARG B 1 330 ? 13.789 3.555 16.281 1 94.31 330 ARG B N 1
ATOM 5591 C CA . ARG B 1 330 ? 13.445 3.98 14.93 1 94.31 330 ARG B CA 1
ATOM 5592 C C . ARG B 1 330 ? 13.43 5.5 14.82 1 94.31 330 ARG B C 1
ATOM 5594 O O . ARG B 1 330 ? 12.438 6.094 14.406 1 94.31 330 ARG B O 1
ATOM 5601 N N . THR B 1 331 ? 14.5 6.074 15.211 1 96.75 331 THR B N 1
ATOM 5602 C CA . THR B 1 331 ? 14.656 7.523 15.18 1 96.75 331 THR B CA 1
ATOM 5603 C C . THR B 1 331 ? 15.891 7.914 14.359 1 96.75 331 THR B C 1
ATOM 5605 O O . THR B 1 331 ? 16.922 7.238 14.422 1 96.75 331 THR B O 1
ATOM 5608 N N . VAL B 1 332 ? 15.742 8.961 13.602 1 97.25 332 VAL B N 1
ATOM 5609 C CA . VAL B 1 332 ? 16.844 9.562 12.852 1 97.25 332 VAL B CA 1
ATOM 5610 C C . VAL B 1 332 ? 17.156 10.945 13.422 1 97.25 332 VAL B C 1
ATOM 5612 O O . VAL B 1 332 ? 16.266 11.789 13.539 1 97.25 332 VAL B O 1
ATOM 5615 N N . ILE B 1 333 ? 18.375 11.141 13.797 1 96.12 333 ILE B N 1
ATOM 5616 C CA . ILE B 1 333 ? 18.812 12.422 14.32 1 96.12 333 ILE B CA 1
ATOM 5617 C C . ILE B 1 333 ? 19.703 13.133 13.297 1 96.12 333 ILE B C 1
ATOM 5619 O O . ILE B 1 333 ? 20.703 12.578 12.844 1 96.12 333 ILE B O 1
ATOM 5623 N N . LEU B 1 334 ? 19.25 14.281 12.914 1 96.06 334 LEU B N 1
ATOM 5624 C CA . LEU B 1 334 ? 20.016 15.102 11.969 1 96.06 334 LEU B CA 1
ATOM 5625 C C . LEU B 1 334 ? 20.641 16.297 12.68 1 96.06 334 LEU B C 1
ATOM 5627 O O . LEU B 1 334 ? 19.938 17.062 13.344 1 96.06 334 LEU B O 1
ATOM 5631 N N . GLN B 1 335 ? 21.938 16.406 12.461 1 93.75 335 GLN B N 1
ATOM 5632 C CA . GLN B 1 335 ? 22.672 17.484 13.109 1 93.75 335 GLN B CA 1
ATOM 5633 C C . GLN B 1 335 ? 23.734 18.062 12.172 1 93.75 335 GLN B C 1
ATOM 5635 O O . GLN B 1 335 ? 24.016 17.484 11.117 1 93.75 335 GLN B O 1
ATOM 5640 N N . ARG B 1 336 ? 24.156 19.219 12.461 1 88.19 336 ARG B N 1
ATOM 5641 C CA . ARG B 1 336 ? 25.281 19.828 11.742 1 88.19 336 ARG B CA 1
ATOM 5642 C C . ARG B 1 336 ? 26.562 19.703 12.539 1 88.19 336 ARG B C 1
ATOM 5644 O O . ARG B 1 336 ? 26.578 19.906 13.75 1 88.19 336 ARG B O 1
ATOM 5651 N N . ASN B 1 337 ? 27.594 18.859 11.922 1 74 337 ASN B N 1
ATOM 5652 C CA . ASN B 1 337 ? 28.891 18.734 12.578 1 74 337 ASN B CA 1
ATOM 5653 C C . ASN B 1 337 ? 29.609 20.078 12.648 1 74 337 ASN B C 1
ATOM 5655 O O . ASN B 1 337 ? 29.828 20.719 11.625 1 74 337 ASN B O 1
ATOM 5659 N N . ASN B 1 338 ? 29.391 20.812 13.539 1 60.81 338 ASN B N 1
ATOM 5660 C CA . ASN B 1 338 ? 30.359 21.891 13.68 1 60.81 338 ASN B CA 1
ATOM 5661 C C . ASN B 1 338 ? 31.781 21.359 13.773 1 60.81 338 ASN B C 1
ATOM 5663 O O . ASN B 1 338 ? 32 20.25 14.242 1 60.81 338 ASN B O 1
ATOM 5667 N N . GLY B 1 339 ? 32.906 21.391 13.086 1 51.38 339 GLY B N 1
ATOM 5668 C CA . GLY B 1 339 ? 34.312 21.078 13.055 1 51.38 339 GLY B CA 1
ATOM 5669 C C . GLY B 1 339 ? 34.719 20.047 14.102 1 51.38 339 GLY B C 1
ATOM 5670 O O . GLY B 1 339 ? 35.906 19.734 14.25 1 51.38 339 GLY B O 1
ATOM 5671 N N . THR B 1 340 ? 34.125 19.734 15.195 1 43.12 340 THR B N 1
ATOM 5672 C CA . THR B 1 340 ? 34.969 18.844 15.992 1 43.12 340 THR B CA 1
ATOM 5673 C C . THR B 1 340 ? 34.906 17.422 15.453 1 43.12 340 THR B C 1
ATOM 5675 O O . THR B 1 340 ? 34.281 17.172 14.406 1 43.12 340 THR B O 1
ATOM 5678 N N . GLY B 1 341 ? 34.75 16.109 16.266 1 38.81 341 GLY B N 1
ATOM 5679 C CA . GLY B 1 341 ? 35.062 14.688 16.203 1 38.81 341 GLY B CA 1
ATOM 5680 C C . GLY B 1 341 ? 34.094 13.891 15.344 1 38.81 341 GLY B C 1
ATOM 5681 O O . GLY B 1 341 ? 32.875 13.984 15.516 1 38.81 341 GLY B O 1
ATOM 5682 N N . SER B 1 342 ? 34.438 13.508 14.102 1 38.41 342 SER B N 1
ATOM 5683 C CA . SER B 1 342 ? 33.906 12.742 12.984 1 38.41 342 SER B CA 1
ATOM 5684 C C . SER B 1 342 ? 33.469 11.344 13.422 1 38.41 342 SER B C 1
ATOM 5686 O O . SER B 1 342 ? 34.281 10.406 13.328 1 38.41 342 SER B O 1
ATOM 5688 N N . ASP B 1 343 ? 32.844 10.977 14.508 1 34.5 343 ASP B N 1
ATOM 5689 C CA . ASP B 1 343 ? 32.656 9.539 14.695 1 34.5 343 ASP B CA 1
ATOM 5690 C C . ASP B 1 343 ? 31.641 8.992 13.695 1 34.5 343 ASP B C 1
ATOM 5692 O O . ASP B 1 343 ? 30.438 9.297 13.766 1 34.5 343 ASP B O 1
ATOM 5696 N N . GLN B 1 344 ? 32 8.82 12.438 1 34.34 344 GLN B N 1
ATOM 5697 C CA . GLN B 1 344 ? 31.25 8.117 11.406 1 34.34 344 GLN B CA 1
ATOM 5698 C C . GLN B 1 344 ? 31.016 6.664 11.789 1 34.34 344 GLN B C 1
ATOM 5700 O O . GLN B 1 344 ? 31.672 5.762 11.266 1 34.34 344 GLN B O 1
ATOM 5705 N N . THR B 1 345 ? 30.656 6.184 12.977 1 34.22 345 THR B N 1
ATOM 5706 C CA . THR B 1 345 ? 30.703 4.766 13.328 1 34.22 345 THR B CA 1
ATOM 5707 C C . THR B 1 345 ? 29.516 4.023 12.711 1 34.22 345 THR B C 1
ATOM 5709 O O . THR B 1 345 ? 29.375 2.812 12.898 1 34.22 345 THR B O 1
ATOM 5712 N N . GLY B 1 346 ? 28.531 4.578 12.172 1 32.41 346 GLY B N 1
ATOM 5713 C CA . GLY B 1 346 ? 27.453 3.613 12.031 1 32.41 346 GLY B CA 1
ATOM 5714 C C . GLY B 1 346 ? 27.594 2.74 10.797 1 32.41 346 GLY B C 1
ATOM 5715 O O . GLY B 1 346 ? 27.453 3.221 9.672 1 32.41 346 GLY B O 1
ATOM 5716 N N . LYS B 1 347 ? 28.516 1.644 10.82 1 32.94 347 LYS B N 1
ATOM 5717 C CA . LYS B 1 347 ? 28.562 0.634 9.766 1 32.94 347 LYS B CA 1
ATOM 5718 C C . LYS B 1 347 ? 27.203 -0.035 9.578 1 32.94 347 LYS B C 1
ATOM 5720 O O . LYS B 1 347 ? 26.516 -0.336 10.555 1 32.94 347 LYS B O 1
ATOM 5725 N N . PRO B 1 348 ? 26.766 -0.118 8.398 1 29.23 348 PRO B N 1
ATOM 5726 C CA . PRO B 1 348 ? 25.578 -0.915 8.094 1 29.23 348 PRO B CA 1
ATOM 5727 C C . PRO B 1 348 ? 25.766 -2.4 8.391 1 29.23 348 PRO B C 1
ATOM 5729 O O . PRO B 1 348 ? 26.844 -2.953 8.117 1 29.23 348 PRO B O 1
ATOM 5732 N N . VAL B 1 349 ? 25.359 -3.039 9.461 1 28.42 349 VAL B N 1
ATOM 5733 C CA . VAL B 1 349 ? 25.438 -4.465 9.758 1 28.42 349 VAL B CA 1
ATOM 5734 C C . VAL B 1 349 ? 24.844 -5.266 8.602 1 28.42 349 VAL B C 1
ATOM 5736 O O . VAL B 1 349 ? 23.656 -5.141 8.305 1 28.42 349 VAL B O 1
ATOM 5739 N N . SER B 1 350 ? 25.594 -5.645 7.594 1 25.97 350 SER B N 1
ATOM 5740 C CA . SER B 1 350 ? 25.203 -6.574 6.539 1 25.97 350 SER B CA 1
ATOM 5741 C C . SER B 1 350 ? 25.094 -7.996 7.074 1 25.97 350 SER B C 1
ATOM 5743 O O . SER B 1 350 ? 26.094 -8.617 7.434 1 25.97 350 SER B O 1
ATOM 5745 N N . ARG B 1 351 ? 24.297 -8.445 8.031 1 25.12 351 ARG B N 1
ATOM 5746 C CA . ARG B 1 351 ? 24.469 -9.828 8.484 1 25.12 351 ARG B CA 1
ATOM 5747 C C . ARG B 1 351 ? 24.094 -10.812 7.383 1 25.12 351 ARG B C 1
ATOM 5749 O O . ARG B 1 351 ? 22.922 -11.141 7.223 1 25.12 351 ARG B O 1
ATOM 5756 N N . PHE B 1 352 ? 24.406 -10.828 6.098 1 22.86 352 PHE B N 1
ATOM 5757 C CA . PHE B 1 352 ? 24.047 -12.008 5.316 1 22.86 352 PHE B CA 1
ATOM 5758 C C . PHE B 1 352 ? 24.922 -13.188 5.691 1 22.86 352 PHE B C 1
ATOM 5760 O O . PHE B 1 352 ? 26.156 -13.125 5.57 1 22.86 352 PHE B O 1
ATOM 5767 N N . ALA B 1 353 ? 24.578 -14.055 6.773 1 23.47 353 ALA B N 1
ATOM 5768 C CA . ALA B 1 353 ? 25.328 -15.242 7.168 1 23.47 353 ALA B CA 1
ATOM 5769 C C . ALA B 1 353 ? 25.422 -16.234 6.016 1 23.47 353 ALA B C 1
ATOM 5771 O O . ALA B 1 353 ? 24.422 -16.562 5.383 1 23.47 353 ALA B O 1
ATOM 5772 N N . ARG B 1 354 ? 26.578 -16.484 5.383 1 23.28 354 ARG B N 1
ATOM 5773 C CA . ARG B 1 354 ? 27.031 -17.531 4.473 1 23.28 354 ARG B CA 1
ATOM 5774 C C . ARG B 1 354 ? 27.094 -18.875 5.184 1 23.28 354 ARG B C 1
ATOM 5776 O O . ARG B 1 354 ? 27.906 -19.062 6.105 1 23.28 354 ARG B O 1
ATOM 5783 N N . ASN B 1 355 ? 26.047 -19.75 5.441 1 24.53 355 ASN B N 1
ATOM 5784 C CA . ASN B 1 355 ? 26.297 -21.094 5.953 1 24.53 355 ASN B CA 1
ATOM 5785 C C . ASN B 1 355 ? 27.188 -21.891 5.004 1 24.53 355 ASN B C 1
ATOM 5787 O O . ASN B 1 355 ? 27.234 -23.125 5.074 1 24.53 355 ASN B O 1
ATOM 5791 N N . GLY B 1 356 ? 28.141 -21.656 4.176 1 20.62 356 GLY B N 1
ATOM 5792 C CA . GLY B 1 356 ? 28.844 -22.703 3.455 1 20.62 356 GLY B CA 1
ATOM 5793 C C . GLY B 1 356 ? 29.719 -23.562 4.352 1 20.62 356 GLY B C 1
ATOM 5794 O O . GLY B 1 356 ? 30.234 -24.594 3.918 1 20.62 356 GLY B O 1
ATOM 5795 N N . SER B 1 357 ? 30.391 -23.391 5.395 1 21.27 357 SER B N 1
ATOM 5796 C CA . SER B 1 357 ? 31.625 -24.141 5.605 1 21.27 357 SER B CA 1
ATOM 5797 C C . SER B 1 357 ? 31.328 -25.562 6.062 1 21.27 357 SER B C 1
ATOM 5799 O O . SER B 1 357 ? 30.688 -25.766 7.09 1 21.27 357 SER B O 1
ATOM 5801 N N . GLY B 1 358 ? 31.266 -26.781 5.238 1 19.2 358 GLY B N 1
ATOM 5802 C CA . GLY B 1 358 ? 31.891 -28.047 5.578 1 19.2 358 GLY B CA 1
ATOM 5803 C C . GLY B 1 358 ? 33.344 -27.922 6.023 1 19.2 358 GLY B C 1
ATOM 5804 O O . GLY B 1 358 ? 33.906 -28.859 6.562 1 19.2 358 GLY B O 1
ATOM 5805 N N . ILE B 1 359 ? 34.188 -26.922 5.961 1 18.27 359 ILE B N 1
ATOM 5806 C CA . ILE B 1 359 ? 35.375 -27.328 6.707 1 18.27 359 ILE B CA 1
ATOM 5807 C C . ILE B 1 359 ? 35.094 -27.25 8.203 1 18.27 359 ILE B C 1
ATOM 5809 O O . ILE B 1 359 ? 34.469 -26.297 8.68 1 18.27 359 ILE B O 1
#

Secondary structure (DSSP, 8-state):
---HHHHHHHHTT---HHHHHHHHHHHHH-HHHHHHHHHHHHHHHHHS-GGGGSS--HHHHHHHHHHHHHHHHHTS-------------TTHHHHHHHHHHHHHHHHHHHHHTS------TTEEEEE--TT--EEEE-TTS-EEEE-TT-EEEEE-TTTTT-EEEEEEEEEEEEPPP-SSS-EEEE-SSEEEEESS-EEEEEE-TTSSEEEEEEEES-EEEEETTSS-EEEEPTTEEEEEETTTTEEEEEE--THHHHHHHTT-EEEEEEEHHHHHHHHHHHHS-EEEE-GGGTT-EEEEEESS--HHHHHHHHHHHSTTEEEEEETTTTEEEEEE--SS----------------TT-/---HHHHHHHHTT---HHHHHHHHHHHHH-HHHHHHHHHHHHHHHHHT-GGGGTTS-HHHHHHHHHHHHHHH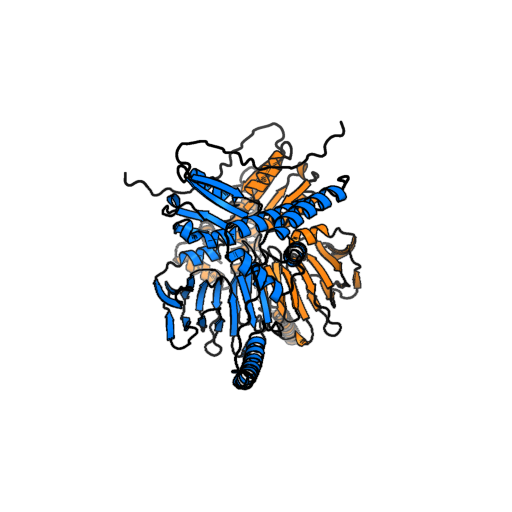HHTS----------S--TTHHHHHHHHHHHHHHHHHHHHHTS------TTEEEEE--TT--EEEE-TTS-EEEE-TT-EEEEE-TTTTT-EEEEEEEEEEEEPPP-SSS-EEEE-SSEEEEESS-EEEEEE-TTSSEEEEEEEES-EEEEETTSS-EEEEPTTEEEEEETTTTEEEEEE--THHHHHHHTT-EEEEEEEHHHHHHHHHHHHT-EEEE-GGGTT-EEEEEESS--HHHHHHHHHHHSTTEEEEEETTTTEEEEEE--SS-------------------

Organism: Tannerella forsythia (strain ATCC 43037 / JCM 10827 / CCUG 21028 A / KCTC 5666 / FDC 338) (NCBI:txid203275)

Foldseek 3Di:
DQDLVLLVCVLVVNHDPVSVVVLVVVCVPDVVSVVVSVVVSVVSCVLPDPPPPPDDPSVVVVVVVVVVSVVVVPPDDPPDDDDDDDDPPDPVPVVVVVVVVVCVVVVVVVVVVPPPCVPCVQKDKDFAAFQDWDKDQDPVRKIKIFGFGKMKMWRHPCCVQETEMEIAAKIWIQDCADPRYWHWYDYPWKIKIFRGFTWMWGHHPPDQKIKIAGQDHKMWMATPVSPDIDIDDHQKMWIAGPVVRDIDIDRDDCVCVVCVVVSKDFFDFAACVVCQVVVCSHQVAHEAEDPVRRNDGDGDIGHPDHPVRVVVVVPVVDAQWDWDADPVRRYIYIDGPDPDDPCPPPPDPPPPDDPPPPD/DQDPVLLVCVLVVNADPVSVVVLVVVCVVDVVSVVVSVVVSVVSCVLPDPPPPPDPPNVVVVVVVVVVVVVVVPPPVPPPVPDDDDDPPPCVVVVVVVVVVVCVVVVVVVVVVPPPCVPCVQKDKDFAAFQDWDKDQDPVRKIKIFGFGKMKMWRHPCCVQETEMEIAAKIWIQDCADPRYWHWYDYPWKIKIFRGFTWMWGHHPPDQKIKIAGQDHKMWMATPVSPDIDIDDHQKMWIAGPVVRDIDIDRDDCVCVVQVVVSKDFFDFAACVVCQVVVCSHQVAHEAEDPVRRNDGDGDIGHPDHPVRVVVVVPVVDAQWDWDADPVRRYIYIDGPDPDDPCPPPPDPPPPDDPPDPD

Solvent-accessible surface area (backbone atoms only — not comparable to full-atom values): 39585 Å² total; per-residue (Å²): 108,75,64,67,66,58,56,53,26,51,72,71,74,65,55,55,78,69,59,48,54,56,49,52,54,54,36,71,72,38,71,69,47,38,54,48,48,55,51,49,50,54,52,48,55,65,68,71,45,76,80,68,62,69,78,65,72,64,64,62,62,49,52,56,51,52,51,58,53,53,58,62,52,64,64,48,79,78,79,80,82,82,82,91,87,92,84,86,62,73,73,58,58,66,57,51,53,58,49,49,53,49,46,48,52,46,48,52,52,49,55,68,63,41,80,62,76,59,67,43,69,46,20,39,37,38,36,22,45,64,54,10,37,35,34,36,34,39,40,79,64,20,35,37,43,35,32,40,53,14,37,39,36,36,44,55,79,45,41,92,60,41,35,46,34,40,44,42,16,33,36,39,36,42,41,50,71,32,90,84,41,48,35,34,42,35,44,97,63,34,36,34,40,32,38,40,25,34,34,35,37,38,39,39,86,86,45,63,53,29,38,38,38,31,65,42,60,52,42,38,37,31,41,71,78,60,76,50,75,45,76,48,50,61,43,27,23,48,38,35,33,64,80,80,72,45,71,51,79,42,80,48,79,63,60,62,61,56,26,48,76,67,60,31,49,72,32,83,69,36,26,58,65,79,41,33,67,62,50,19,35,45,68,60,31,46,68,44,72,35,79,88,50,48,78,47,64,38,64,48,74,44,62,75,65,22,69,67,56,48,50,52,51,50,37,70,73,31,86,49,41,42,74,46,77,40,76,89,76,31,34,34,41,36,40,68,60,66,87,70,89,81,78,81,66,85,69,80,82,74,78,78,84,78,90,63,76,84,117,131,80,59,68,67,56,57,56,26,55,76,66,71,63,57,50,76,69,55,47,51,55,50,49,50,52,35,69,70,34,71,67,46,39,55,50,50,50,50,48,51,52,51,49,54,63,67,68,40,78,80,65,59,71,82,59,66,62,67,59,56,50,49,49,49,50,44,50,53,49,50,59,62,59,62,52,76,66,78,60,75,74,69,78,80,85,82,80,59,68,65,56,57,58,54,52,50,51,50,49,49,46,48,49,50,47,50,52,49,52,61,65,66,42,79,62,75,59,67,42,69,46,20,39,36,39,37,23,45,64,54,9,36,34,35,35,34,39,42,79,65,20,35,35,42,35,32,40,55,14,37,40,35,38,44,55,79,47,41,90,60,41,36,44,34,38,44,42,17,33,37,38,36,41,40,50,71,33,88,84,40,47,37,34,44,34,44,95,63,36,36,36,42,33,38,40,25,33,36,37,39,40,39,39,86,86,45,63,53,30,38,37,39,32,66,41,61,52,42,38,37,31,42,72,79,61,77,50,74,44,74,49,52,60,44,26,22,46,39,33,34,64,79,79,71,45,71,50,79,42,81,48,80,62,60,62,60,56,27,48,78,67,59,30,50,73,32,82,70,36,28,58,67,80,42,33,67,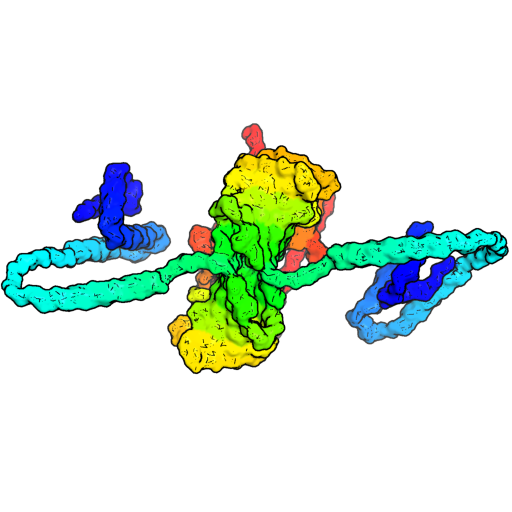62,50,19,34,44,68,59,31,48,69,45,73,34,80,88,51,48,79,46,64,37,75,48,77,44,62,73,67,22,68,67,55,47,52,52,51,50,36,72,72,32,87,50,41,43,74,47,77,39,76,90,79,30,33,34,41,39,40,68,57,64,88,71,89,80,80,83,67,85,70,81,82,74,80,73,77,77,84,70,76,85,119

InterPro domains:
  IPR006860 FecR protein [PF04773] (126-220)
  IPR012373 Fe(2+)-dicitrate sensor, transmembrane component [PIRSF018266] (4-327)
  IPR012373 Fe(2+)-dicitrate sensor, transmembrane component [PTHR30273] (5-335)
  IPR032508 Protein FecR, C-terminal [PF16344] (267-326)